Protein AF-0000000085094798 (afdb_homodimer)

Nearest PDB structures (foldseek):
  3nov-assembly1_A-2  TM=8.675E-01  e=5.379E-14  Pseudomonas fluorescens
  3noq-assembly1_A  TM=8.603E-01  e=1.379E-13  Pseudomonas fluorescens
  3ewn-assembly1_A  TM=8.691E-01  e=7.047E-13  Pseudomonas syringae pv. tomato
  3mgk-assembly1_A  TM=8.317E-01  e=1.164E-12  Clostridium acetobutylicum
  3cne-assembly2_C  TM=7.746E-01  e=7.462E-10  Bacteroides thetaiotaomicron VPI-5482

Solvent-accessible surface area (backbone atoms only — not comparable to full-atom values): 24337 Å² total; per-residue (Å²): 126,87,75,76,86,72,58,44,31,32,39,38,54,52,56,72,41,25,32,58,46,27,46,47,33,33,50,55,53,53,62,60,36,53,31,85,88,76,63,41,63,33,50,46,76,41,38,26,19,79,12,84,42,69,85,33,73,59,11,54,34,34,26,67,90,63,54,36,32,46,35,69,42,17,52,66,56,46,65,74,45,46,89,67,49,37,32,42,36,37,38,17,35,51,67,72,56,40,56,54,52,57,69,37,87,80,36,63,66,38,53,50,52,34,54,57,76,62,44,76,53,77,63,79,86,67,73,65,60,62,37,35,43,38,26,14,10,47,18,42,49,42,40,45,72,38,64,69,41,70,70,26,49,40,23,24,23,77,92,46,44,68,60,48,42,52,51,37,26,72,75,59,34,79,79,29,39,46,70,48,86,35,46,16,26,58,44,43,64,48,96,46,52,38,31,34,37,21,4,7,24,35,52,13,16,42,54,37,40,36,49,49,43,23,70,55,67,35,65,66,60,24,50,50,35,28,57,71,36,55,45,90,73,60,67,74,53,20,69,103,125,87,76,76,86,72,58,44,31,32,39,38,54,54,56,72,40,25,33,59,45,26,46,46,34,33,50,55,52,53,63,59,36,54,31,86,90,77,63,42,61,33,50,46,75,41,38,24,19,79,11,84,42,72,83,32,73,58,13,53,35,35,27,67,90,62,53,35,32,48,35,71,42,18,52,65,56,46,65,76,45,46,89,66,49,37,32,44,37,37,38,16,36,52,66,71,56,40,56,55,51,57,69,37,87,80,36,63,66,37,52,50,52,35,52,56,76,63,44,76,53,76,62,80,87,68,74,66,58,59,36,35,41,37,25,14,9,47,18,42,50,41,39,42,74,38,65,69,41,70,71,27,48,41,22,24,23,76,91,48,43,68,60,49,43,51,50,38,27,72,76,60,33,81,80,28,39,46,69,46,86,34,46,16,25,61,41,43,64,47,96,44,52,38,32,34,36,23,3,6,24,36,52,12,16,41,53,36,40,35,49,50,43,22,69,55,68,35,64,67,59,25,50,51,36,28,57,70,35,54,43,91,74,60,68,74,56,20,65,111

Foldseek 3Di:
DPPPDDAAEEEEEDEAQFADLQRVLLVLLLQLFADPVPRHRRYDYFYEFADQAQPGPRQWHAHNVGDIDGGDHYLVVCVVCVLRHQEYEYGHHDPVVLVVLLPVPVNSVLVSLLVSLVDAADDPVVVFFAREYEAAASSVSSCLSSPNFFQWEWEHAPVCQVVSQVSNCVRHNHPRYHYDDFQKAFRQADPRGYTYIYGYHRNSSNQRSLVVSCRRPRNVSSVVSCVVVVHDHDNVRHYD/DPPPDDAAEEEEEDEAQFADLQRVLLVLLLQLFADPVPRHRRYDYFYEFADQDQPDPRQWHAHNVGDIDGGDHYLVVCVVCVLRHQEYEYGHHDPVVLVVLLPDPVNSVLVSLLVSLVDAADDPVVVFFAREYEAAASSVSSCLSSPNFFQWEWEHAPVCQVVSQVSNCVRHNHPRYHYDDFQKAFRQADPRGYTYIYGYHRNSSNQRSLVVSCRRPRNVSSVVSCVVVVHDHDNVRHYD

Organism: Talaromyces marneffei (strain ATCC 18224 / CBS 334.59 / QM 7333) (NCBI:txid441960)

Radius of gyration: 22.33 Å; Cα contacts (8 Å, |Δi|>4): 1140; chains: 2; bounding box: 70×61×49 Å

Sequence (480 aa):
MSSTFTPLRAVILTFDQIDLIDFAGPYETIYQARDLATGNKLFRIEIAGPGLTAADNAATMSTYQGLTFKQHISYSQVLDELADIDLLVVSGANWATTEKLSQWEEFPVRRIIKEFAALPSRDAADGRPPRVLLSICSASFFLAVAGVLANRRVTTHHLIIKELEDLCAKLYGAGSTEVVRKKFVDVGALENGIRVVASGGLTSGFDASLYAIELITNVKEAERVSGILDYRWVRSEGLIMSSTFTPLRAVILTFDQIDLIDFAGPYETIYQARDLATGNKLFRIEIAGPGLTAADNAATMSTYQGLTFKQHISYSQVLDELADIDLLVVSGANWATTEKLSQWEEFPVRRIIKEFAALPSRDAADGRPPRVLLSICSASFFLAVAGVLANRRVTTHHLIIKELEDLCAKLYGAGSTEVVRKKFVDVGALENGIRVVASGGLTSGFDASLYAIELITNVKEAERVSGILDYRWVRSEGLI

InterPro domains:
  IPR002818 DJ-1/PfpI [PF01965] (9-180)
  IPR029062 Class I glutamine amidotransferase-like [G3DSA:3.40.50.880] (7-239)
  IPR029062 Class I glutamine amidotransferase-like [SSF52317] (7-238)
  IPR052158 Isonitrile Hydratase and Quaternary Amine Regulator [PTHR43130] (4-235)

Structure (mmCIF, N/CA/C/O backbone):
data_AF-0000000085094798-model_v1
#
loop_
_entity.id
_entity.type
_entity.pdbx_description
1 polymer 'ThiJ/PfpI family protein'
#
loop_
_atom_site.group_PDB
_atom_site.id
_atom_site.type_symbol
_atom_site.label_atom_id
_atom_site.label_alt_id
_atom_site.label_comp_id
_atom_site.label_asym_id
_atom_site.label_entity_id
_atom_site.label_seq_id
_atom_site.pdbx_PDB_ins_code
_atom_site.Cartn_x
_atom_site.Cartn_y
_atom_site.Cartn_z
_atom_site.occupancy
_atom_site.B_iso_or_equiv
_atom_site.auth_seq_id
_atom_site.auth_comp_id
_atom_site.auth_asym_id
_atom_site.auth_atom_id
_atom_site.pdbx_PDB_model_num
ATOM 1 N N . MET A 1 1 ? -35.656 16.172 10.18 1 34.28 1 MET A N 1
ATOM 2 C CA . MET A 1 1 ? -35.031 16.469 8.898 1 34.28 1 MET A CA 1
ATOM 3 C C . MET A 1 1 ? -33.938 15.445 8.594 1 34.28 1 MET A C 1
ATOM 5 O O . MET A 1 1 ? -33.031 15.25 9.398 1 34.28 1 MET A O 1
ATOM 9 N N . SER A 1 2 ? -34.062 14.344 8.008 1 44.31 2 SER A N 1
ATOM 10 C CA . SER A 1 2 ? -33.25 13.172 7.793 1 44.31 2 SER A CA 1
ATOM 11 C C . SER A 1 2 ? -31.844 13.57 7.34 1 44.31 2 SER A C 1
ATOM 13 O O . SER A 1 2 ? -31.656 14.062 6.223 1 44.31 2 SER A O 1
ATOM 15 N N . SER A 1 3 ? -30.984 14.273 8.117 1 55.03 3 SER A N 1
ATOM 16 C CA . SER A 1 3 ? -29.75 15 7.824 1 55.03 3 SER A CA 1
ATOM 17 C C . SER A 1 3 ? -28.844 14.195 6.898 1 55.03 3 SER A C 1
ATOM 19 O O . SER A 1 3 ? -28.516 13.047 7.188 1 55.03 3 SER A O 1
ATOM 21 N N . THR A 1 4 ? -28.953 14.516 5.574 1 74.19 4 THR A N 1
ATOM 22 C CA . THR A 1 4 ? -28.234 13.867 4.484 1 74.19 4 THR A CA 1
ATOM 23 C C . THR A 1 4 ? -26.75 13.781 4.797 1 74.19 4 THR A C 1
ATOM 25 O O . THR A 1 4 ? -26.141 14.758 5.238 1 74.19 4 THR A O 1
ATOM 28 N N . PHE A 1 5 ? -26.203 12.641 4.973 1 86.94 5 PHE A N 1
ATOM 29 C CA . PHE A 1 5 ? -24.797 12.375 5.246 1 86.94 5 PHE A CA 1
ATOM 30 C C . PHE A 1 5 ? -23.906 12.992 4.18 1 86.94 5 PHE A C 1
ATOM 32 O O . PHE A 1 5 ? -24.141 12.828 2.984 1 86.94 5 PHE A O 1
ATOM 39 N N . THR A 1 6 ? -23.016 13.922 4.543 1 91.44 6 THR A N 1
ATOM 40 C CA . THR A 1 6 ? -21.969 14.445 3.674 1 91.44 6 THR A CA 1
ATOM 41 C C . THR A 1 6 ? -20.609 13.891 4.078 1 91.44 6 THR A C 1
ATOM 43 O O . THR A 1 6 ? -20.172 14.078 5.215 1 91.44 6 THR A O 1
ATOM 46 N N . PRO A 1 7 ? -19.984 13.234 3.146 1 96.69 7 PRO A N 1
ATOM 47 C CA . PRO A 1 7 ? -18.672 12.664 3.498 1 96.69 7 PRO A CA 1
ATOM 48 C C . PRO A 1 7 ? -17.656 13.734 3.883 1 96.69 7 PRO A C 1
ATOM 50 O O . PRO A 1 7 ? -17.703 14.852 3.365 1 96.69 7 PRO A O 1
ATOM 53 N N . LEU A 1 8 ? -16.797 13.383 4.785 1 97.88 8 LEU A N 1
ATOM 54 C CA . LEU A 1 8 ? -15.617 14.219 5.051 1 97.88 8 LEU A CA 1
ATOM 55 C C . LEU A 1 8 ? -14.672 14.211 3.857 1 97.88 8 LEU A C 1
ATOM 57 O O . LEU A 1 8 ? -14.711 13.305 3.025 1 97.88 8 LEU A O 1
ATOM 61 N N . ARG A 1 9 ? -13.852 15.195 3.764 1 98.5 9 ARG A N 1
ATOM 62 C CA . ARG A 1 9 ? -12.945 15.312 2.627 1 98.5 9 ARG A CA 1
ATOM 63 C C . ARG A 1 9 ? -11.516 14.984 3.031 1 98.5 9 ARG A C 1
ATOM 65 O O . ARG A 1 9 ? -10.945 15.641 3.908 1 98.5 9 ARG A O 1
ATOM 72 N N . ALA A 1 10 ? -10.969 13.953 2.432 1 98.88 10 ALA A N 1
ATOM 73 C CA . ALA A 1 10 ? -9.562 13.602 2.594 1 98.88 10 ALA A CA 1
ATOM 74 C C . ALA A 1 10 ? -8.773 13.852 1.309 1 98.88 10 ALA A C 1
ATOM 76 O O . ALA A 1 10 ? -9.188 13.43 0.228 1 98.88 10 ALA A O 1
ATOM 77 N N . VAL A 1 11 ? -7.676 14.57 1.419 1 98.94 11 VAL A N 1
ATOM 78 C CA . VAL A 1 11 ? -6.805 14.828 0.277 1 98.94 11 VAL A CA 1
ATOM 79 C C . VAL A 1 11 ? -5.414 14.258 0.552 1 98.94 11 VAL A C 1
ATOM 81 O O . VAL A 1 11 ? -4.828 14.516 1.607 1 98.94 11 VAL A O 1
ATOM 84 N N . ILE A 1 12 ? -4.926 13.484 -0.36 1 98.94 12 ILE A N 1
ATOM 85 C CA . ILE A 1 12 ? -3.566 12.961 -0.334 1 98.94 12 ILE A CA 1
ATOM 86 C C . ILE A 1 12 ? -2.693 13.734 -1.315 1 98.94 12 ILE A C 1
ATOM 88 O O . ILE A 1 12 ? -2.934 13.711 -2.525 1 98.94 12 ILE A O 1
ATOM 92 N N . LEU A 1 13 ? -1.697 14.445 -0.763 1 98.88 13 LEU A N 1
ATOM 93 C CA . LEU A 1 13 ? -0.758 15.164 -1.617 1 98.88 13 LEU A CA 1
ATOM 94 C C . LEU A 1 13 ? 0.271 14.211 -2.217 1 98.88 13 LEU A C 1
ATOM 96 O O . LEU A 1 13 ? 0.913 13.445 -1.491 1 98.88 13 LEU A O 1
ATOM 100 N N . THR A 1 14 ? 0.385 14.258 -3.553 1 98.44 14 THR A N 1
ATOM 101 C CA . THR A 1 14 ? 1.381 13.43 -4.223 1 98.44 14 THR A CA 1
ATOM 102 C C . THR A 1 14 ? 2.316 14.289 -5.07 1 98.44 14 THR A C 1
ATOM 104 O O . THR A 1 14 ? 2.051 15.469 -5.297 1 98.44 14 THR A O 1
ATOM 107 N N . PHE A 1 15 ? 3.443 13.75 -5.41 1 98.44 15 PHE A N 1
ATOM 108 C CA . PHE A 1 15 ? 4.465 14.359 -6.254 1 98.44 15 PHE A CA 1
ATOM 109 C C . PHE A 1 15 ? 5.301 13.289 -6.949 1 98.44 15 PHE A C 1
ATOM 111 O O . PHE A 1 15 ? 5.238 12.109 -6.586 1 98.44 15 PHE A O 1
ATOM 118 N N . ASP A 1 16 ? 5.996 13.68 -7.977 1 97.5 16 ASP A N 1
ATOM 119 C CA . ASP A 1 16 ? 6.82 12.734 -8.719 1 97.5 16 ASP A CA 1
ATOM 120 C C . ASP A 1 16 ? 7.875 12.094 -7.809 1 97.5 16 ASP A C 1
ATOM 122 O O . ASP A 1 16 ? 8.484 12.781 -6.984 1 97.5 16 ASP A O 1
ATOM 126 N N . GLN A 1 17 ? 8.055 10.766 -7.91 1 98.19 17 GLN A N 1
ATOM 127 C CA . GLN A 1 17 ? 9.016 9.953 -7.176 1 98.19 17 GLN A CA 1
ATOM 128 C C . GLN A 1 17 ? 8.594 9.789 -5.719 1 98.19 17 GLN A C 1
ATOM 130 O O . GLN A 1 17 ? 9.43 9.516 -4.852 1 98.19 17 GLN A O 1
ATOM 135 N N . ILE A 1 18 ? 7.301 9.984 -5.457 1 98.62 18 ILE A N 1
ATOM 136 C CA . ILE A 1 18 ? 6.723 9.68 -4.152 1 98.62 18 ILE A CA 1
ATOM 137 C C . ILE A 1 18 ? 6.855 8.188 -3.863 1 98.62 18 ILE A C 1
ATOM 139 O O . ILE A 1 18 ? 6.988 7.379 -4.785 1 98.62 18 ILE A O 1
ATOM 143 N N . ASP A 1 19 ? 6.891 7.863 -2.611 1 98.69 19 ASP A N 1
ATOM 144 C CA . ASP A 1 19 ? 6.941 6.445 -2.26 1 98.69 19 ASP A CA 1
ATOM 145 C C . ASP A 1 19 ? 5.566 5.797 -2.396 1 98.69 19 ASP A C 1
ATOM 147 O O . ASP A 1 19 ? 4.562 6.363 -1.961 1 98.69 19 ASP A O 1
ATOM 151 N N . LEU A 1 20 ? 5.523 4.633 -2.877 1 98.56 20 LEU A N 1
ATOM 152 C CA . LEU A 1 20 ? 4.285 3.941 -3.221 1 98.56 20 LEU A CA 1
ATOM 153 C C . LEU A 1 20 ? 3.453 3.662 -1.975 1 98.56 20 LEU A C 1
ATOM 155 O O . LEU A 1 20 ? 2.316 4.129 -1.864 1 98.56 20 LEU A O 1
ATOM 159 N N . ILE A 1 21 ? 4.004 3.008 -1 1 98.69 21 ILE A N 1
ATOM 160 C CA . ILE A 1 21 ? 3.221 2.572 0.149 1 98.69 21 ILE A CA 1
ATOM 161 C C . ILE A 1 21 ? 2.926 3.764 1.056 1 98.69 21 ILE A C 1
ATOM 163 O O . ILE A 1 21 ? 1.916 3.781 1.763 1 98.69 21 ILE A O 1
ATOM 167 N N . ASP A 1 22 ? 3.76 4.82 0.969 1 98.69 22 ASP A N 1
ATOM 168 C CA . ASP A 1 22 ? 3.545 6.004 1.798 1 98.69 22 ASP A CA 1
ATOM 169 C C . ASP A 1 22 ? 2.221 6.684 1.455 1 98.69 22 ASP A C 1
ATOM 171 O O . ASP A 1 22 ? 1.642 7.383 2.287 1 98.69 22 ASP A O 1
ATOM 175 N N . PHE A 1 23 ? 1.759 6.504 0.202 1 97.88 23 PHE A N 1
ATOM 176 C CA . PHE A 1 23 ? 0.459 7.113 -0.052 1 97.88 23 PHE A CA 1
ATOM 177 C C . PHE A 1 23 ? -0.612 6.047 -0.242 1 97.88 23 PHE A C 1
ATOM 179 O O . PHE A 1 23 ? -1.783 6.273 0.068 1 97.88 23 PHE A O 1
ATOM 186 N N . ALA A 1 24 ? -0.257 4.84 -0.685 1 98.62 24 ALA A N 1
ATOM 187 C CA . ALA A 1 24 ? -1.245 3.781 -0.886 1 98.62 24 ALA A CA 1
ATOM 188 C C . ALA A 1 24 ? -1.771 3.262 0.448 1 98.62 24 ALA A C 1
ATOM 190 O O . ALA A 1 24 ? -2.943 2.891 0.559 1 98.62 24 ALA A O 1
ATOM 191 N N . GLY A 1 25 ? -0.881 3.127 1.444 1 98.56 25 GLY A N 1
ATOM 192 C CA . GLY A 1 25 ? -1.285 2.68 2.768 1 98.56 25 GLY A CA 1
ATOM 193 C C . GLY A 1 25 ? -2.393 3.521 3.369 1 98.56 25 GLY A C 1
ATOM 194 O O . GLY A 1 25 ? -3.49 3.023 3.627 1 98.56 25 GLY A O 1
ATOM 195 N N . PRO A 1 26 ? -2.084 4.828 3.52 1 98.75 26 PRO A N 1
ATOM 196 C CA . PRO A 1 26 ? -3.133 5.711 4.035 1 98.75 26 PRO A CA 1
ATOM 197 C C . PRO A 1 26 ? -4.371 5.738 3.143 1 98.75 26 PRO A C 1
ATOM 199 O O . PRO A 1 26 ? -5.496 5.789 3.646 1 98.75 26 PRO A O 1
ATOM 202 N N . TYR A 1 27 ? -4.203 5.707 1.815 1 98.88 27 TYR A N 1
ATOM 203 C CA . TYR A 1 27 ? -5.328 5.727 0.892 1 98.88 27 TYR A CA 1
ATOM 204 C C . TYR A 1 27 ? -6.273 4.559 1.155 1 98.88 27 TYR A C 1
ATOM 206 O O . TYR A 1 27 ? -7.473 4.754 1.353 1 98.88 27 TYR A O 1
ATOM 214 N N . GLU A 1 28 ? -5.738 3.361 1.219 1 98.69 28 GLU A N 1
ATOM 215 C CA . GLU A 1 28 ? -6.531 2.166 1.495 1 98.69 28 GLU A CA 1
ATOM 216 C C . GLU A 1 28 ? -7.191 2.248 2.867 1 98.69 28 GLU A C 1
ATOM 218 O O . GLU A 1 28 ? -8.375 1.933 3.012 1 98.69 28 GLU A O 1
ATOM 223 N N . THR A 1 29 ? -6.434 2.662 3.877 1 98.75 29 THR A N 1
ATOM 224 C CA . THR A 1 29 ? -6.918 2.686 5.25 1 98.75 29 THR A CA 1
ATOM 225 C C . THR A 1 29 ? -8.094 3.648 5.395 1 98.75 29 THR A C 1
ATOM 227 O O . THR A 1 29 ? -9.141 3.283 5.93 1 98.75 29 THR A O 1
ATOM 230 N N . ILE A 1 30 ? -7.941 4.828 4.836 1 98.81 30 ILE A N 1
ATOM 231 C CA . ILE A 1 30 ? -8.961 5.863 4.926 1 98.81 30 ILE A CA 1
ATOM 232 C C . ILE A 1 30 ? -10.195 5.445 4.129 1 98.81 30 ILE A C 1
ATOM 234 O O . ILE A 1 30 ? -11.328 5.723 4.535 1 98.81 30 ILE A O 1
ATOM 238 N N . TYR A 1 31 ? -9.969 4.773 3.049 1 98.75 31 TYR A N 1
ATOM 239 C CA . TYR A 1 31 ? -11.055 4.301 2.195 1 98.75 31 TYR A CA 1
ATOM 240 C C . TYR A 1 31 ? -11.984 3.359 2.957 1 98.75 31 TYR A C 1
ATOM 242 O O . TYR A 1 31 ? -13.188 3.33 2.707 1 98.75 31 TYR A O 1
ATOM 250 N N . GLN A 1 32 ? -11.453 2.617 3.889 1 98.44 32 GLN A N 1
ATOM 251 C CA . GLN A 1 32 ? -12.219 1.58 4.574 1 98.44 32 GLN A CA 1
ATOM 252 C C . GLN A 1 32 ? -13.078 2.174 5.688 1 98.44 32 GLN A C 1
ATOM 254 O O . GLN A 1 32 ? -13.977 1.51 6.207 1 98.44 32 GLN A O 1
ATOM 259 N N . ALA A 1 33 ? -12.867 3.426 6.062 1 98.69 33 ALA A N 1
ATOM 260 C CA . ALA A 1 33 ? -13.594 4.043 7.172 1 98.69 33 ALA A CA 1
ATOM 261 C C . ALA A 1 33 ? -15.047 4.297 6.805 1 98.69 33 ALA A C 1
ATOM 263 O O . ALA A 1 33 ? -15.352 4.699 5.676 1 98.69 33 ALA A O 1
ATOM 264 N N . ARG A 1 34 ? -15.945 4.07 7.727 1 98 34 ARG A N 1
ATOM 265 C CA . ARG A 1 34 ? -17.375 4.238 7.527 1 98 34 ARG A CA 1
ATOM 266 C C . ARG A 1 34 ? -17.969 5.176 8.57 1 98 34 ARG A C 1
ATOM 268 O O . ARG A 1 34 ? -17.5 5.234 9.703 1 98 34 ARG A O 1
ATOM 275 N N . ASP A 1 35 ? -19 5.805 8.086 1 94.56 35 ASP A N 1
ATOM 276 C CA . ASP A 1 35 ? -19.812 6.559 9.031 1 94.56 35 ASP A CA 1
ATOM 277 C C . ASP A 1 35 ? -20.609 5.621 9.938 1 94.56 35 ASP A C 1
ATOM 279 O O . ASP A 1 35 ? -21.328 4.742 9.461 1 94.56 35 ASP A O 1
ATOM 283 N N . LEU A 1 36 ? -20.531 5.875 11.141 1 88.19 36 LEU A N 1
ATOM 284 C CA . LEU A 1 36 ? -21.062 4.949 12.133 1 88.19 36 LEU A CA 1
ATOM 285 C C . LEU A 1 36 ? -22.594 4.898 12.07 1 88.19 36 LEU A C 1
ATOM 287 O O . LEU A 1 36 ? -23.203 3.855 12.32 1 88.19 36 LEU A O 1
ATOM 291 N N . ALA A 1 37 ? -23.125 6.031 11.75 1 90.12 37 ALA A N 1
ATOM 292 C CA . ALA A 1 37 ? -24.578 6.137 11.766 1 90.12 37 ALA A CA 1
ATOM 293 C C . ALA A 1 37 ? -25.188 5.547 10.492 1 90.12 37 ALA A C 1
ATOM 295 O O . ALA A 1 37 ? -26.219 4.867 10.547 1 90.12 37 ALA A O 1
ATOM 296 N N . THR A 1 38 ? -24.516 5.688 9.352 1 93.56 38 THR A N 1
ATOM 297 C CA . THR A 1 38 ? -25.141 5.367 8.078 1 93.56 38 THR A CA 1
ATOM 298 C C . THR A 1 38 ? -24.469 4.164 7.43 1 93.56 38 THR A C 1
ATOM 300 O O . THR A 1 38 ? -25.031 3.521 6.547 1 93.56 38 THR A O 1
ATOM 303 N N . GLY A 1 39 ? -23.234 3.92 7.836 1 94.5 39 GLY A N 1
ATOM 304 C CA . GLY A 1 39 ? -22.469 2.871 7.176 1 94.5 39 GLY A CA 1
ATOM 305 C C . GLY A 1 39 ? -21.859 3.314 5.863 1 94.5 39 GLY A C 1
ATOM 306 O O . GLY A 1 39 ? -21.125 2.551 5.219 1 94.5 39 GLY A O 1
ATOM 307 N N . ASN A 1 40 ? -22.109 4.582 5.465 1 96.31 40 ASN A N 1
ATOM 308 C CA . ASN A 1 40 ? -21.547 5.137 4.242 1 96.31 40 ASN A CA 1
ATOM 309 C C . ASN A 1 40 ? -20.031 5.332 4.367 1 96.31 40 ASN A C 1
ATOM 311 O O . ASN A 1 40 ? -19.5 5.398 5.477 1 96.31 40 ASN A O 1
ATOM 315 N N . LYS A 1 41 ? -19.453 5.355 3.213 1 97.44 41 LYS A N 1
ATOM 316 C CA . LYS A 1 41 ? -18.047 5.75 3.234 1 97.44 41 LYS A CA 1
ATOM 317 C C . LYS A 1 41 ? -17.859 7.074 3.963 1 97.44 41 LYS A C 1
ATOM 319 O O . LYS A 1 41 ? -18.516 8.062 3.646 1 97.44 41 LYS A O 1
ATOM 324 N N . LEU A 1 42 ? -16.938 7.105 4.867 1 98.12 42 LEU A N 1
ATOM 325 C CA . LEU A 1 42 ? -16.75 8.281 5.711 1 98.12 42 LEU A CA 1
ATOM 326 C C . LEU A 1 42 ? -16.125 9.422 4.922 1 98.12 42 LEU A C 1
ATOM 328 O O . LEU A 1 42 ? -16.438 10.594 5.156 1 98.12 42 LEU A O 1
ATOM 332 N N . PHE A 1 43 ? -15.242 9.023 3.918 1 98.5 43 PHE A N 1
ATOM 333 C CA . PHE A 1 43 ? -14.445 10.047 3.254 1 98.5 43 PHE A CA 1
ATOM 334 C C . PHE A 1 43 ? -14.672 10.023 1.748 1 98.5 43 PHE A C 1
ATOM 336 O O . PHE A 1 43 ? -14.797 8.953 1.151 1 98.5 43 PHE A O 1
ATOM 343 N N . ARG A 1 44 ? -14.742 11.156 1.183 1 98.31 44 ARG A N 1
ATOM 344 C CA . ARG A 1 44 ? -14.336 11.352 -0.206 1 98.31 44 ARG A CA 1
ATOM 345 C C . ARG A 1 44 ? -12.836 11.594 -0.308 1 98.31 44 ARG A C 1
ATOM 347 O O . ARG A 1 44 ? -12.305 12.531 0.297 1 98.31 44 ARG A O 1
ATOM 354 N N . ILE A 1 45 ? -12.18 10.742 -1.062 1 98.81 45 ILE A N 1
ATOM 355 C CA . ILE A 1 45 ? -10.719 10.797 -1.097 1 98.81 45 ILE A CA 1
ATOM 356 C C . ILE A 1 45 ? -10.25 11.273 -2.471 1 98.81 45 ILE A C 1
ATOM 358 O O . ILE A 1 45 ? -10.703 10.766 -3.498 1 98.81 45 ILE A O 1
ATOM 362 N N . GLU A 1 46 ? -9.352 12.227 -2.471 1 98.19 46 GLU A N 1
ATOM 363 C CA . GLU A 1 46 ? -8.781 12.719 -3.721 1 98.19 46 GLU A CA 1
ATOM 364 C C . GLU A 1 46 ? -7.258 12.773 -3.645 1 98.19 46 GLU A C 1
ATOM 366 O O . GLU A 1 46 ? -6.695 13.172 -2.623 1 98.19 46 GLU A O 1
ATOM 371 N N . ILE A 1 47 ? -6.66 12.391 -4.762 1 97.94 47 ILE A N 1
ATOM 372 C CA . ILE A 1 47 ? -5.219 12.539 -4.941 1 97.94 47 ILE A CA 1
ATOM 373 C C . ILE A 1 47 ? -4.922 13.867 -5.637 1 97.94 47 ILE A C 1
ATOM 375 O O . ILE A 1 47 ? -5.449 14.141 -6.719 1 97.94 47 ILE A O 1
ATOM 379 N N . ALA A 1 48 ? -4.059 14.617 -5.004 1 98.38 48 ALA A N 1
ATOM 380 C CA . ALA A 1 48 ? -3.688 15.906 -5.578 1 98.38 48 ALA A CA 1
ATOM 381 C C . ALA A 1 48 ? -2.273 15.867 -6.152 1 98.38 48 ALA A C 1
ATOM 383 O O . ALA A 1 48 ? -1.396 15.195 -5.609 1 98.38 48 ALA A O 1
ATOM 384 N N . GLY A 1 49 ? -2.08 16.547 -7.227 1 97.94 49 GLY A N 1
ATOM 385 C CA . GLY A 1 49 ? -0.775 16.578 -7.867 1 97.94 49 GLY A CA 1
ATOM 386 C C . GLY A 1 49 ? -0.514 17.859 -8.633 1 97.94 49 GLY A C 1
ATOM 387 O O . GLY A 1 49 ? -1.245 18.844 -8.477 1 97.94 49 GLY A O 1
ATOM 388 N N . PRO A 1 50 ? 0.551 17.859 -9.367 1 97.12 50 PRO A N 1
ATOM 389 C CA . PRO A 1 50 ? 1.075 19.109 -9.93 1 97.12 50 PRO A CA 1
ATOM 390 C C . PRO A 1 50 ? 0.355 19.531 -11.211 1 97.12 50 PRO A C 1
ATOM 392 O O . PRO A 1 50 ? 0.524 20.656 -11.68 1 97.12 50 PRO A O 1
ATOM 395 N N . GLY A 1 51 ? -0.412 18.641 -11.797 1 96 51 GLY A N 1
ATOM 396 C CA . GLY A 1 51 ? -1.093 18.984 -13.031 1 96 51 GLY A CA 1
ATOM 397 C C . GLY A 1 51 ? -2.258 19.938 -12.82 1 96 51 GLY A C 1
ATOM 398 O O . GLY A 1 51 ? -2.957 19.859 -11.812 1 96 51 GLY A O 1
ATOM 399 N N . LEU A 1 52 ? -2.461 20.781 -13.844 1 91.44 52 LEU A N 1
ATOM 400 C CA . LEU A 1 52 ? -3.576 21.719 -13.75 1 91.44 52 LEU A CA 1
ATOM 401 C C . LEU A 1 52 ? -4.902 21.016 -13.992 1 91.44 52 LEU A C 1
ATOM 403 O O . LEU A 1 52 ? -5.918 21.359 -13.383 1 91.44 52 LEU A O 1
ATOM 407 N N . THR A 1 53 ? -4.754 20.078 -14.945 1 83.94 53 THR A N 1
ATOM 408 C CA . THR A 1 53 ? -5.898 19.219 -15.227 1 83.94 53 THR A CA 1
ATOM 409 C C . THR A 1 53 ? -5.461 17.766 -15.312 1 83.94 53 THR A C 1
ATOM 411 O O . THR A 1 53 ? -4.266 17.469 -15.391 1 83.94 53 THR A O 1
ATOM 414 N N . ALA A 1 54 ? -6.434 16.906 -15.273 1 77.19 54 ALA A N 1
ATOM 415 C CA . ALA A 1 54 ? -6.141 15.477 -15.352 1 77.19 54 ALA A CA 1
ATOM 416 C C . ALA A 1 54 ? -5.48 15.117 -16.688 1 77.19 54 ALA A C 1
ATOM 418 O O . ALA A 1 54 ? -4.812 14.094 -16.797 1 77.19 54 ALA A O 1
ATOM 419 N N . ALA A 1 55 ? -5.676 15.977 -17.703 1 78.31 55 ALA A N 1
ATOM 420 C CA . ALA A 1 55 ? -5.152 15.695 -19.031 1 78.31 55 ALA A CA 1
ATOM 421 C C . ALA A 1 55 ? -3.732 16.234 -19.188 1 78.31 55 ALA A C 1
ATOM 423 O O . ALA A 1 55 ? -3.047 15.914 -20.156 1 78.31 55 ALA A O 1
ATOM 424 N N . ASP A 1 56 ? -3.322 16.953 -18.125 1 82.75 56 ASP A N 1
ATOM 425 C CA . ASP A 1 56 ? -1.98 17.531 -18.141 1 82.75 56 ASP A CA 1
ATOM 426 C C . ASP A 1 56 ? -0.917 16.438 -18 1 82.75 56 ASP A C 1
ATOM 428 O O . ASP A 1 56 ? -1.118 15.445 -17.297 1 82.75 56 ASP A O 1
ATOM 432 N N . ASN A 1 57 ? 0.105 16.562 -18.766 1 79.38 57 ASN A N 1
ATOM 433 C CA . ASN A 1 57 ? 1.214 15.625 -18.641 1 79.38 57 ASN A CA 1
ATOM 434 C C . ASN A 1 57 ? 1.721 15.547 -17.203 1 79.38 57 ASN A C 1
ATOM 436 O O . ASN A 1 57 ? 2.07 14.469 -16.719 1 79.38 57 ASN A O 1
ATOM 440 N N . ALA A 1 58 ? 1.647 16.672 -16.547 1 83.12 58 ALA A N 1
ATOM 441 C CA . ALA A 1 58 ? 2.152 16.734 -15.18 1 83.12 58 ALA A CA 1
ATOM 442 C C . ALA A 1 58 ? 1.216 16.016 -14.211 1 83.12 58 ALA A C 1
ATOM 444 O O . ALA A 1 58 ? 1.566 15.781 -13.055 1 83.12 58 ALA A O 1
ATOM 445 N N . ALA A 1 59 ? 0.123 15.633 -14.859 1 89.25 59 ALA A N 1
ATOM 446 C CA . ALA A 1 59 ? -0.856 14.945 -14.023 1 89.25 59 ALA A CA 1
ATOM 447 C C . ALA A 1 59 ? -0.511 13.461 -13.875 1 89.25 59 ALA A C 1
ATOM 449 O O . ALA A 1 59 ? -1.111 12.758 -13.062 1 89.25 59 ALA A O 1
ATOM 450 N N . THR A 1 60 ? 0.411 13.055 -14.68 1 92.38 60 THR A N 1
ATOM 451 C CA . THR A 1 60 ? 0.903 11.688 -14.602 1 92.38 60 THR A CA 1
ATOM 452 C C . THR A 1 60 ? 2.26 11.633 -13.906 1 92.38 60 THR A C 1
ATOM 454 O O . THR A 1 60 ? 3.223 12.25 -14.367 1 92.38 60 THR A O 1
ATOM 457 N N . MET A 1 61 ? 2.287 10.953 -12.781 1 96.75 61 MET A N 1
ATOM 458 C CA . MET A 1 61 ? 3.49 10.852 -11.961 1 96.75 61 MET A CA 1
ATOM 459 C C . MET A 1 61 ? 3.91 9.391 -11.797 1 96.75 61 MET A C 1
ATOM 461 O O . MET A 1 61 ? 3.148 8.484 -12.125 1 96.75 61 MET A O 1
ATOM 465 N N . SER A 1 62 ? 5.117 9.258 -11.336 1 97.25 62 SER A N 1
ATOM 466 C CA . SER A 1 62 ? 5.621 7.922 -11.039 1 97.25 62 SER A CA 1
ATOM 467 C C . SER A 1 62 ? 6.133 7.828 -9.609 1 97.25 62 SER A C 1
ATOM 469 O O . SER A 1 62 ? 6.742 8.766 -9.094 1 97.25 62 SER A O 1
ATOM 471 N N . THR A 1 63 ? 5.867 6.664 -9.031 1 98.25 63 THR A N 1
ATOM 472 C CA . THR A 1 63 ? 6.527 6.375 -7.766 1 98.25 63 THR A CA 1
ATOM 473 C C . THR A 1 63 ? 7.992 6.012 -7.988 1 98.25 63 THR A C 1
ATOM 475 O O . THR A 1 63 ? 8.406 5.73 -9.117 1 98.25 63 THR A O 1
ATOM 478 N N . TYR A 1 64 ? 8.711 6.008 -6.879 1 95.62 64 TYR A N 1
ATOM 479 C CA . TYR A 1 64 ? 10.117 5.613 -6.938 1 95.62 64 TYR A CA 1
ATOM 480 C C . TYR A 1 64 ? 10.258 4.164 -7.395 1 95.62 64 TYR A C 1
ATOM 482 O O . TYR A 1 64 ? 11.227 3.812 -8.07 1 95.62 64 TYR A O 1
ATOM 490 N N . GLN A 1 65 ? 9.289 3.316 -7.152 1 96.25 65 GLN A N 1
ATOM 491 C CA . GLN A 1 65 ? 9.281 1.906 -7.527 1 96.25 65 GLN A CA 1
ATOM 492 C C . GLN A 1 65 ? 8.953 1.731 -9.008 1 96.25 65 GLN A C 1
ATOM 494 O O . GLN A 1 65 ? 9.289 0.707 -9.602 1 96.25 65 GLN A O 1
ATOM 499 N N . GLY A 1 66 ? 8.219 2.715 -9.578 1 96.88 66 GLY A N 1
ATOM 500 C CA . GLY A 1 66 ? 8 2.652 -11.016 1 96.88 66 GLY A CA 1
ATOM 501 C C . GLY A 1 66 ? 6.531 2.627 -11.398 1 96.88 66 GLY A C 1
ATOM 502 O O . GLY A 1 66 ? 6.191 2.564 -12.578 1 96.88 66 GLY A O 1
ATOM 503 N N . LEU A 1 67 ? 5.617 2.748 -10.43 1 97.81 67 LEU A N 1
ATOM 504 C CA . LEU A 1 67 ? 4.199 2.791 -10.758 1 97.81 67 LEU A CA 1
ATOM 505 C C . LEU A 1 67 ? 3.814 4.152 -11.328 1 97.81 67 LEU A C 1
ATOM 507 O O . LEU A 1 67 ? 4.039 5.184 -10.688 1 97.81 67 LEU A O 1
ATOM 511 N N . THR A 1 68 ? 3.246 4.16 -12.461 1 96.19 68 THR A N 1
ATOM 512 C CA . THR A 1 68 ? 2.709 5.387 -13.039 1 96.19 68 THR A CA 1
ATOM 513 C C . THR A 1 68 ? 1.252 5.582 -12.641 1 96.19 68 THR A C 1
ATOM 515 O O . THR A 1 68 ? 0.435 4.672 -12.773 1 96.19 68 THR A O 1
ATOM 518 N N . PHE A 1 69 ? 0.936 6.793 -12.125 1 96.62 69 PHE A N 1
ATOM 519 C CA . PHE A 1 69 ? -0.412 7.055 -11.633 1 96.62 69 PHE A CA 1
ATOM 520 C C . PHE A 1 69 ? -0.831 8.484 -11.938 1 96.62 69 PHE A C 1
ATOM 522 O O . PHE A 1 69 ? -0.012 9.297 -12.375 1 96.62 69 PHE A O 1
ATOM 529 N N . LYS A 1 70 ? -2.121 8.75 -11.711 1 95.88 70 LYS A N 1
ATOM 530 C CA . LYS A 1 70 ? -2.645 10.07 -12.055 1 95.88 70 LYS A CA 1
ATOM 531 C C . LYS A 1 70 ? -3.293 10.734 -10.844 1 95.88 70 LYS A C 1
ATOM 533 O O . LYS A 1 70 ? -3.961 10.07 -10.047 1 95.88 70 LYS A O 1
ATOM 538 N N . GLN A 1 71 ? -3.178 12.062 -10.82 1 97.12 71 GLN A N 1
ATOM 539 C CA . GLN A 1 71 ? -3.871 12.852 -9.805 1 97.12 71 GLN A CA 1
ATOM 540 C C . GLN A 1 71 ? -5.359 12.969 -10.125 1 97.12 71 GLN A C 1
ATOM 542 O O . GLN A 1 71 ? -5.773 12.75 -11.266 1 97.12 71 GLN A O 1
ATOM 547 N N . HIS A 1 72 ? -6.148 13.32 -9.133 1 96.19 72 HIS A N 1
ATOM 548 C CA . HIS A 1 72 ? -7.555 13.656 -9.305 1 96.19 72 HIS A CA 1
ATOM 549 C C . HIS A 1 72 ? -7.754 15.164 -9.43 1 96.19 72 HIS A C 1
ATOM 551 O O . HIS A 1 72 ? -8.555 15.625 -10.25 1 96.19 72 HIS A O 1
ATOM 557 N N . ILE A 1 73 ? -7.008 15.875 -8.594 1 96.88 73 ILE A N 1
ATOM 558 C CA . ILE A 1 73 ? -7.172 17.328 -8.547 1 96.88 73 ILE A CA 1
ATOM 559 C C . ILE A 1 73 ? -5.805 18 -8.516 1 96.88 73 ILE A C 1
ATOM 561 O O . ILE A 1 73 ? -4.793 17.359 -8.219 1 96.88 73 ILE A O 1
ATOM 565 N N . SER A 1 74 ? -5.805 19.25 -8.805 1 97.81 74 SER A N 1
ATOM 566 C CA . SER A 1 74 ? -4.555 20 -8.844 1 97.81 74 SER A CA 1
ATOM 567 C C . SER A 1 74 ? -4.227 20.594 -7.477 1 97.81 74 SER A C 1
ATOM 569 O O . SER A 1 74 ? -5.113 20.75 -6.633 1 97.81 74 SER A O 1
ATOM 571 N N . TYR A 1 75 ? -2.932 20.938 -7.297 1 98.06 75 TYR A N 1
ATOM 572 C CA . TYR A 1 75 ? -2.531 21.656 -6.094 1 98.06 75 TYR A CA 1
ATOM 573 C C . TYR A 1 75 ? -3.297 22.969 -5.969 1 98.06 75 TYR A C 1
ATOM 575 O O . TYR A 1 75 ? -3.648 23.391 -4.863 1 98.06 75 TYR A O 1
ATOM 583 N N . SER A 1 76 ? -3.578 23.641 -7.117 1 97.19 76 SER A N 1
ATOM 584 C CA . SER A 1 76 ? -4.312 24.906 -7.098 1 97.19 76 SER A CA 1
ATOM 585 C C . SER A 1 76 ? -5.727 24.703 -6.562 1 97.19 76 SER A C 1
ATOM 587 O O . SER A 1 76 ? -6.215 25.516 -5.777 1 97.19 76 SER A O 1
ATOM 589 N N . GLN A 1 77 ? -6.348 23.656 -6.984 1 97.38 77 GLN A N 1
ATOM 590 C CA . GLN A 1 77 ? -7.684 23.359 -6.48 1 97.38 77 GLN A CA 1
ATOM 591 C C . GLN A 1 77 ? -7.66 23.094 -4.977 1 97.38 77 GLN A C 1
ATOM 593 O O . GLN A 1 77 ? -8.57 23.5 -4.254 1 97.38 77 GLN A O 1
ATOM 598 N N . VAL A 1 78 ? -6.629 22.375 -4.527 1 98.44 78 VAL A N 1
ATOM 599 C CA . VAL A 1 78 ? -6.473 22.125 -3.098 1 98.44 78 VAL A CA 1
ATOM 600 C C . VAL A 1 78 ? -6.379 23.438 -2.346 1 98.44 78 VAL A C 1
ATOM 602 O O . VAL A 1 78 ? -7.086 23.656 -1.358 1 98.44 78 VAL A O 1
ATOM 605 N N . LEU A 1 79 ? -5.551 24.359 -2.844 1 98.19 79 LEU A N 1
ATOM 606 C CA . LEU A 1 79 ? -5.336 25.641 -2.182 1 98.19 79 LEU A CA 1
ATOM 607 C C . LEU A 1 79 ? -6.625 26.453 -2.156 1 98.19 79 LEU A C 1
ATOM 609 O O . LEU A 1 79 ? -6.93 27.109 -1.154 1 98.19 79 LEU A O 1
ATOM 613 N N . ASP A 1 80 ? -7.414 26.328 -3.213 1 97.81 80 ASP A N 1
ATOM 614 C CA . ASP A 1 80 ? -8.656 27.078 -3.33 1 97.81 80 ASP A CA 1
ATOM 615 C C . ASP A 1 80 ? -9.703 26.578 -2.344 1 97.81 80 ASP A C 1
ATOM 617 O O . ASP A 1 80 ? -10.578 27.328 -1.917 1 97.81 80 ASP A O 1
ATOM 621 N N . GLU A 1 81 ? -9.586 25.312 -1.982 1 97.88 81 GLU A N 1
ATOM 622 C CA . GLU A 1 81 ? -10.617 24.703 -1.157 1 97.88 81 GLU A CA 1
ATOM 623 C C . GLU A 1 81 ? -10.039 24.156 0.14 1 97.88 81 GLU A C 1
ATOM 625 O O . GLU A 1 81 ? -10.523 23.156 0.668 1 97.88 81 GLU A O 1
ATOM 630 N N . LEU A 1 82 ? -9.062 24.719 0.612 1 98.31 82 LEU A N 1
ATOM 631 C CA . LEU A 1 82 ? -8.266 24.203 1.715 1 98.31 82 LEU A CA 1
ATOM 632 C C . LEU A 1 82 ? -9.102 24.047 2.977 1 98.31 82 LEU A C 1
ATOM 634 O O . LEU A 1 82 ? -8.961 23.062 3.715 1 98.31 82 LEU A O 1
ATOM 638 N N . ALA A 1 83 ? -10.023 24.953 3.254 1 96.69 83 ALA A N 1
ATOM 639 C CA . ALA A 1 83 ? -10.82 25 4.477 1 96.69 83 ALA A CA 1
ATOM 640 C C . ALA A 1 83 ? -11.805 23.844 4.523 1 96.69 83 ALA A C 1
ATOM 642 O O . ALA A 1 83 ? -12.328 23.5 5.59 1 96.69 83 ALA A O 1
ATOM 643 N N . ASP A 1 84 ? -12.062 23.203 3.33 1 96.88 84 ASP A N 1
ATOM 644 C CA . ASP A 1 84 ? -13.031 22.109 3.234 1 96.88 84 ASP A CA 1
ATOM 645 C C . ASP A 1 84 ? -12.367 20.766 3.537 1 96.88 84 ASP A C 1
ATOM 647 O O . ASP A 1 84 ? -13.055 19.75 3.656 1 96.88 84 ASP A O 1
ATOM 651 N N . ILE A 1 85 ? -11.094 20.781 3.676 1 98.5 85 ILE A N 1
ATOM 652 C CA . ILE A 1 85 ? -10.367 19.531 3.875 1 98.5 85 ILE A CA 1
ATOM 653 C C . ILE A 1 85 ? -10.375 19.172 5.359 1 98.5 85 ILE A C 1
ATOM 655 O O . ILE A 1 85 ? -10.016 19.984 6.207 1 98.5 85 ILE A O 1
ATOM 659 N N . ASP A 1 86 ? -10.805 17.922 5.629 1 98.38 86 ASP A N 1
ATOM 660 C CA . ASP A 1 86 ? -10.852 17.422 7 1 98.38 86 ASP A CA 1
ATOM 661 C C . ASP A 1 86 ? -9.586 16.625 7.34 1 98.38 86 ASP A C 1
ATOM 663 O O . ASP A 1 86 ? -9.148 16.625 8.492 1 98.38 86 ASP A O 1
ATOM 667 N N . LEU A 1 87 ? -9.031 15.922 6.414 1 98.88 87 LEU A N 1
ATOM 668 C CA . LEU A 1 87 ? -7.84 15.102 6.559 1 98.88 87 LEU A CA 1
ATOM 669 C C . LEU A 1 87 ? -6.867 15.344 5.41 1 98.88 87 LEU A C 1
ATOM 671 O O . LEU A 1 87 ? -7.172 15.031 4.254 1 98.88 87 LEU A O 1
ATOM 675 N N . LEU A 1 88 ? -5.734 15.984 5.707 1 98.94 88 LEU A N 1
ATOM 676 C CA . LEU A 1 88 ? -4.668 16.188 4.734 1 98.94 88 LEU A CA 1
ATOM 677 C C . LEU A 1 88 ? -3.525 15.203 4.961 1 98.94 88 LEU A C 1
ATOM 679 O O . LEU A 1 88 ? -2.904 15.203 6.027 1 98.94 88 LEU A O 1
ATOM 683 N N . VAL A 1 89 ? -3.275 14.398 3.996 1 98.94 89 VAL A N 1
ATOM 684 C CA . VAL A 1 89 ? -2.221 13.398 4.086 1 98.94 89 VAL A CA 1
ATOM 685 C C . VAL A 1 89 ? -1.008 13.844 3.271 1 98.94 89 VAL A C 1
ATOM 687 O O . VAL A 1 89 ? -1.135 14.188 2.094 1 98.94 89 VAL A O 1
ATOM 690 N N . VAL A 1 90 ? 0.107 13.891 3.922 1 98.94 90 VAL A N 1
ATOM 691 C CA . VAL A 1 90 ? 1.39 14.156 3.279 1 98.94 90 VAL A CA 1
ATOM 692 C C . VAL A 1 90 ? 2.268 12.914 3.342 1 98.94 90 VAL A C 1
ATOM 694 O O . VAL A 1 90 ? 2.441 12.32 4.41 1 98.94 90 VAL A O 1
ATOM 697 N N . SER A 1 91 ? 2.785 12.5 2.209 1 98.62 91 SER A N 1
ATOM 698 C CA . SER A 1 91 ? 3.549 11.266 2.109 1 98.62 91 SER A CA 1
ATOM 699 C C . SER A 1 91 ? 5.023 11.539 1.829 1 98.62 91 SER A C 1
ATOM 701 O O . SER A 1 91 ? 5.379 12.641 1.399 1 98.62 91 SER A O 1
ATOM 703 N N . GLY A 1 92 ? 5.836 10.57 2.111 1 98.75 92 GLY A N 1
ATOM 704 C CA . GLY A 1 92 ? 7.27 10.719 1.919 1 98.75 92 GLY A CA 1
ATOM 705 C C . GLY A 1 92 ? 7.77 10.07 0.642 1 98.75 92 GLY A C 1
ATOM 706 O O . GLY A 1 92 ? 6.977 9.703 -0.228 1 98.75 92 GLY A O 1
ATOM 707 N N . ALA A 1 93 ? 9.016 10.117 0.5 1 98.62 93 ALA A N 1
ATOM 708 C CA . ALA A 1 93 ? 9.781 9.562 -0.614 1 98.62 93 ALA A CA 1
ATOM 709 C C . ALA A 1 93 ? 11.133 9.039 -0.143 1 98.62 93 ALA A C 1
ATOM 711 O O . ALA A 1 93 ? 11.414 9.008 1.059 1 98.62 93 ALA A O 1
ATOM 712 N N . ASN A 1 94 ? 11.906 8.539 -1.089 1 97.5 94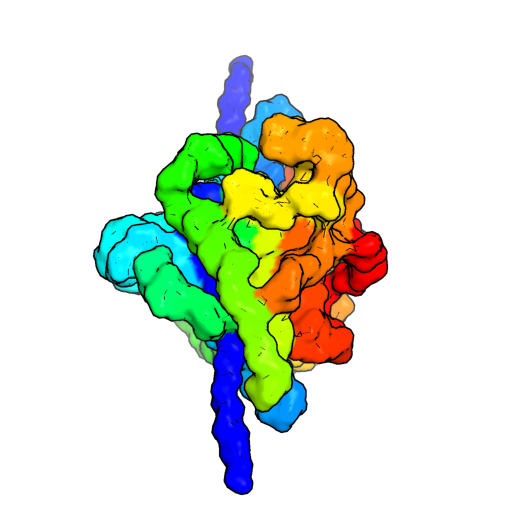 ASN A N 1
ATOM 713 C CA . ASN A 1 94 ? 13.266 8.18 -0.705 1 97.5 94 ASN A CA 1
ATOM 714 C C . ASN A 1 94 ? 14.07 9.398 -0.271 1 97.5 94 ASN A C 1
ATOM 716 O O . ASN A 1 94 ? 13.648 10.539 -0.492 1 97.5 94 ASN A O 1
ATOM 720 N N . TRP A 1 95 ? 15.172 9.133 0.34 1 97.31 95 TRP A N 1
ATOM 721 C CA . TRP A 1 95 ? 15.93 10.203 0.972 1 97.31 95 TRP A CA 1
ATOM 722 C C . TRP A 1 95 ? 16.359 11.242 -0.056 1 97.31 95 TRP A C 1
ATOM 724 O O . TRP A 1 95 ? 16.219 12.445 0.173 1 97.31 95 TRP A O 1
ATOM 734 N N . ALA A 1 96 ? 16.859 10.82 -1.217 1 97.69 96 ALA A N 1
ATOM 735 C CA . ALA A 1 96 ? 17.359 11.742 -2.236 1 97.69 96 ALA A CA 1
ATOM 736 C C . ALA A 1 96 ? 16.25 12.711 -2.672 1 97.69 96 ALA A C 1
ATOM 738 O O . ALA A 1 96 ? 16.484 13.922 -2.748 1 97.69 96 ALA A O 1
ATOM 739 N N . THR A 1 97 ? 15.094 12.188 -2.904 1 98.38 97 THR A N 1
ATOM 740 C CA . THR A 1 97 ? 13.953 13 -3.307 1 98.38 97 THR A CA 1
ATOM 741 C C . THR A 1 97 ? 13.523 13.922 -2.166 1 98.38 97 THR A C 1
ATOM 743 O O . THR A 1 97 ? 13.266 15.109 -2.381 1 98.38 97 THR A O 1
ATOM 746 N N . THR A 1 98 ? 13.477 13.406 -0.944 1 98.62 98 THR A N 1
ATOM 747 C CA . THR A 1 98 ? 13.062 14.172 0.228 1 98.62 98 THR A CA 1
ATOM 748 C C . THR A 1 98 ? 14 15.352 0.463 1 98.62 98 THR A C 1
ATOM 750 O O . THR A 1 98 ? 13.547 16.484 0.68 1 98.62 98 THR A O 1
ATOM 753 N N . GLU A 1 99 ? 15.258 15.039 0.419 1 98.5 99 GLU A N 1
ATOM 754 C CA . GLU A 1 99 ? 16.25 16.078 0.64 1 98.5 99 GLU A CA 1
ATOM 755 C C . GLU A 1 99 ? 16.125 17.203 -0.388 1 98.5 99 GLU A C 1
ATOM 757 O O . GLU A 1 99 ? 16.094 18.375 -0.03 1 98.5 99 GLU A O 1
ATOM 762 N N . LYS A 1 100 ? 16.016 16.797 -1.611 1 98.5 100 LYS A N 1
ATOM 763 C CA . LYS A 1 100 ? 15.875 17.75 -2.699 1 98.5 100 LYS A CA 1
ATOM 764 C C . LYS A 1 100 ? 14.633 18.609 -2.523 1 98.5 100 LYS A C 1
ATOM 766 O O . LYS A 1 100 ? 14.703 19.844 -2.592 1 98.5 100 LYS A O 1
ATOM 771 N N . LEU A 1 101 ? 13.516 18.016 -2.266 1 98.5 101 LEU A N 1
ATOM 772 C CA . LEU A 1 101 ? 12.242 18.719 -2.197 1 98.5 101 LEU A CA 1
ATOM 773 C C . LEU A 1 101 ? 12.164 19.578 -0.937 1 98.5 101 LEU A C 1
ATOM 775 O O . LEU A 1 101 ? 11.547 20.641 -0.944 1 98.5 101 LEU A O 1
ATOM 779 N N . SER A 1 102 ? 12.781 19.109 0.16 1 98.44 102 SER A N 1
ATOM 780 C CA . SER A 1 102 ? 12.766 19.891 1.397 1 98.44 102 SER A CA 1
ATOM 781 C C . SER A 1 102 ? 13.531 21.203 1.239 1 98.44 102 SER A C 1
ATOM 783 O O . SER A 1 102 ? 13.273 22.172 1.957 1 98.44 102 SER A O 1
ATOM 785 N N . GLN A 1 103 ? 14.422 21.25 0.286 1 98.12 103 GLN A N 1
ATOM 786 C CA . GLN A 1 103 ? 15.25 22.422 0.058 1 98.12 103 GLN A CA 1
ATOM 787 C C . GLN A 1 103 ? 14.617 23.344 -0.982 1 98.12 103 GLN A C 1
ATOM 789 O O . GLN A 1 103 ? 15.102 24.453 -1.213 1 98.12 103 GLN A O 1
ATOM 794 N N . TRP A 1 104 ? 13.594 22.906 -1.618 1 98.25 104 TRP A N 1
ATOM 795 C CA . TRP A 1 104 ? 12.914 23.688 -2.639 1 98.25 104 TRP A CA 1
ATOM 796 C C . TRP A 1 104 ? 11.852 24.578 -2.012 1 98.25 104 TRP A C 1
ATOM 798 O O . TRP A 1 104 ? 10.711 24.156 -1.794 1 98.25 104 TRP A O 1
ATOM 808 N N . GLU A 1 105 ? 12.117 25.797 -1.874 1 97 105 GLU A N 1
ATOM 809 C CA . GLU A 1 105 ? 11.258 26.734 -1.16 1 97 105 GLU A CA 1
ATOM 810 C C . GLU A 1 105 ? 9.891 26.844 -1.827 1 97 105 GLU A C 1
ATOM 812 O O . GLU A 1 105 ? 8.875 27.031 -1.149 1 97 105 GLU A O 1
ATOM 817 N N . GLU A 1 106 ? 9.875 26.641 -3.127 1 97.31 106 GLU A N 1
ATOM 818 C CA . GLU A 1 106 ? 8.641 26.844 -3.873 1 97.31 106 GLU A CA 1
ATOM 819 C C . GLU A 1 106 ? 7.887 25.531 -4.059 1 97.31 106 GLU A C 1
ATOM 821 O O . GLU A 1 106 ? 6.973 25.453 -4.887 1 97.31 106 GLU A O 1
ATOM 826 N N . PHE A 1 107 ? 8.328 24.5 -3.34 1 98.06 107 PHE A N 1
ATOM 827 C CA . PHE A 1 107 ? 7.629 23.219 -3.389 1 98.06 107 PHE A CA 1
ATOM 828 C C . PHE A 1 107 ? 6.168 23.391 -2.996 1 98.06 107 PHE A C 1
ATOM 830 O O . PHE A 1 107 ? 5.863 23.75 -1.857 1 98.06 107 PHE A O 1
ATOM 837 N N . PRO A 1 108 ? 5.215 23.109 -3.904 1 98.06 108 PRO A N 1
ATOM 838 C CA . PRO A 1 108 ? 3.805 23.406 -3.645 1 98.06 108 PRO A CA 1
ATOM 839 C C . PRO A 1 108 ? 3.258 22.656 -2.432 1 98.06 108 PRO A C 1
ATOM 841 O O . PRO A 1 108 ? 2.414 23.188 -1.702 1 98.06 108 PRO A O 1
ATOM 844 N N . VAL A 1 109 ? 3.744 21.5 -2.203 1 98.75 109 VAL A N 1
ATOM 845 C CA . VAL A 1 109 ? 3.293 20.719 -1.06 1 98.75 109 VAL A CA 1
ATOM 846 C C . VAL A 1 109 ? 3.635 21.453 0.238 1 98.75 109 VAL A C 1
ATOM 848 O O . VAL A 1 109 ? 2.83 21.484 1.172 1 98.75 109 VAL A O 1
ATOM 851 N N . ARG A 1 110 ? 4.812 22.062 0.294 1 98.69 110 ARG A N 1
ATOM 852 C CA . ARG A 1 110 ? 5.215 22.875 1.448 1 98.69 110 ARG A CA 1
ATOM 853 C C . ARG A 1 110 ? 4.215 23.984 1.718 1 98.69 110 ARG A C 1
ATOM 855 O O . ARG A 1 110 ? 3.799 24.188 2.859 1 98.69 110 ARG A O 1
ATOM 862 N N . ARG A 1 111 ? 3.832 24.688 0.679 1 98.75 111 ARG A N 1
ATOM 863 C CA . ARG A 1 111 ? 2.877 25.781 0.804 1 98.75 111 ARG A CA 1
ATOM 864 C C . ARG A 1 111 ? 1.527 25.281 1.305 1 98.75 111 ARG A C 1
ATOM 866 O O . ARG A 1 111 ? 0.915 25.891 2.18 1 98.75 111 ARG A O 1
ATOM 873 N N . ILE A 1 112 ? 1.061 24.188 0.753 1 98.94 112 ILE A N 1
ATOM 874 C CA . ILE A 1 112 ? -0.234 23.625 1.135 1 98.94 112 ILE A CA 1
ATOM 875 C C . ILE A 1 112 ? -0.225 23.266 2.619 1 98.94 112 ILE A C 1
ATOM 877 O O . ILE A 1 112 ? -1.176 23.578 3.344 1 98.94 112 ILE A O 1
ATOM 881 N N . ILE A 1 113 ? 0.885 22.609 3.076 1 98.94 113 ILE A N 1
ATOM 882 C CA . ILE A 1 113 ? 1.012 22.25 4.484 1 98.94 113 ILE A CA 1
ATOM 883 C C . ILE A 1 113 ? 0.939 23.5 5.348 1 98.94 113 ILE A C 1
ATOM 885 O O . ILE A 1 113 ? 0.191 23.547 6.324 1 98.94 113 ILE A O 1
ATOM 889 N N . LYS A 1 114 ? 1.702 24.5 4.977 1 98.69 114 LYS A N 1
ATOM 890 C CA . LYS A 1 114 ? 1.78 25.734 5.738 1 98.69 114 LYS A CA 1
ATOM 891 C C . LYS A 1 114 ? 0.415 26.422 5.832 1 98.69 114 LYS A C 1
ATOM 893 O O . LYS A 1 114 ? -0.01 26.828 6.914 1 98.69 114 LYS A O 1
ATOM 898 N N . GLU A 1 115 ? -0.257 26.531 4.734 1 98.81 115 GLU A N 1
ATOM 899 C CA . GLU A 1 115 ? -1.543 27.219 4.699 1 98.81 115 GLU A CA 1
ATOM 900 C C . GLU A 1 115 ? -2.625 26.406 5.406 1 98.81 115 GLU A C 1
ATOM 902 O O . GLU A 1 115 ? -3.518 26.969 6.043 1 98.81 115 GLU A O 1
ATOM 907 N N . PHE A 1 116 ? -2.605 25.078 5.254 1 98.88 116 PHE A N 1
ATOM 908 C CA . PHE A 1 116 ? -3.537 24.234 5.992 1 98.88 116 PHE A CA 1
ATOM 909 C C . PHE A 1 116 ? -3.359 24.422 7.496 1 98.88 116 PHE A C 1
ATOM 911 O O . PHE A 1 116 ? -4.336 24.594 8.227 1 98.88 116 PHE A O 1
ATOM 918 N N . ALA A 1 117 ? -2.061 24.391 7.938 1 98.62 117 ALA A N 1
ATOM 919 C CA . ALA A 1 117 ? -1.72 24.5 9.352 1 98.62 117 ALA A CA 1
ATOM 920 C C . ALA A 1 117 ? -2.117 25.859 9.906 1 98.62 117 ALA A C 1
ATOM 922 O O . ALA A 1 117 ? -2.205 26.047 11.125 1 98.62 117 ALA A O 1
ATOM 923 N N . ALA A 1 118 ? -2.418 26.828 9.031 1 98.38 118 ALA A N 1
ATOM 924 C CA . ALA A 1 118 ? -2.717 28.203 9.445 1 98.38 118 ALA A CA 1
ATOM 925 C C . ALA A 1 118 ? -4.211 28.484 9.344 1 98.38 118 ALA A C 1
ATOM 927 O O . ALA A 1 118 ? -4.648 29.609 9.594 1 98.38 118 ALA A O 1
ATOM 928 N N . LEU A 1 119 ? -4.98 27.516 8.945 1 98.19 119 LEU A N 1
ATOM 929 C CA . LEU A 1 119 ? -6.426 27.703 8.836 1 98.19 119 LEU A CA 1
ATOM 930 C C . LEU A 1 119 ? -7.012 28.141 10.18 1 98.19 119 LEU A C 1
ATOM 932 O O . LEU A 1 119 ? -6.527 27.719 11.2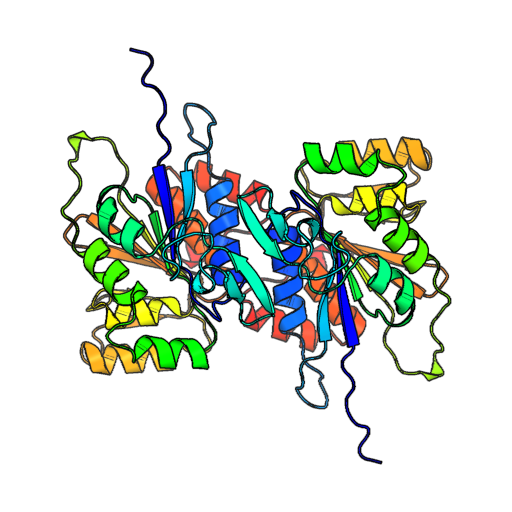34 1 98.19 119 LEU A O 1
ATOM 936 N N . PRO A 1 120 ? -8.117 28.875 10.148 1 96.06 120 PRO A N 1
ATOM 937 C CA . PRO A 1 120 ? -8.781 29.203 11.406 1 96.06 120 PRO A CA 1
ATOM 938 C C . PRO A 1 120 ? -9.422 27.969 12.07 1 96.06 120 PRO A C 1
ATOM 940 O O . PRO A 1 120 ? -9.727 27 11.391 1 96.06 120 PRO A O 1
ATOM 943 N N . SER A 1 121 ? -9.602 28.078 13.352 1 94.69 121 SER A N 1
ATOM 944 C CA . SER A 1 121 ? -10.281 27.016 14.078 1 94.69 121 SER A CA 1
ATOM 945 C C . SER A 1 121 ? -11.68 26.766 13.531 1 94.69 121 SER A C 1
ATOM 947 O O . SER A 1 121 ? -12.352 27.703 13.094 1 94.69 121 SER A O 1
ATOM 949 N N . ARG A 1 122 ? -12.031 25.5 13.516 1 91.88 122 ARG A N 1
ATOM 950 C CA . ARG A 1 122 ? -13.422 25.188 13.195 1 91.88 122 ARG A CA 1
ATOM 951 C C . ARG A 1 122 ? -14.352 25.672 14.297 1 91.88 122 ARG A C 1
ATOM 953 O O . ARG A 1 122 ? -13.984 25.672 15.477 1 91.88 122 ARG A O 1
ATOM 960 N N . ASP A 1 123 ? -15.562 26.031 13.812 1 85 123 ASP A N 1
ATOM 961 C CA . ASP A 1 123 ? -16.594 26.375 14.789 1 85 123 ASP A CA 1
ATOM 962 C C . ASP A 1 123 ? -17.109 25.125 15.508 1 85 123 ASP A C 1
ATOM 964 O O . ASP A 1 123 ? -17.516 24.156 14.867 1 85 123 ASP A O 1
ATOM 968 N N . ALA A 1 124 ? -17.047 25.125 16.781 1 79.56 124 ALA A N 1
ATOM 969 C CA . ALA A 1 124 ? -17.516 24 17.578 1 79.56 124 ALA A CA 1
ATOM 970 C C . ALA A 1 124 ? -18.953 23.641 17.219 1 79.56 124 ALA A C 1
ATOM 972 O O . ALA A 1 124 ? -19.359 22.484 17.344 1 79.56 124 ALA A O 1
ATOM 973 N N . ALA A 1 125 ? -19.672 24.609 16.781 1 81.38 125 ALA A N 1
ATOM 974 C CA . ALA A 1 125 ? -21.094 24.422 16.5 1 81.38 125 ALA A CA 1
ATOM 975 C C . ALA A 1 125 ? -21.297 23.625 15.219 1 81.38 125 ALA A C 1
ATOM 977 O O . ALA A 1 125 ? -22.391 23.109 14.977 1 81.38 125 ALA A O 1
ATOM 978 N N . ASP A 1 126 ? -20.234 23.391 14.484 1 81.44 126 ASP A N 1
ATOM 979 C CA . ASP A 1 126 ? -20.391 22.734 13.188 1 81.44 126 ASP A CA 1
ATOM 980 C C . ASP A 1 126 ? -20.438 21.219 13.336 1 81.44 126 ASP A C 1
ATOM 982 O O . ASP A 1 126 ? -20.828 20.516 12.398 1 81.44 126 ASP A O 1
ATOM 986 N N . GLY A 1 127 ? -20.125 20.75 14.508 1 83.81 127 GLY A N 1
ATOM 987 C CA . GLY A 1 127 ? -20.25 19.328 14.766 1 83.81 127 GLY A CA 1
ATOM 988 C C . GLY A 1 127 ? -19.25 18.484 13.992 1 83.81 127 GLY A C 1
ATOM 989 O O . GLY A 1 127 ? -19.359 17.266 13.961 1 83.81 127 GLY A O 1
ATOM 990 N N . ARG A 1 128 ? -18.328 19.219 13.336 1 88.69 128 ARG A N 1
ATOM 991 C CA . ARG A 1 128 ? -17.328 18.484 12.562 1 88.69 128 ARG A CA 1
ATOM 992 C C . ARG A 1 128 ? -16.156 18.047 13.438 1 88.69 128 ARG A C 1
ATOM 994 O O . ARG A 1 128 ? -15.828 18.719 14.414 1 88.69 128 ARG A O 1
ATOM 1001 N N . PRO A 1 129 ? -15.586 16.938 13.094 1 92.56 129 PRO A N 1
ATOM 1002 C CA . PRO A 1 129 ? -14.383 16.531 13.82 1 92.56 129 PRO A CA 1
ATOM 1003 C C . PRO A 1 129 ? -13.195 17.469 13.562 1 92.56 129 PRO A C 1
ATOM 1005 O O . PRO A 1 129 ? -13.25 18.297 12.656 1 92.56 129 PRO A O 1
ATOM 1008 N N . PRO A 1 130 ? -12.156 17.344 14.406 1 93.88 130 PRO A N 1
ATOM 1009 C CA . PRO A 1 130 ? -10.961 18.141 14.125 1 93.88 130 PRO A CA 1
ATOM 1010 C C . PRO A 1 130 ? -10.344 17.812 12.766 1 93.88 130 PRO A C 1
ATOM 1012 O O . PRO A 1 130 ? -10.445 16.672 12.297 1 93.88 130 PRO A O 1
ATOM 1015 N N . ARG A 1 131 ? -9.711 18.859 12.211 1 97.88 131 ARG A N 1
ATOM 1016 C CA . ARG A 1 131 ? -8.875 18.594 11.055 1 97.88 131 ARG A CA 1
ATOM 1017 C C . ARG A 1 131 ? -7.617 17.828 11.453 1 97.88 131 ARG A C 1
ATOM 1019 O O . ARG A 1 131 ? -7.078 18.031 12.547 1 97.88 131 ARG A O 1
ATOM 1026 N N . VAL A 1 132 ? -7.184 16.969 10.594 1 98.69 132 VAL A N 1
ATOM 1027 C CA . VAL A 1 132 ? -5.98 16.203 10.875 1 98.69 132 VAL A CA 1
ATOM 1028 C C . VAL A 1 132 ? -4.969 16.391 9.742 1 98.69 132 VAL A C 1
ATOM 1030 O O . VAL A 1 132 ? -5.324 16.312 8.57 1 98.69 132 VAL A O 1
ATOM 1033 N N . LEU A 1 133 ? -3.77 16.75 10.109 1 98.94 133 LEU A N 1
ATOM 1034 C CA . LEU A 1 133 ? -2.6 16.703 9.234 1 98.94 133 LEU A CA 1
ATOM 1035 C C . LEU A 1 133 ? -1.79 15.438 9.484 1 98.94 133 LEU A C 1
ATOM 1037 O O . LEU A 1 133 ? -1.173 15.281 10.539 1 98.94 133 LEU A O 1
ATOM 1041 N N . LEU A 1 134 ? -1.815 14.539 8.539 1 98.88 134 LEU A N 1
ATOM 1042 C CA . LEU A 1 134 ? -1.205 13.219 8.672 1 98.88 134 LEU A CA 1
ATOM 1043 C C . LEU A 1 134 ? 0.074 13.133 7.844 1 98.88 134 LEU A C 1
ATOM 1045 O O . LEU A 1 134 ? 0.035 13.234 6.617 1 98.88 134 LEU A O 1
ATOM 1049 N N . SER A 1 135 ? 1.192 12.938 8.508 1 98.81 135 SER A N 1
ATOM 1050 C CA . SER A 1 135 ? 2.516 12.875 7.895 1 98.81 135 SER A CA 1
ATOM 1051 C C . SER A 1 135 ? 3.059 11.453 7.902 1 98.81 135 SER A C 1
ATOM 1053 O O . SER A 1 135 ? 3.156 10.82 8.961 1 98.81 135 SER A O 1
ATOM 1055 N 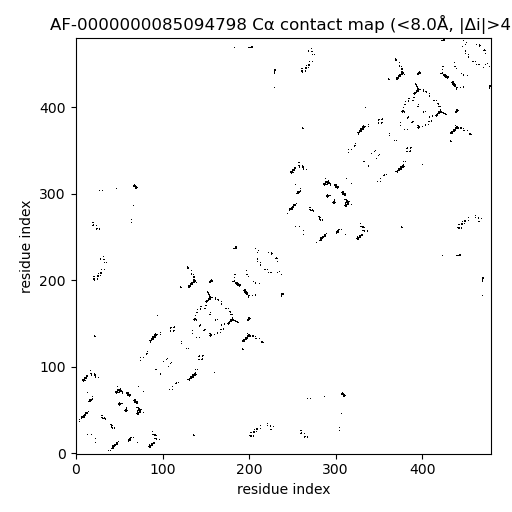N . ILE A 1 136 ? 3.453 10.969 6.691 1 98.75 136 ILE A N 1
ATOM 1056 C CA . ILE A 1 136 ? 3.926 9.594 6.562 1 98.75 136 ILE A CA 1
ATOM 1057 C C . ILE A 1 136 ? 5.398 9.586 6.156 1 98.75 136 ILE A C 1
ATOM 1059 O O . ILE A 1 136 ? 5.777 10.227 5.172 1 98.75 136 ILE A O 1
ATOM 1063 N N . CYS A 1 137 ? 6.238 8.82 6.918 1 98.69 137 CYS A N 1
ATOM 1064 C CA . CYS A 1 137 ? 7.633 8.617 6.535 1 98.69 137 CYS A CA 1
ATOM 1065 C C . CYS A 1 137 ? 8.375 9.945 6.477 1 98.69 137 CYS A C 1
ATOM 1067 O O . CYS A 1 137 ? 8.414 10.688 7.457 1 98.69 137 CYS A O 1
ATOM 1069 N N . SER A 1 138 ? 9.008 10.234 5.406 1 98.88 138 SER A N 1
ATOM 1070 C CA . SER A 1 138 ? 9.859 11.422 5.316 1 98.88 138 SER A CA 1
ATOM 1071 C C . SER A 1 138 ? 9.031 12.68 5.105 1 98.88 138 SER A C 1
ATOM 1073 O O . SER A 1 138 ? 9.578 13.781 5.008 1 98.88 138 SER A O 1
ATOM 1075 N N . ALA A 1 139 ? 7.742 12.578 5.109 1 98.88 139 ALA A N 1
ATOM 1076 C CA . ALA A 1 139 ? 6.898 13.766 5.004 1 98.88 139 ALA A CA 1
ATOM 1077 C C . ALA A 1 139 ? 7.137 14.711 6.176 1 98.88 139 ALA A C 1
ATOM 1079 O O . ALA A 1 139 ? 6.84 15.906 6.086 1 98.88 139 ALA A O 1
ATOM 1080 N N . SER A 1 140 ? 7.641 14.195 7.297 1 98.88 140 SER A N 1
ATOM 1081 C CA . SER A 1 140 ? 7.953 15.031 8.453 1 98.88 140 SER A CA 1
ATOM 1082 C C . SER A 1 140 ? 8.992 16.094 8.102 1 98.88 140 SER A C 1
ATOM 1084 O O . SER A 1 140 ? 9.023 17.172 8.719 1 98.88 140 SER A O 1
ATOM 1086 N N . PHE A 1 141 ? 9.828 15.859 7.105 1 98.94 141 PHE A N 1
ATOM 1087 C CA . PHE A 1 141 ? 10.75 16.891 6.633 1 98.94 141 PHE A CA 1
ATOM 1088 C C . PHE A 1 141 ? 9.992 18.062 6.035 1 98.94 141 PHE A C 1
ATOM 1090 O O . PHE A 1 141 ? 10.375 19.219 6.234 1 98.94 141 PHE A O 1
ATOM 1097 N N . PHE A 1 142 ? 8.922 17.75 5.285 1 98.94 142 PHE A N 1
ATOM 1098 C CA . PHE A 1 142 ? 8.109 18.797 4.68 1 98.94 142 PHE A CA 1
ATOM 1099 C C . PHE A 1 142 ? 7.352 19.578 5.75 1 98.94 142 PHE A C 1
ATOM 1101 O O . PHE A 1 142 ? 7.195 20.797 5.641 1 98.94 142 PHE A O 1
ATOM 1108 N N . LEU A 1 143 ? 6.891 18.891 6.812 1 98.88 143 LEU A N 1
ATOM 1109 C CA . LEU A 1 143 ? 6.27 19.594 7.934 1 98.88 143 LEU A CA 1
ATOM 1110 C C . LEU A 1 143 ? 7.273 20.516 8.625 1 98.88 143 LEU A C 1
ATOM 1112 O O . LEU A 1 143 ? 6.926 21.609 9.039 1 98.88 143 LEU A O 1
ATOM 1116 N N . ALA A 1 144 ? 8.516 20.016 8.758 1 98.88 144 ALA A N 1
ATOM 1117 C CA . ALA A 1 144 ? 9.555 20.812 9.406 1 98.88 144 ALA A CA 1
ATOM 1118 C C . ALA A 1 144 ? 9.781 22.125 8.672 1 98.88 144 ALA A C 1
ATOM 1120 O O . ALA A 1 144 ? 9.711 23.203 9.273 1 98.88 144 ALA A O 1
ATOM 1121 N N . VAL A 1 145 ? 9.961 22.078 7.371 1 98.81 145 VAL A N 1
ATOM 1122 C CA . VAL A 1 145 ? 10.297 23.281 6.617 1 98.81 145 VAL A CA 1
ATOM 1123 C C . VAL A 1 145 ? 9.055 24.156 6.465 1 98.81 145 VAL A C 1
ATOM 1125 O O . VAL A 1 145 ? 9.156 25.359 6.168 1 98.81 145 VAL A O 1
ATOM 1128 N N . ALA A 1 146 ? 7.879 23.547 6.637 1 98.69 146 ALA A N 1
ATOM 1129 C CA . ALA A 1 146 ? 6.637 24.328 6.625 1 98.69 146 ALA A CA 1
ATOM 1130 C C . ALA A 1 146 ? 6.41 25.016 7.961 1 98.69 146 ALA A C 1
ATOM 1132 O O . ALA A 1 146 ? 5.461 25.797 8.109 1 98.69 146 ALA A O 1
ATOM 1133 N N . GLY A 1 147 ? 7.18 24.688 9 1 98.12 147 GLY A N 1
ATOM 1134 C CA . GLY A 1 147 ? 7.145 25.406 10.266 1 98.12 147 GLY A CA 1
ATOM 1135 C C . GLY A 1 147 ? 6.207 24.781 11.281 1 98.12 147 GLY A C 1
ATOM 1136 O O . GLY A 1 147 ? 5.828 25.422 12.258 1 98.12 147 GLY A O 1
ATOM 1137 N N . VAL A 1 148 ? 5.922 23.5 11.141 1 98.31 148 VAL A N 1
ATOM 1138 C CA . VAL A 1 148 ? 4.852 22.891 11.914 1 98.31 148 VAL A CA 1
ATOM 1139 C C . VAL A 1 148 ? 5.445 22.156 13.117 1 98.31 148 VAL A C 1
ATOM 1141 O O . VAL A 1 148 ? 4.73 21.844 14.07 1 98.31 148 VAL A O 1
ATOM 1144 N N . LEU A 1 149 ? 6.793 21.953 13.219 1 98.31 149 LEU A N 1
ATOM 1145 C CA . LEU A 1 149 ? 7.32 20.953 14.148 1 98.31 149 LEU A CA 1
ATOM 1146 C C . LEU A 1 149 ? 8.086 21.625 15.281 1 98.31 149 LEU A C 1
ATOM 1148 O O . LEU A 1 149 ? 8.688 20.938 16.109 1 98.31 149 LEU A O 1
ATOM 1152 N N . ALA A 1 150 ? 8.031 22.984 15.367 1 97.5 150 ALA A N 1
ATOM 1153 C CA . ALA A 1 150 ? 8.727 23.672 16.438 1 97.5 150 ALA A CA 1
ATOM 1154 C C . ALA A 1 150 ? 8.164 23.266 17.812 1 97.5 150 ALA A C 1
ATOM 1156 O O . ALA A 1 150 ? 6.949 23.328 18.031 1 97.5 150 ALA A O 1
ATOM 1157 N N . ASN A 1 151 ? 9.047 22.828 18.719 1 97.44 151 ASN A N 1
ATOM 1158 C CA . ASN A 1 151 ? 8.727 22.469 20.094 1 97.44 151 ASN A CA 1
ATOM 1159 C C . ASN A 1 151 ? 7.742 21.297 20.141 1 97.44 151 ASN A C 1
ATOM 1161 O O . ASN A 1 151 ? 6.816 21.297 20.953 1 97.44 151 ASN A O 1
ATOM 1165 N N . ARG A 1 152 ? 7.949 20.375 19.266 1 97.5 152 ARG A N 1
ATOM 1166 C CA . ARG A 1 152 ? 7.055 19.219 19.203 1 97.5 152 ARG A CA 1
ATOM 1167 C C . ARG A 1 152 ? 7.848 17.922 19.156 1 97.5 152 ARG A C 1
ATOM 1169 O O . ARG A 1 152 ? 9.055 17.922 18.922 1 97.5 152 ARG A O 1
ATOM 1176 N N . ARG A 1 153 ? 7.156 16.859 19.484 1 97.62 153 ARG A N 1
ATOM 1177 C CA . ARG A 1 153 ? 7.676 15.508 19.266 1 97.62 153 ARG A CA 1
ATOM 1178 C C . ARG A 1 153 ? 7.164 14.93 17.953 1 97.62 153 ARG A C 1
ATOM 1180 O O . ARG A 1 153 ? 5.992 15.102 17.609 1 97.62 153 ARG A O 1
ATOM 1187 N N . VAL A 1 154 ? 8.07 14.273 17.219 1 97.94 154 VAL A N 1
ATOM 1188 C CA . VAL A 1 154 ? 7.703 13.758 15.898 1 97.94 154 VAL A CA 1
ATOM 1189 C C . VAL A 1 154 ? 8.492 12.492 15.594 1 97.94 154 VAL A C 1
ATOM 1191 O O . VAL A 1 154 ? 9.383 12.109 16.359 1 97.94 154 VAL A O 1
ATOM 1194 N N . THR A 1 155 ? 8.164 11.781 14.562 1 97.62 155 THR A N 1
ATOM 1195 C CA . THR A 1 155 ? 8.922 10.641 14.062 1 97.62 155 THR A CA 1
ATOM 1196 C C . THR A 1 155 ? 9.039 10.695 12.539 1 97.62 155 THR A C 1
ATOM 1198 O O . THR A 1 155 ? 8.508 11.609 11.906 1 97.62 155 THR A O 1
ATOM 1201 N N . THR A 1 156 ? 9.828 9.922 11.961 1 98.25 156 THR A N 1
ATOM 1202 C CA . THR A 1 156 ? 10.055 9.688 10.539 1 98.25 156 THR A CA 1
ATOM 1203 C C . THR A 1 156 ? 10.555 8.273 10.297 1 98.25 156 THR A C 1
ATOM 1205 O O . THR A 1 156 ? 10.57 7.445 11.211 1 98.25 156 THR A O 1
ATOM 1208 N N . HIS A 1 157 ? 10.844 7.945 9.078 1 98.19 157 HIS A N 1
ATOM 1209 C CA . HIS A 1 157 ? 11.469 6.645 8.844 1 98.19 157 HIS A CA 1
ATOM 1210 C C . HIS A 1 157 ? 12.711 6.469 9.703 1 98.19 157 HIS A C 1
ATOM 1212 O O . HIS A 1 157 ? 13.547 7.375 9.789 1 98.19 157 HIS A O 1
ATOM 1218 N N . HIS A 1 158 ? 12.914 5.273 10.18 1 97.19 158 HIS A N 1
ATOM 1219 C CA . HIS A 1 158 ? 13.93 5.051 11.203 1 97.19 158 HIS A CA 1
ATOM 1220 C C . HIS A 1 158 ? 15.328 5.258 10.648 1 97.19 158 HIS A C 1
ATOM 1222 O O . HIS A 1 158 ? 16.266 5.574 11.391 1 97.19 158 HIS A O 1
ATOM 1228 N N . LEU A 1 159 ? 15.492 5.199 9.367 1 97.75 159 LEU A N 1
ATOM 1229 C CA . LEU A 1 159 ? 16.812 5.297 8.766 1 97.75 159 LEU A CA 1
ATOM 1230 C C . LEU A 1 159 ? 17.219 6.754 8.57 1 97.75 159 LEU A C 1
ATOM 1232 O O . LEU A 1 159 ? 18.359 7.043 8.203 1 97.75 159 LEU A O 1
ATOM 1236 N N . ILE A 1 160 ? 16.297 7.715 8.797 1 98.44 160 ILE A N 1
ATOM 1237 C CA . ILE A 1 160 ? 16.641 9.109 8.547 1 98.44 160 ILE A CA 1
ATOM 1238 C C . ILE A 1 160 ? 16.25 9.969 9.75 1 98.44 160 ILE A C 1
ATOM 1240 O O . ILE A 1 160 ? 15.867 11.125 9.594 1 98.44 160 ILE A O 1
ATOM 1244 N N . ILE A 1 161 ? 16.25 9.383 10.891 1 98.31 161 ILE A N 1
ATOM 1245 C CA . ILE A 1 161 ? 15.93 10.078 12.133 1 98.31 161 ILE A CA 1
ATOM 1246 C C . ILE A 1 161 ? 16.953 11.18 12.391 1 98.31 161 ILE A C 1
ATOM 1248 O O . ILE A 1 161 ? 16.578 12.32 12.672 1 98.31 161 ILE A O 1
ATOM 1252 N N . LYS A 1 162 ? 18.219 10.875 12.281 1 98.06 162 LYS A N 1
ATOM 1253 C CA . LYS A 1 162 ? 19.281 11.844 12.547 1 98.06 162 LYS A CA 1
ATOM 1254 C C . LYS A 1 162 ? 19.188 13.031 11.586 1 98.06 162 LYS A C 1
ATOM 1256 O O . LYS A 1 162 ? 19.391 14.18 11.992 1 98.06 162 LYS A O 1
ATOM 1261 N N . GLU A 1 163 ? 18.891 12.734 10.336 1 98.62 163 GLU A N 1
ATOM 1262 C CA . GLU A 1 163 ? 18.75 13.797 9.344 1 98.62 163 GLU A CA 1
ATOM 1263 C C . GLU A 1 163 ? 17.609 14.75 9.711 1 98.62 163 GLU A C 1
ATOM 1265 O O . GLU A 1 163 ? 17.734 15.961 9.547 1 98.62 163 GLU A O 1
ATOM 1270 N N . LEU A 1 164 ? 16.516 14.203 10.203 1 98.69 164 LEU A N 1
ATOM 1271 C CA . LEU A 1 164 ? 15.406 15.062 10.609 1 98.69 164 LEU A CA 1
ATOM 1272 C C . LEU A 1 164 ? 15.773 15.875 11.852 1 98.69 164 LEU A C 1
ATOM 1274 O O . LEU A 1 164 ? 15.422 17.062 11.953 1 98.69 164 LEU A O 1
ATOM 1278 N N . GLU A 1 165 ? 16.453 15.242 12.797 1 98.44 165 GLU A N 1
ATOM 1279 C CA . GLU A 1 165 ? 16.938 15.961 13.977 1 98.44 165 GLU A CA 1
ATOM 1280 C C . GLU A 1 165 ? 17.797 17.156 13.586 1 98.44 165 GLU A C 1
ATOM 1282 O O . GLU A 1 165 ? 17.609 18.266 14.109 1 98.44 165 GLU A O 1
ATOM 1287 N N . ASP A 1 166 ? 18.672 16.922 12.703 1 98.5 166 ASP A N 1
ATOM 1288 C CA . ASP A 1 166 ? 19.578 17.969 12.242 1 98.5 166 ASP A CA 1
ATOM 1289 C C . ASP A 1 166 ? 18.812 19.094 11.562 1 98.5 166 ASP A C 1
ATOM 1291 O O . ASP A 1 166 ? 19.094 20.281 11.797 1 98.5 166 ASP A O 1
ATOM 1295 N N . LEU A 1 167 ? 17.859 18.734 10.734 1 98.62 167 LEU A N 1
ATOM 1296 C CA . LEU A 1 167 ? 17.062 19.75 10.047 1 98.62 167 LEU A CA 1
ATOM 1297 C C . LEU A 1 167 ? 16.297 20.594 11.047 1 98.62 167 LEU A C 1
ATOM 1299 O O . LEU A 1 167 ? 16.297 21.828 10.961 1 98.62 167 LEU A O 1
ATOM 1303 N N . CYS A 1 168 ? 15.695 19.969 11.984 1 98.69 168 CYS A N 1
ATOM 1304 C CA . CYS A 1 168 ? 14.898 20.672 12.977 1 98.69 168 CYS A CA 1
ATOM 1305 C C . CYS A 1 168 ? 15.781 21.562 13.844 1 98.69 168 CYS A C 1
ATOM 1307 O O . CYS A 1 168 ? 15.391 22.672 14.203 1 98.69 168 CYS A O 1
ATOM 1309 N N . ALA A 1 169 ? 16.938 21.047 14.203 1 98.56 169 ALA A N 1
ATOM 1310 C CA . ALA A 1 169 ? 17.875 21.844 14.977 1 98.56 169 ALA A CA 1
ATOM 1311 C C . ALA A 1 169 ? 18.266 23.109 14.211 1 98.56 169 ALA A C 1
ATOM 1313 O O . ALA A 1 169 ? 18.375 24.188 14.797 1 98.56 169 ALA A O 1
ATOM 1314 N N . LYS A 1 170 ? 18.5 22.953 12.977 1 98.44 170 LYS A N 1
ATOM 1315 C CA . LYS A 1 170 ? 18.859 24.094 12.125 1 98.44 170 LYS A CA 1
ATOM 1316 C C . LYS A 1 170 ? 17.719 25.094 12.031 1 98.44 170 LYS A C 1
ATOM 1318 O O . LYS A 1 170 ? 17.953 26.297 12.055 1 98.44 170 LYS A O 1
ATOM 1323 N N . LEU A 1 171 ? 16.484 24.609 11.953 1 98.38 171 LEU A N 1
ATOM 1324 C CA . LEU A 1 171 ? 15.328 25.453 11.703 1 98.38 171 LEU A CA 1
ATOM 1325 C C . LEU A 1 171 ? 14.844 26.109 12.992 1 98.38 171 LEU A C 1
ATOM 1327 O O . LEU A 1 171 ? 14.43 27.266 12.984 1 98.38 171 LEU A O 1
ATOM 1331 N N . TYR A 1 172 ? 14.867 25.297 14.109 1 98 172 TYR A N 1
ATOM 1332 C CA . TYR A 1 172 ? 14.141 25.734 15.297 1 98 172 TYR A CA 1
ATOM 1333 C C . TYR A 1 172 ? 15.078 25.859 16.484 1 98 172 TYR A C 1
ATOM 1335 O O . TYR A 1 172 ? 14.688 26.344 17.547 1 98 172 TYR A O 1
ATOM 1343 N N . GLY A 1 173 ? 16.297 25.438 16.391 1 97.81 173 GLY A N 1
ATOM 1344 C CA . GLY A 1 173 ? 17.234 25.375 17.5 1 97.81 173 GLY A CA 1
ATOM 1345 C C . GLY A 1 173 ? 17.375 23.984 18.094 1 97.81 173 GLY A C 1
ATOM 1346 O O . GLY A 1 173 ? 16.406 23.203 18.109 1 97.81 173 GLY A O 1
ATOM 1347 N N . ALA A 1 174 ? 18.531 23.719 18.625 1 94.94 174 ALA A N 1
ATOM 1348 C CA . ALA A 1 174 ? 18.797 22.406 19.219 1 94.94 174 ALA A CA 1
ATOM 1349 C C . ALA A 1 174 ? 17.812 22.094 20.328 1 94.94 174 ALA A C 1
ATOM 1351 O O . ALA A 1 174 ? 17.578 22.922 21.203 1 94.94 174 ALA A O 1
ATOM 1352 N N . GLY A 1 175 ? 17.203 20.922 20.219 1 92 175 GLY A N 1
ATOM 1353 C CA . GLY A 1 175 ? 16.312 20.453 21.281 1 92 175 GLY A CA 1
ATOM 1354 C C . GLY A 1 175 ? 14.891 20.938 21.109 1 92 175 GLY A C 1
ATOM 1355 O O . GLY A 1 175 ? 14 20.547 21.859 1 92 175 GLY A O 1
ATOM 1356 N N . SER A 1 176 ? 14.617 21.781 20.141 1 94.69 176 SER A N 1
ATOM 1357 C CA . SER A 1 176 ? 13.289 22.359 19.953 1 94.69 176 SER A CA 1
ATOM 1358 C C . SER A 1 176 ? 12.297 21.297 19.469 1 94.69 176 SER A C 1
ATOM 1360 O O . SER A 1 176 ? 11.109 21.359 19.797 1 94.69 176 SER A O 1
ATOM 1362 N N . THR A 1 177 ? 12.75 20.375 18.688 1 97.62 177 THR A N 1
ATOM 1363 C CA . THR A 1 177 ? 11.945 19.266 18.203 1 97.62 177 THR A CA 1
ATOM 1364 C C . THR A 1 177 ? 12.547 17.938 18.656 1 97.62 177 THR A C 1
ATOM 1366 O O . THR A 1 177 ? 13.75 17.719 18.531 1 97.62 177 THR A O 1
ATOM 1369 N N . GLU A 1 178 ? 11.727 17.109 19.281 1 97.94 178 GLU A N 1
ATOM 1370 C CA . GLU A 1 178 ? 12.164 15.773 19.672 1 97.94 178 GLU A CA 1
ATOM 1371 C C . GLU A 1 178 ? 11.789 14.742 18.609 1 97.94 178 GLU A C 1
ATOM 1373 O O . GLU A 1 178 ? 10.609 14.469 18.391 1 97.94 178 GLU A O 1
ATOM 1378 N N . VAL A 1 179 ? 12.766 14.188 17.969 1 98 179 VAL A N 1
ATOM 1379 C CA . VAL A 1 179 ? 12.531 13.148 16.969 1 98 179 VAL A CA 1
ATOM 1380 C C . VAL A 1 179 ? 12.75 11.773 17.594 1 98 179 VAL A C 1
ATOM 1382 O O . VAL A 1 179 ? 13.828 11.477 18.094 1 98 179 VAL A O 1
ATOM 1385 N N . VAL A 1 180 ? 11.727 10.938 17.578 1 96.5 180 VAL A N 1
ATOM 1386 C CA . VAL A 1 180 ? 11.805 9.648 18.25 1 96.5 180 VAL A CA 1
ATOM 1387 C C . VAL A 1 180 ? 11.5 8.523 17.266 1 96.5 180 VAL A C 1
ATOM 1389 O O . VAL A 1 180 ? 10.82 8.742 16.266 1 96.5 180 VAL A O 1
ATOM 1392 N N . ARG A 1 181 ? 12.062 7.363 17.438 1 94.12 181 ARG A N 1
ATOM 1393 C CA . ARG A 1 181 ? 11.75 6.191 16.625 1 94.12 181 ARG A CA 1
ATOM 1394 C C . ARG A 1 181 ? 10.477 5.508 17.125 1 94.12 181 ARG A C 1
ATOM 1396 O O . ARG A 1 181 ? 10.5 4.82 18.156 1 94.12 181 ARG A O 1
ATOM 1403 N N . LYS A 1 182 ? 9.43 5.707 16.5 1 94.5 182 LYS A N 1
ATOM 1404 C CA . LYS A 1 182 ? 8.117 5.129 16.781 1 94.5 182 LYS A CA 1
ATOM 1405 C C . LYS A 1 182 ? 7.355 4.836 15.492 1 94.5 182 LYS A C 1
ATOM 1407 O O . LYS A 1 182 ? 7.664 5.402 14.445 1 94.5 182 LYS A O 1
ATOM 1412 N N . LYS A 1 183 ? 6.449 3.902 15.594 1 94.31 183 LYS A N 1
ATOM 1413 C CA . LYS A 1 183 ? 5.578 3.664 14.453 1 94.31 183 LYS A CA 1
ATOM 1414 C C . LYS A 1 183 ? 4.805 4.926 14.078 1 94.31 183 LYS A C 1
ATOM 1416 O O . LYS A 1 183 ? 4.637 5.23 12.898 1 94.31 183 LYS A O 1
ATOM 1421 N N . PHE A 1 184 ? 4.289 5.535 15.047 1 96.75 184 PHE A N 1
ATOM 1422 C CA . PHE A 1 184 ? 3.656 6.828 14.82 1 96.75 184 PHE A CA 1
ATOM 1423 C C . PHE A 1 184 ? 3.676 7.664 16.094 1 96.75 184 PHE A C 1
ATOM 1425 O O . PHE A 1 184 ? 3.863 7.133 17.188 1 96.75 184 PHE A O 1
ATOM 1432 N N . VAL A 1 185 ? 3.539 8.961 15.977 1 97 185 VAL A N 1
ATOM 1433 C CA . VAL A 1 185 ? 3.521 9.938 17.062 1 97 185 VAL A CA 1
ATOM 1434 C C . VAL A 1 185 ? 2.311 10.852 16.922 1 97 185 VAL A C 1
ATOM 1436 O O . VAL A 1 185 ? 2.055 11.383 15.836 1 97 185 VAL A O 1
ATOM 1439 N N . ASP A 1 186 ? 1.482 10.914 17.984 1 96.81 186 ASP A N 1
ATOM 1440 C CA . ASP A 1 186 ? 0.573 12.055 18.109 1 96.81 186 ASP A CA 1
ATOM 1441 C C . ASP A 1 186 ? 1.34 13.344 18.375 1 96.81 186 ASP A C 1
ATOM 1443 O O . ASP A 1 186 ? 1.699 13.625 19.531 1 96.81 186 ASP A O 1
ATOM 1447 N N . VAL A 1 187 ? 1.568 14.133 17.328 1 97.38 187 VAL A N 1
ATOM 1448 C CA . VAL A 1 187 ? 2.396 15.328 17.422 1 97.38 187 VAL A CA 1
ATOM 1449 C C . VAL A 1 187 ? 1.666 16.391 18.234 1 97.38 187 VAL A C 1
ATOM 1451 O O . VAL A 1 187 ? 2.293 17.297 18.797 1 97.38 187 VAL A O 1
ATOM 1454 N N . GLY A 1 188 ? 0.342 16.281 18.359 1 96.38 188 GLY A N 1
ATOM 1455 C CA . GLY A 1 188 ? -0.46 17.188 19.156 1 96.38 188 GLY A CA 1
ATOM 1456 C C . GLY A 1 188 ? -1.336 18.109 18.328 1 96.38 188 GLY A C 1
ATOM 1457 O O . GLY A 1 188 ? -1.434 17.938 17.109 1 96.38 188 GLY A O 1
ATOM 1458 N N . ALA A 1 189 ? -2.01 19.047 19 1 96.81 189 ALA A N 1
ATOM 1459 C CA . ALA A 1 189 ? -2.875 20.031 18.344 1 96.81 189 ALA A CA 1
ATOM 1460 C C . ALA A 1 189 ? -2.148 21.344 18.141 1 96.81 189 ALA A C 1
ATOM 1462 O O . ALA A 1 189 ? -1.415 21.812 19.016 1 96.81 189 ALA A O 1
ATOM 1463 N N . LEU A 1 190 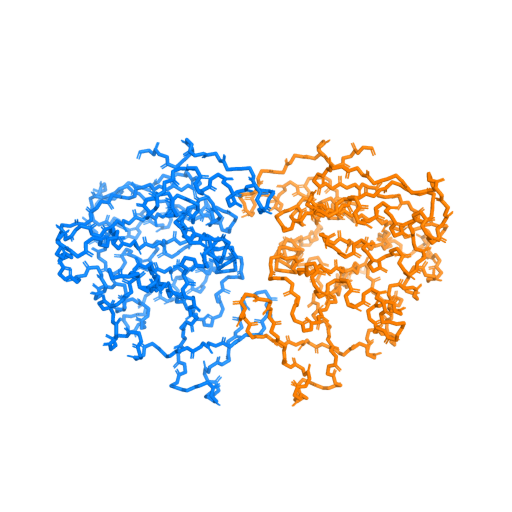? -2.301 21.859 16.922 1 97.69 190 LEU A N 1
ATOM 1464 C CA . LEU A 1 190 ? -1.885 23.25 16.719 1 97.69 190 LEU A CA 1
ATOM 1465 C C . LEU A 1 190 ? -2.793 24.203 17.484 1 97.69 190 LEU A C 1
ATOM 1467 O O . LEU A 1 190 ? -3.799 23.781 18.062 1 97.69 190 LEU A O 1
ATOM 1471 N N . GLU A 1 191 ? -2.469 25.469 17.531 1 96.12 191 GLU A N 1
ATOM 1472 C CA . GLU A 1 191 ? -3.227 26.469 18.281 1 96.12 191 GLU A CA 1
ATOM 1473 C C . GLU A 1 191 ? -4.668 26.562 17.797 1 96.12 191 GLU A C 1
ATOM 1475 O O . GLU A 1 191 ? -5.582 26.812 18.578 1 96.12 191 GLU A O 1
ATOM 1480 N N . ASN A 1 192 ? -4.852 26.281 16.594 1 97 192 ASN A N 1
ATOM 1481 C CA . ASN A 1 192 ? -6.164 26.406 15.969 1 97 192 ASN A CA 1
ATOM 1482 C C . ASN A 1 192 ? -6.941 25.094 16.031 1 97 192 ASN A C 1
ATOM 1484 O O . ASN A 1 192 ? -7.992 24.953 15.414 1 97 192 ASN A O 1
ATOM 1488 N N . GLY A 1 193 ? -6.398 24.094 16.656 1 96.25 193 GLY A N 1
ATOM 1489 C CA . GLY A 1 193 ? -7.133 22.875 16.922 1 96.25 193 GLY A CA 1
ATOM 1490 C C . GLY A 1 193 ? -6.832 21.766 15.93 1 96.25 193 GLY A C 1
ATOM 1491 O O . GLY A 1 193 ? -7.273 20.625 16.109 1 96.25 193 GLY A O 1
ATOM 1492 N N . ILE A 1 194 ? -6.035 22.047 14.93 1 98 194 ILE A N 1
ATOM 1493 C CA . ILE A 1 194 ? -5.664 21.031 13.953 1 98 194 ILE A CA 1
ATOM 1494 C C . ILE A 1 194 ? -4.746 20 14.609 1 98 194 ILE A C 1
ATOM 1496 O O . ILE A 1 194 ? -3.752 20.359 15.242 1 98 194 ILE A O 1
ATOM 1500 N N . ARG A 1 195 ? -5.137 18.734 14.5 1 97.81 195 ARG A N 1
ATOM 1501 C CA . ARG A 1 195 ? -4.309 17.656 15.023 1 97.81 195 ARG A CA 1
ATOM 1502 C C . ARG A 1 195 ? -3.236 17.25 14.016 1 97.81 195 ARG A C 1
ATOM 1504 O O . ARG A 1 195 ? -3.514 17.125 12.82 1 97.81 195 ARG A O 1
ATOM 1511 N N . VAL A 1 196 ? -2.023 17.078 14.531 1 98.62 196 VAL A N 1
ATOM 1512 C CA . VAL A 1 196 ? -0.917 16.609 13.695 1 98.62 196 VAL A CA 1
ATOM 1513 C C . VAL A 1 196 ? -0.476 15.219 14.141 1 98.62 196 VAL A C 1
ATOM 1515 O O . VAL A 1 196 ? -0.26 14.984 15.336 1 98.62 196 VAL A O 1
ATOM 1518 N N . VAL A 1 197 ? -0.432 14.312 13.195 1 98.06 197 VAL A N 1
ATOM 1519 C CA . VAL A 1 197 ? 0.036 12.945 13.414 1 98.06 197 VAL A CA 1
ATOM 1520 C C . VAL A 1 197 ? 1.165 12.625 12.438 1 98.06 197 VAL A C 1
ATOM 1522 O O . VAL A 1 197 ? 1.081 12.953 11.25 1 98.06 197 VAL A O 1
ATOM 1525 N N . ALA A 1 198 ? 2.232 12.031 12.93 1 98.25 198 ALA A N 1
ATOM 1526 C CA . ALA A 1 198 ? 3.355 11.641 12.086 1 98.25 198 ALA A CA 1
ATOM 1527 C C . ALA A 1 198 ? 3.711 10.172 12.289 1 98.25 198 ALA A C 1
ATOM 1529 O O . ALA A 1 198 ? 3.686 9.672 13.414 1 98.25 198 ALA A O 1
ATOM 1530 N N . SER A 1 199 ? 4.07 9.531 11.227 1 97.56 199 SER A N 1
ATOM 1531 C CA . SER A 1 199 ? 4.434 8.125 11.352 1 97.56 199 SER A CA 1
ATOM 1532 C C . SER A 1 199 ? 5.863 7.875 10.883 1 97.56 199 SER A C 1
ATOM 1534 O O . SER A 1 199 ? 6.469 8.734 10.234 1 97.56 199 SER A O 1
ATOM 1536 N N . GLY A 1 200 ? 6.348 6.691 11.266 1 96.12 200 GLY A N 1
ATOM 1537 C CA . GLY A 1 200 ? 7.531 6.141 10.625 1 96.12 200 GLY A CA 1
ATOM 1538 C C . GLY A 1 200 ? 7.316 5.809 9.164 1 96.12 200 GLY A C 1
ATOM 1539 O O . GLY A 1 200 ? 6.406 6.348 8.523 1 96.12 200 GLY A O 1
ATOM 1540 N N . GLY A 1 201 ? 8.156 4.996 8.664 1 94.44 201 GLY A N 1
ATOM 1541 C CA . GLY A 1 201 ? 8.18 4.773 7.23 1 94.44 201 GLY A CA 1
ATOM 1542 C C . GLY A 1 201 ? 7.219 3.689 6.777 1 94.44 201 GLY A C 1
ATOM 1543 O O . GLY A 1 201 ? 6.906 2.773 7.539 1 94.44 201 GLY A O 1
ATOM 1544 N N . LEU A 1 202 ? 6.781 3.838 5.582 1 97.12 202 LEU A N 1
ATOM 1545 C CA . LEU A 1 202 ? 6.129 2.811 4.777 1 97.12 202 LEU A CA 1
ATOM 1546 C C . LEU A 1 202 ? 4.914 2.24 5.5 1 97.12 202 LEU A C 1
ATOM 1548 O O . LEU A 1 202 ? 3.896 2.92 5.645 1 97.12 202 LEU A O 1
ATOM 1552 N N . THR A 1 203 ? 5.02 1.062 6.168 1 97.19 203 THR A N 1
ATOM 1553 C CA . THR A 1 203 ? 3.82 0.422 6.691 1 97.19 203 THR A CA 1
ATOM 1554 C C . THR A 1 203 ? 3.332 1.135 7.953 1 97.19 203 THR A C 1
ATOM 1556 O O . THR A 1 203 ? 2.186 0.956 8.367 1 97.19 203 THR A O 1
ATOM 1559 N N . SER A 1 204 ? 4.152 1.969 8.555 1 96.44 204 SER A N 1
ATOM 1560 C CA . SER A 1 204 ? 3.721 2.766 9.703 1 96.44 204 SER A CA 1
ATOM 1561 C C . SER A 1 204 ? 2.58 3.705 9.32 1 96.44 204 SER A C 1
ATOM 1563 O O . SER A 1 204 ? 1.859 4.195 10.188 1 96.44 204 SER A O 1
ATOM 1565 N N . GLY A 1 205 ? 2.461 3.945 8.031 1 97.5 205 GLY A N 1
ATOM 1566 C CA . GLY A 1 205 ? 1.353 4.758 7.555 1 97.5 205 GLY A CA 1
ATOM 1567 C C . GLY A 1 205 ? -0.005 4.16 7.871 1 97.5 205 GLY A C 1
ATOM 1568 O O . GLY A 1 205 ? -0.988 4.887 8.031 1 97.5 205 GLY A O 1
ATOM 1569 N N . PHE A 1 206 ? -0.079 2.82 7.93 1 97.88 206 PHE A N 1
ATOM 1570 C CA . PHE A 1 206 ? -1.322 2.189 8.352 1 97.88 206 PHE A CA 1
ATOM 1571 C C . PHE A 1 206 ? -1.651 2.561 9.797 1 97.88 206 PHE A C 1
ATOM 1573 O O . PHE A 1 206 ? -2.787 2.926 10.102 1 97.88 206 PHE A O 1
ATOM 1580 N N . ASP A 1 207 ? -0.64 2.518 10.656 1 96.75 207 ASP A N 1
ATOM 1581 C CA . ASP A 1 207 ? -0.823 2.814 12.078 1 96.75 207 ASP A CA 1
ATOM 1582 C C . ASP A 1 207 ? -1.302 4.25 12.281 1 96.75 207 ASP A C 1
ATOM 1584 O O . ASP A 1 207 ? -2.279 4.492 12.992 1 96.75 207 ASP A O 1
ATOM 1588 N N . ALA A 1 208 ? -0.635 5.117 11.641 1 97.19 208 ALA A N 1
ATOM 1589 C CA . ALA A 1 208 ? -0.976 6.527 11.797 1 97.19 208 ALA A CA 1
ATOM 1590 C C . ALA A 1 208 ? -2.352 6.832 11.211 1 97.19 208 ALA A C 1
ATOM 1592 O O . ALA A 1 208 ? -3.1 7.645 11.758 1 97.19 208 ALA A O 1
ATOM 1593 N N . SER A 1 209 ? -2.668 6.227 10.086 1 98.31 209 SER A N 1
ATOM 1594 C CA . SER A 1 209 ? -3.973 6.434 9.469 1 98.31 209 SER A CA 1
ATOM 1595 C C . SER A 1 209 ? -5.094 5.906 10.352 1 98.31 209 SER A C 1
ATOM 1597 O O . SER A 1 209 ? -6.156 6.52 10.453 1 98.31 209 SER A O 1
ATOM 1599 N N . LEU A 1 210 ? -4.863 4.754 10.953 1 98.12 210 LEU A N 1
ATOM 1600 C CA . LEU A 1 210 ? -5.844 4.211 11.883 1 98.12 210 LEU A CA 1
ATOM 1601 C C . LEU A 1 210 ? -6.039 5.145 13.07 1 98.12 210 LEU A C 1
ATOM 1603 O O . LEU A 1 210 ? -7.168 5.352 13.523 1 98.12 210 LEU A O 1
ATOM 1607 N N . TYR A 1 211 ? -4.984 5.719 13.531 1 97.5 211 TYR A N 1
ATOM 1608 C CA . TYR A 1 211 ? -5.094 6.68 14.625 1 97.5 211 TYR A CA 1
ATOM 1609 C C . TYR A 1 211 ? -5.848 7.926 14.18 1 97.5 211 TYR A C 1
ATOM 1611 O O . TYR A 1 211 ? -6.664 8.469 14.93 1 97.5 211 TYR A O 1
ATOM 1619 N N . ALA A 1 212 ? -5.598 8.375 12.969 1 97.56 212 ALA A N 1
ATOM 1620 C CA . ALA A 1 212 ? -6.359 9.508 12.43 1 97.56 212 ALA A CA 1
ATOM 1621 C C . ALA A 1 212 ? -7.852 9.195 12.406 1 97.56 212 ALA A C 1
ATOM 1623 O O . ALA A 1 212 ? -8.672 10.047 12.758 1 97.56 212 ALA A O 1
ATOM 1624 N N . ILE A 1 213 ? -8.219 7.992 11.953 1 98 213 ILE A N 1
ATOM 1625 C CA . ILE A 1 213 ? -9.617 7.566 11.953 1 98 213 ILE A CA 1
ATOM 1626 C C . ILE A 1 213 ? -10.172 7.609 13.375 1 98 213 ILE A C 1
ATOM 1628 O O . ILE A 1 213 ? -11.297 8.062 13.594 1 98 213 ILE A O 1
ATOM 1632 N N . GLU A 1 214 ? -9.367 7.152 14.328 1 96.81 214 GLU A N 1
ATOM 1633 C CA . GLU A 1 214 ? -9.789 7.203 15.719 1 96.81 214 GLU A CA 1
ATOM 1634 C C . GLU A 1 214 ? -10.078 8.641 16.156 1 96.81 214 GLU A C 1
ATOM 1636 O O . GLU A 1 214 ? -11.117 8.906 16.766 1 96.81 214 GLU A O 1
ATOM 1641 N N . LEU A 1 215 ? -9.195 9.555 15.844 1 95.31 215 LEU A N 1
ATOM 1642 C CA . LEU A 1 215 ? -9.344 10.953 16.219 1 95.31 215 LEU A CA 1
ATOM 1643 C C . LEU A 1 215 ? -10.617 11.555 15.625 1 95.31 215 LEU A C 1
ATOM 1645 O O . LEU A 1 215 ? -11.281 12.375 16.25 1 95.31 215 LEU A O 1
ATOM 1649 N N . ILE A 1 216 ? -10.953 11.133 14.445 1 96.31 216 ILE A N 1
ATOM 1650 C CA . ILE A 1 216 ? -12.047 11.719 13.672 1 96.31 216 ILE A CA 1
ATOM 1651 C C . ILE A 1 216 ? -13.359 11.047 14.055 1 96.31 216 ILE A C 1
ATOM 1653 O O . ILE A 1 216 ? -14.422 11.68 14.055 1 96.31 216 ILE A O 1
ATOM 1657 N N . THR A 1 217 ? -13.281 9.758 14.438 1 95.94 217 THR A N 1
ATOM 1658 C CA . THR A 1 217 ? -14.461 8.977 14.82 1 95.94 217 THR A CA 1
ATOM 1659 C C . THR A 1 217 ? -14.32 8.445 16.234 1 95.94 217 THR A C 1
ATOM 1661 O O . THR A 1 217 ? -14.438 9.203 17.203 1 95.94 217 THR A O 1
ATOM 1664 N N . ASN A 1 218 ? -13.898 7.168 16.344 1 96 218 ASN A N 1
ATOM 1665 C CA . ASN A 1 218 ? -13.633 6.508 17.625 1 96 218 ASN A CA 1
ATOM 1666 C C . ASN A 1 218 ? -12.75 5.277 17.438 1 96 218 ASN A C 1
ATOM 1668 O O . ASN A 1 218 ? -12.453 4.879 16.312 1 96 218 ASN A O 1
ATOM 1672 N N . VAL A 1 219 ? -12.352 4.738 18.562 1 95.62 219 VAL A N 1
ATOM 1673 C CA . VAL A 1 219 ? -11.391 3.643 18.547 1 95.62 219 VAL A CA 1
ATOM 1674 C C . VAL A 1 219 ? -12.039 2.393 17.953 1 95.62 219 VAL A C 1
ATOM 1676 O O . VAL A 1 219 ? -11.367 1.594 17.297 1 95.62 219 VAL A O 1
ATOM 1679 N N . LYS A 1 220 ? -13.289 2.176 18.078 1 96.62 220 LYS A N 1
ATOM 1680 C CA . LYS A 1 220 ? -13.977 0.995 17.562 1 96.62 220 LYS A CA 1
ATOM 1681 C C . LYS A 1 220 ? -13.945 0.954 16.047 1 96.62 220 LYS A C 1
ATOM 1683 O O . LYS A 1 220 ? -13.727 -0.104 15.445 1 96.62 220 LYS A O 1
ATOM 1688 N N . GLU A 1 221 ? -14.172 2.15 15.414 1 97.62 221 GLU A N 1
ATOM 1689 C CA . GLU A 1 221 ? -14.102 2.207 13.953 1 97.62 221 GLU A CA 1
ATOM 1690 C C . GLU A 1 221 ? -12.68 1.948 13.461 1 97.62 221 GLU A C 1
ATOM 1692 O O . GLU A 1 221 ? -12.484 1.245 12.469 1 97.62 221 GLU A O 1
ATOM 1697 N N . ALA A 1 222 ? -11.695 2.504 14.141 1 97.69 222 ALA A N 1
ATOM 1698 C CA . ALA A 1 222 ? -10.305 2.234 13.781 1 97.69 222 ALA A CA 1
ATOM 1699 C C . ALA A 1 222 ? -9.992 0.743 13.867 1 97.69 222 ALA A C 1
ATOM 1701 O O . ALA A 1 222 ? -9.328 0.191 12.984 1 97.69 222 ALA A O 1
ATOM 1702 N N . GLU A 1 223 ? -10.461 0.089 14.859 1 97 223 GLU A N 1
ATOM 1703 C CA . GLU A 1 223 ? -10.25 -1.344 15.047 1 97 223 GLU A CA 1
ATOM 1704 C C . GLU A 1 223 ? -10.961 -2.15 13.961 1 97 223 GLU A C 1
ATOM 1706 O O . GLU A 1 223 ? -10.422 -3.141 13.461 1 97 223 GLU A O 1
ATOM 1711 N N . ARG A 1 224 ? -12.141 -1.742 13.648 1 97.5 224 ARG A N 1
ATOM 1712 C CA . ARG A 1 224 ? -12.859 -2.41 12.562 1 97.5 224 ARG A CA 1
ATOM 1713 C C . ARG A 1 224 ? -12.078 -2.336 11.258 1 97.5 224 ARG A C 1
ATOM 1715 O O . ARG A 1 224 ? -11.93 -3.34 10.562 1 97.5 224 ARG A O 1
ATOM 1722 N N . VAL A 1 225 ? -11.602 -1.137 10.969 1 98.25 225 VAL A N 1
ATOM 1723 C CA . VAL A 1 225 ? -10.82 -0.941 9.75 1 98.25 225 VAL A CA 1
ATOM 1724 C C . VAL A 1 225 ? -9.562 -1.8 9.797 1 98.25 225 VAL A C 1
ATOM 1726 O O . VAL A 1 225 ? -9.195 -2.438 8.805 1 98.25 225 VAL A O 1
ATOM 1729 N N . SER A 1 226 ? -8.906 -1.794 10.945 1 97.5 226 SER A N 1
ATOM 1730 C CA . SER A 1 226 ? -7.73 -2.637 11.125 1 97.5 226 SER A CA 1
ATOM 1731 C C . SER A 1 226 ? -8.047 -4.098 10.82 1 97.5 226 SER A C 1
ATOM 1733 O O . SER A 1 226 ? -7.25 -4.793 10.188 1 97.5 226 SER A O 1
ATOM 1735 N N . GLY A 1 227 ? -9.156 -4.543 11.266 1 96.69 227 GLY A N 1
ATOM 1736 C CA . GLY A 1 227 ? -9.594 -5.902 10.992 1 96.69 227 GLY A CA 1
ATOM 1737 C C . GLY A 1 227 ? -9.797 -6.18 9.508 1 96.69 227 GLY A C 1
ATOM 1738 O O . GLY A 1 227 ? -9.367 -7.215 9 1 96.69 227 GLY A O 1
ATOM 1739 N N . ILE A 1 228 ? -10.406 -5.242 8.805 1 97.56 228 ILE A N 1
ATOM 1740 C CA . ILE A 1 228 ? -10.641 -5.379 7.371 1 97.56 228 ILE A CA 1
ATOM 1741 C C . ILE A 1 228 ? -9.305 -5.457 6.637 1 97.56 228 ILE A C 1
ATOM 1743 O O . ILE A 1 228 ? -9.141 -6.266 5.719 1 97.56 228 ILE A O 1
ATOM 1747 N N . LEU A 1 229 ? -8.344 -4.691 7.078 1 97.75 229 LEU A N 1
ATOM 1748 C CA . LEU A 1 229 ? -7.031 -4.602 6.449 1 97.75 229 LEU A CA 1
ATOM 1749 C C . LEU A 1 229 ? -6.195 -5.836 6.766 1 97.75 229 LEU A C 1
ATOM 1751 O O . LEU A 1 229 ? -5.141 -6.051 6.16 1 97.75 229 LEU A O 1
ATOM 1755 N N . ASP A 1 230 ? -6.664 -6.641 7.773 1 94.94 230 ASP A N 1
ATOM 1756 C CA . ASP A 1 230 ? -5.852 -7.715 8.344 1 94.94 230 ASP A CA 1
ATOM 1757 C C . ASP A 1 230 ? -4.512 -7.184 8.844 1 94.94 230 ASP A C 1
ATOM 1759 O O . ASP A 1 230 ? -3.461 -7.746 8.523 1 94.94 230 ASP A O 1
ATOM 1763 N N . TYR A 1 231 ? -4.547 -6.086 9.453 1 95.69 231 TYR A N 1
ATOM 1764 C CA . TYR A 1 231 ? -3.379 -5.379 9.969 1 95.69 231 TYR A CA 1
ATOM 1765 C C . TYR A 1 231 ? -3.361 -5.395 11.5 1 95.69 231 TYR A C 1
ATOM 1767 O O . TYR A 1 231 ? -4.363 -5.074 12.141 1 95.69 231 TYR A O 1
ATOM 1775 N N . ARG A 1 232 ? -2.189 -5.742 12.062 1 89.81 232 ARG A N 1
ATOM 1776 C CA . ARG A 1 232 ? -2.033 -5.707 13.516 1 89.81 232 ARG A CA 1
ATOM 1777 C C . ARG A 1 232 ? -1.697 -4.301 14 1 89.81 232 ARG A C 1
ATOM 1779 O O . ARG A 1 232 ? -0.53 -3.904 14.008 1 89.81 232 ARG A O 1
ATOM 1786 N N . TRP A 1 233 ? -2.77 -3.68 14.375 1 90.5 233 TRP A N 1
ATOM 1787 C CA . TRP A 1 233 ? -2.59 -2.316 14.867 1 90.5 233 TRP A CA 1
ATOM 1788 C C . TRP A 1 233 ? -2.217 -2.316 16.344 1 90.5 233 TRP A C 1
ATOM 1790 O O . TRP A 1 233 ? -2.914 -2.912 17.172 1 90.5 233 TRP A O 1
ATOM 1800 N N . VAL A 1 234 ? -1.021 -1.699 16.625 1 79.62 234 VAL A N 1
ATOM 1801 C CA . VAL A 1 234 ? -0.638 -1.54 18.031 1 79.62 234 VAL A CA 1
ATOM 1802 C C . VAL A 1 234 ? -0.754 -0.072 18.438 1 79.62 234 VAL A C 1
ATOM 1804 O O . VAL A 1 234 ? 0.203 0.693 18.297 1 79.62 234 VAL A O 1
ATOM 1807 N N . ARG A 1 235 ? -1.805 0.21 18.891 1 77.56 235 ARG A N 1
ATOM 1808 C CA . ARG A 1 235 ? -2.166 1.584 19.219 1 77.56 235 ARG A CA 1
ATOM 1809 C C . ARG A 1 235 ? -1.149 2.199 20.188 1 77.56 235 ARG A C 1
ATOM 1811 O O . ARG A 1 235 ? -0.784 3.367 20.047 1 77.56 235 ARG A O 1
ATOM 1818 N N . SER A 1 236 ? -0.72 1.421 21.078 1 71.44 236 SER A N 1
ATOM 1819 C CA . SER A 1 236 ? 0.156 1.91 22.141 1 71.44 236 SER A CA 1
ATOM 1820 C C . SER A 1 236 ? 1.521 2.309 21.578 1 71.44 236 SER A C 1
ATOM 1822 O O . SER A 1 236 ? 2.295 2.988 22.266 1 71.44 236 SER A O 1
ATOM 1824 N N . GLU A 1 237 ? 1.765 1.911 20.453 1 63.88 237 GLU A N 1
ATOM 1825 C CA . GLU A 1 237 ? 3.053 2.256 19.859 1 63.88 237 GLU A CA 1
ATOM 1826 C C . GLU A 1 237 ? 3.072 3.707 19.391 1 63.88 237 GLU A C 1
ATOM 1828 O O . GLU A 1 237 ? 4.137 4.262 19.109 1 63.88 237 GLU A O 1
ATOM 1833 N N . GLY A 1 238 ? 2.014 4.414 19.156 1 62.44 238 GLY A N 1
ATOM 1834 C CA . GLY A 1 238 ? 1.954 5.801 18.719 1 62.44 238 GLY A CA 1
ATOM 1835 C C . GLY A 1 238 ? 1.738 6.777 19.859 1 62.44 238 GLY A C 1
ATOM 1836 O O . GLY A 1 238 ? 2.002 7.973 19.719 1 62.44 238 GLY A O 1
ATOM 1837 N N . LEU A 1 239 ? 1.176 6.266 20.938 1 64.31 239 LEU A N 1
ATOM 1838 C CA . LEU A 1 239 ? 0.693 7.223 21.922 1 64.31 239 LEU A CA 1
ATOM 1839 C C . LEU A 1 239 ? 1.795 7.582 22.906 1 64.31 239 LEU A C 1
ATOM 1841 O O . LEU A 1 239 ? 2.203 6.742 23.719 1 64.31 239 LEU A O 1
ATOM 1845 N N . ILE A 1 240 ? 2.795 8.305 22.234 1 52.34 240 ILE A N 1
ATOM 1846 C CA . ILE A 1 240 ? 3.697 8.875 23.219 1 52.34 240 ILE A CA 1
ATOM 1847 C C . ILE A 1 240 ? 3.211 10.266 23.625 1 52.34 240 ILE A C 1
ATOM 1849 O O . ILE A 1 240 ? 2.658 11 22.797 1 52.34 240 ILE A O 1
ATOM 1853 N N . MET B 1 1 ? 35.625 -14.844 -14.57 1 34.47 1 MET B N 1
ATOM 1854 C CA . MET B 1 1 ? 34.656 -14.141 -15.398 1 34.47 1 MET B CA 1
ATOM 1855 C C . MET B 1 1 ? 33.656 -13.383 -14.531 1 34.47 1 MET B C 1
ATOM 1857 O O . MET B 1 1 ? 32.969 -13.969 -13.68 1 34.47 1 MET B O 1
ATOM 1861 N N . SER B 1 2 ? 33.781 -12.227 -14.078 1 44.66 2 SER B N 1
ATOM 1862 C CA . SER B 1 2 ? 33.062 -11.406 -13.117 1 44.66 2 SER B CA 1
ATOM 1863 C C . SER B 1 2 ? 31.562 -11.469 -13.383 1 44.66 2 SER B C 1
ATOM 1865 O O . SER B 1 2 ? 31.078 -10.977 -14.406 1 44.66 2 SER B O 1
ATOM 1867 N N . SER B 1 3 ? 30.828 -12.578 -13.25 1 55.25 3 SER B N 1
ATOM 1868 C CA . SER B 1 3 ? 29.484 -12.961 -13.688 1 55.25 3 SER B CA 1
ATOM 1869 C C . SER B 1 3 ? 28.484 -11.844 -13.438 1 55.25 3 SER B C 1
ATOM 1871 O O . SER B 1 3 ? 28.359 -11.344 -12.312 1 55.25 3 SER B O 1
ATOM 1873 N N . THR B 1 4 ? 28.25 -11.023 -14.508 1 74.19 4 THR B N 1
ATOM 1874 C CA . THR B 1 4 ? 27.375 -9.852 -14.523 1 74.19 4 THR B CA 1
ATOM 1875 C C . THR B 1 4 ? 26.016 -10.188 -13.914 1 74.19 4 THR B C 1
ATOM 1877 O O . THR B 1 4 ? 25.422 -11.227 -14.234 1 74.19 4 THR B O 1
ATOM 1880 N N . PHE B 1 5 ? 25.656 -9.641 -12.828 1 86.75 5 PHE B N 1
ATOM 1881 C CA . PHE B 1 5 ? 24.391 -9.82 -12.125 1 86.75 5 PHE B CA 1
ATOM 1882 C C . PHE B 1 5 ? 23.219 -9.508 -13.047 1 86.75 5 PHE B C 1
ATOM 1884 O O . PHE B 1 5 ? 23.188 -8.477 -13.711 1 86.75 5 PHE B O 1
ATOM 1891 N N . THR B 1 6 ? 22.328 -10.477 -13.312 1 91.44 6 THR B N 1
ATOM 1892 C CA . THR B 1 6 ? 21.062 -10.266 -14 1 91.44 6 THR B CA 1
ATOM 1893 C C . THR B 1 6 ? 19.891 -10.359 -13.016 1 91.44 6 THR B C 1
ATOM 1895 O O . THR B 1 6 ? 19.703 -11.391 -12.359 1 91.44 6 THR B O 1
ATOM 1898 N N . PRO B 1 7 ? 19.156 -9.305 -12.938 1 96.69 7 PRO B N 1
ATOM 1899 C CA . PRO B 1 7 ? 18.031 -9.344 -11.992 1 96.69 7 PRO B CA 1
ATOM 1900 C C . PRO B 1 7 ? 17.016 -10.43 -12.328 1 96.69 7 PRO B C 1
ATOM 1902 O O . PRO B 1 7 ? 16.828 -10.758 -13.5 1 96.69 7 PRO B O 1
ATOM 1905 N N . LEU B 1 8 ? 16.422 -10.984 -11.312 1 97.88 8 LEU B N 1
ATOM 1906 C CA . LEU B 1 8 ? 15.258 -11.844 -11.508 1 97.88 8 LEU B CA 1
ATOM 1907 C C . LEU B 1 8 ? 14.062 -11.047 -12.016 1 97.88 8 LEU B C 1
ATOM 1909 O O . LEU B 1 8 ? 14.016 -9.82 -11.852 1 97.88 8 LEU B O 1
ATOM 1913 N N . ARG B 1 9 ? 13.156 -11.703 -12.633 1 98.5 9 ARG B N 1
ATOM 1914 C CA . ARG B 1 9 ? 12 -11.016 -13.211 1 98.5 9 ARG B CA 1
ATOM 1915 C C . ARG B 1 9 ? 10.742 -11.266 -12.383 1 98.5 9 ARG B C 1
ATOM 1917 O O . ARG B 1 9 ? 10.328 -12.414 -12.211 1 98.5 9 ARG B O 1
ATOM 1924 N N . ALA B 1 10 ? 10.188 -10.211 -11.852 1 98.88 10 ALA B N 1
ATOM 1925 C CA . ALA B 1 10 ? 8.898 -10.25 -11.156 1 98.88 10 ALA B CA 1
ATOM 1926 C C . ALA B 1 10 ? 7.816 -9.531 -11.961 1 98.88 10 ALA B C 1
ATOM 1928 O O . ALA B 1 10 ? 8.016 -8.398 -12.406 1 98.88 10 ALA B O 1
ATOM 1929 N N . VAL B 1 11 ? 6.707 -10.195 -12.172 1 98.94 11 VAL B N 1
ATOM 1930 C CA . VAL B 1 11 ? 5.57 -9.594 -12.867 1 98.94 11 VAL B CA 1
ATOM 1931 C C . VAL B 1 11 ? 4.352 -9.586 -11.945 1 98.94 11 VAL B C 1
ATOM 1933 O O . VAL B 1 11 ? 4 -10.609 -11.352 1 98.94 11 VAL B O 1
ATOM 1936 N N . ILE B 1 12 ? 3.756 -8.453 -11.812 1 98.94 12 ILE B N 1
ATOM 1937 C CA . ILE B 1 12 ? 2.502 -8.273 -11.086 1 98.94 12 ILE B CA 1
ATOM 1938 C C . ILE B 1 12 ? 1.348 -8.133 -12.078 1 98.94 12 ILE B C 1
ATOM 1940 O O . ILE B 1 12 ? 1.302 -7.18 -12.859 1 98.94 12 ILE B O 1
ATOM 1944 N N . LEU B 1 13 ? 0.44 -9.109 -12.039 1 98.88 13 LEU B N 1
ATOM 1945 C CA . LEU B 1 13 ? -0.743 -9.031 -12.891 1 98.88 13 LEU B CA 1
ATOM 1946 C C . LEU B 1 13 ? -1.774 -8.078 -12.305 1 98.88 13 LEU B C 1
ATOM 1948 O O . LEU B 1 13 ? -2.15 -8.203 -11.133 1 98.88 13 LEU B O 1
ATOM 1952 N N . THR B 1 14 ? -2.201 -7.117 -13.141 1 98.44 14 THR B N 1
ATOM 1953 C CA . THR B 1 14 ? -3.227 -6.18 -12.703 1 98.44 14 THR B CA 1
ATOM 1954 C C . THR B 1 14 ? -4.422 -6.199 -13.648 1 98.44 14 THR B C 1
ATOM 1956 O O . THR B 1 14 ? -4.344 -6.77 -14.742 1 98.44 14 THR B O 1
ATOM 1959 N N . PHE B 1 15 ? -5.531 -5.707 -13.188 1 98.5 15 PHE B N 1
ATOM 1960 C CA . PHE B 1 15 ? -6.781 -5.582 -13.93 1 98.5 15 PHE B CA 1
ATOM 1961 C C . PHE B 1 15 ? -7.633 -4.453 -13.367 1 98.5 15 PHE B C 1
ATOM 1963 O O . PHE B 1 15 ? -7.367 -3.955 -12.266 1 98.5 15 PHE B O 1
ATOM 1970 N N . ASP B 1 16 ? -8.578 -4.008 -14.141 1 97.5 16 ASP B N 1
ATOM 1971 C CA . ASP B 1 16 ? -9.445 -2.922 -13.695 1 97.5 16 ASP B CA 1
ATOM 1972 C C . ASP B 1 16 ? -10.188 -3.303 -12.414 1 97.5 16 ASP B C 1
ATOM 1974 O O . ASP B 1 16 ? -10.664 -4.434 -12.281 1 97.5 16 ASP B O 1
ATOM 1978 N N . GLN B 1 17 ? -10.242 -2.377 -11.438 1 98.25 17 GLN B N 1
ATOM 1979 C CA . GLN B 1 17 ? -10.914 -2.506 -10.148 1 98.25 17 GLN B CA 1
ATOM 1980 C C . GLN B 1 17 ? -10.148 -3.449 -9.227 1 98.25 17 GLN B C 1
ATOM 1982 O O . GLN B 1 17 ? -10.727 -4.023 -8.297 1 98.25 17 GLN B O 1
ATOM 1987 N N . ILE B 1 18 ? -8.859 -3.639 -9.5 1 98.69 18 ILE B N 1
ATOM 1988 C CA . ILE B 1 18 ? -7.965 -4.363 -8.602 1 98.69 18 ILE B CA 1
ATOM 1989 C C . ILE B 1 18 ? -7.871 -3.625 -7.27 1 98.69 18 ILE B C 1
ATOM 1991 O O . ILE B 1 18 ? -8.125 -2.42 -7.199 1 98.69 18 ILE B O 1
ATOM 1995 N N . ASP B 1 19 ? -7.59 -4.363 -6.25 1 98.75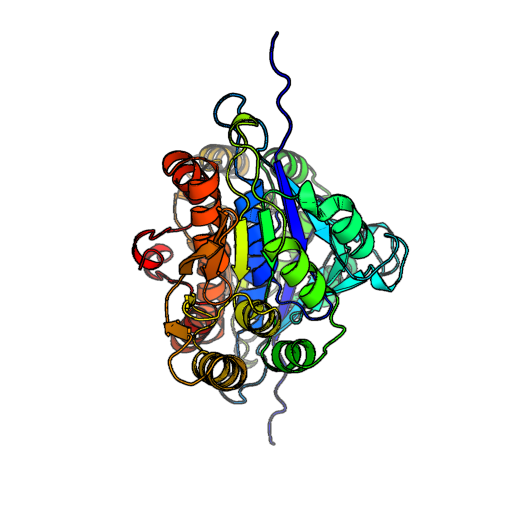 19 ASP B N 1
ATOM 1996 C CA . ASP B 1 19 ? -7.402 -3.715 -4.953 1 98.75 19 ASP B CA 1
ATOM 1997 C C . ASP B 1 19 ? -6.035 -3.041 -4.871 1 98.75 19 ASP B C 1
ATOM 1999 O O . ASP B 1 19 ? -5.023 -3.625 -5.266 1 98.75 19 ASP B O 1
ATOM 2003 N N . LEU B 1 20 ? -5.977 -1.923 -4.293 1 98.62 20 LEU B N 1
ATOM 2004 C CA . LEU B 1 20 ? -4.785 -1.08 -4.27 1 98.62 20 LEU B CA 1
ATOM 2005 C C . LEU B 1 20 ? -3.662 -1.748 -3.486 1 98.62 20 LEU B C 1
ATOM 2007 O O . LEU B 1 20 ? -2.584 -2.002 -4.031 1 98.62 20 LEU B O 1
ATOM 2011 N N . ILE B 1 21 ? -3.902 -2.117 -2.27 1 98.69 21 ILE B N 1
ATOM 2012 C CA . ILE B 1 21 ? -2.83 -2.617 -1.413 1 98.69 21 ILE B CA 1
ATOM 2013 C C . ILE B 1 21 ? -2.463 -4.039 -1.825 1 98.69 21 ILE B C 1
ATOM 2015 O O . ILE B 1 21 ? -1.319 -4.469 -1.647 1 98.69 21 ILE B O 1
ATOM 2019 N N . ASP B 1 22 ? -3.4 -4.75 -2.473 1 98.69 22 ASP B N 1
ATOM 2020 C CA . ASP B 1 22 ? -3.127 -6.117 -2.904 1 98.69 22 ASP B CA 1
ATOM 2021 C C . ASP B 1 22 ? -1.998 -6.152 -3.932 1 98.69 22 ASP B C 1
ATOM 2023 O O . ASP B 1 22 ? -1.317 -7.172 -4.078 1 98.69 22 ASP B O 1
ATOM 2027 N N . PHE B 1 23 ? -1.824 -5.039 -4.676 1 97.88 23 PHE B N 1
ATOM 2028 C CA . PHE B 1 23 ? -0.693 -5.105 -5.594 1 97.88 23 PHE B CA 1
ATOM 2029 C C . PHE B 1 23 ? 0.416 -4.156 -5.152 1 97.88 23 PHE B C 1
ATOM 2031 O O . PHE B 1 23 ? 1.596 -4.414 -5.402 1 97.88 23 PHE B O 1
ATOM 2038 N N . ALA B 1 24 ? 0.1 -3.084 -4.426 1 98.62 24 ALA B N 1
ATOM 2039 C CA . ALA B 1 24 ? 1.122 -2.141 -3.979 1 98.62 24 ALA B CA 1
ATOM 2040 C C . ALA B 1 24 ? 1.992 -2.752 -2.885 1 98.62 24 ALA B C 1
ATOM 2042 O O . ALA B 1 24 ? 3.189 -2.469 -2.803 1 98.62 24 ALA B O 1
ATOM 2043 N N . GLY B 1 25 ? 1.373 -3.508 -1.974 1 98.5 25 GLY B N 1
ATOM 2044 C CA . GLY B 1 25 ? 2.115 -4.172 -0.913 1 98.5 25 GLY B CA 1
ATOM 2045 C C . GLY B 1 25 ? 3.234 -5.055 -1.429 1 98.5 25 GLY B C 1
ATOM 2046 O O . GLY B 1 25 ? 4.41 -4.805 -1.148 1 98.5 25 GLY B O 1
ATOM 2047 N N . PRO B 1 26 ? 2.836 -6.043 -2.25 1 98.75 26 PRO B N 1
ATOM 2048 C CA . PRO B 1 26 ? 3.875 -6.891 -2.84 1 98.75 26 PRO B CA 1
ATOM 2049 C C . PRO B 1 26 ? 4.867 -6.102 -3.691 1 98.75 26 PRO B C 1
ATOM 2051 O O . PRO B 1 26 ? 6.062 -6.395 -3.68 1 98.75 26 PRO B O 1
ATOM 2054 N N . TYR B 1 27 ? 4.391 -5.105 -4.445 1 98.88 27 TYR B N 1
ATOM 2055 C CA . TYR B 1 27 ? 5.27 -4.305 -5.289 1 98.88 27 TYR B CA 1
ATOM 2056 C C . TYR B 1 27 ? 6.367 -3.643 -4.465 1 98.88 27 TYR B C 1
ATOM 2058 O O . TYR B 1 27 ? 7.555 -3.789 -4.77 1 98.88 27 TYR B O 1
ATOM 2066 N N . GLU B 1 28 ? 6 -2.969 -3.393 1 98.69 28 GLU B N 1
ATOM 2067 C CA . GLU B 1 28 ? 6.957 -2.318 -2.504 1 98.69 28 GLU B CA 1
ATOM 2068 C C . GLU B 1 28 ? 7.906 -3.336 -1.874 1 98.69 28 GLU B C 1
ATOM 2070 O O . GLU B 1 28 ? 9.117 -3.113 -1.819 1 98.69 28 GLU B O 1
ATOM 2075 N N . THR B 1 29 ? 7.359 -4.449 -1.399 1 98.75 29 THR B N 1
ATOM 2076 C CA . THR B 1 29 ? 8.141 -5.449 -0.684 1 98.75 29 THR B CA 1
ATOM 2077 C C . THR B 1 29 ? 9.203 -6.055 -1.593 1 98.75 29 THR B C 1
ATOM 2079 O O . THR B 1 29 ? 10.383 -6.109 -1.229 1 98.75 29 THR B O 1
ATOM 2082 N N . ILE B 1 30 ? 8.805 -6.414 -2.787 1 98.81 30 ILE B N 1
ATOM 2083 C CA . ILE B 1 30 ? 9.703 -7.047 -3.748 1 98.81 30 ILE B CA 1
ATOM 2084 C C . ILE B 1 30 ? 10.758 -6.043 -4.207 1 98.81 30 ILE B C 1
ATOM 2086 O O . ILE B 1 30 ? 11.914 -6.406 -4.422 1 98.81 30 ILE B O 1
ATOM 2090 N N . TYR B 1 31 ? 10.359 -4.812 -4.316 1 98.69 31 TYR B N 1
ATOM 2091 C CA . TYR B 1 31 ? 11.258 -3.748 -4.734 1 98.69 31 TYR B CA 1
ATOM 2092 C C . TYR B 1 31 ? 12.43 -3.611 -3.77 1 98.69 31 TYR B C 1
ATOM 2094 O O . TYR B 1 31 ? 13.547 -3.27 -4.18 1 98.69 31 TYR B O 1
ATOM 2102 N N . GLN B 1 32 ? 12.227 -3.891 -2.512 1 98.44 32 GLN B N 1
ATOM 2103 C CA . GLN B 1 32 ? 13.234 -3.652 -1.485 1 98.44 32 GLN B CA 1
ATOM 2104 C C . GLN B 1 32 ? 14.258 -4.781 -1.445 1 98.44 32 GLN B C 1
ATOM 2106 O O . GLN B 1 32 ? 15.312 -4.648 -0.831 1 98.44 32 GLN B O 1
ATOM 2111 N N . ALA B 1 33 ? 14 -5.898 -2.111 1 98.69 33 ALA B N 1
ATOM 2112 C CA . ALA B 1 33 ? 14.891 -7.059 -2.059 1 98.69 33 ALA B CA 1
ATOM 2113 C C . ALA B 1 33 ? 16.188 -6.793 -2.812 1 98.69 33 ALA B C 1
ATOM 2115 O O . ALA B 1 33 ? 16.172 -6.176 -3.881 1 98.69 33 ALA B O 1
ATOM 2116 N N . ARG B 1 34 ? 17.297 -7.246 -2.273 1 98.06 34 ARG B N 1
ATOM 2117 C CA . ARG B 1 34 ? 18.609 -7.047 -2.854 1 98.06 34 ARG B CA 1
ATOM 2118 C C . ARG B 1 34 ? 19.328 -8.383 -3.055 1 98.06 34 ARG B C 1
ATOM 2120 O O . ARG B 1 34 ? 19.125 -9.32 -2.287 1 98.06 34 ARG B O 1
ATOM 2127 N N . ASP B 1 35 ? 20.141 -8.32 -4.07 1 94.69 35 ASP B N 1
ATOM 2128 C CA . ASP B 1 35 ? 21.062 -9.43 -4.246 1 94.69 35 ASP B CA 1
ATOM 2129 C C . ASP B 1 35 ? 22.141 -9.43 -3.166 1 94.69 35 ASP B C 1
ATOM 2131 O O . ASP B 1 35 ? 22.828 -8.422 -2.965 1 94.69 35 ASP B O 1
ATOM 2135 N N . LEU B 1 36 ? 22.328 -10.5 -2.605 1 88.31 36 LEU B N 1
ATOM 2136 C CA . LEU B 1 36 ? 23.172 -10.594 -1.422 1 88.31 36 LEU B CA 1
ATOM 2137 C C . LEU B 1 36 ? 24.641 -10.352 -1.779 1 88.31 36 LEU B C 1
ATOM 2139 O O . LEU B 1 36 ? 25.391 -9.805 -0.977 1 88.31 36 LEU B O 1
ATOM 2143 N N . ALA B 1 37 ? 24.953 -10.781 -2.947 1 90.19 37 ALA B N 1
ATOM 2144 C CA . ALA B 1 37 ? 26.344 -10.711 -3.354 1 90.19 37 ALA B CA 1
ATOM 2145 C C . ALA B 1 37 ? 26.703 -9.305 -3.836 1 90.19 37 ALA B C 1
ATOM 2147 O O . ALA B 1 37 ? 27.797 -8.797 -3.535 1 90.19 37 ALA B O 1
ATOM 2148 N N . THR B 1 38 ? 25.766 -8.609 -4.496 1 93.56 38 THR B N 1
ATOM 2149 C CA . THR B 1 38 ? 26.125 -7.371 -5.184 1 93.56 38 THR B CA 1
ATOM 2150 C C . THR B 1 38 ? 25.453 -6.176 -4.52 1 93.56 38 THR B C 1
ATOM 2152 O O . THR B 1 38 ? 25.875 -5.031 -4.715 1 93.56 38 THR B O 1
ATOM 2155 N N . GLY B 1 39 ? 24.375 -6.453 -3.803 1 94.56 39 GLY B N 1
ATOM 2156 C CA . GLY B 1 39 ? 23.609 -5.359 -3.24 1 94.56 39 GLY B CA 1
ATOM 2157 C C . GLY B 1 39 ? 22.656 -4.723 -4.242 1 94.56 39 GLY B C 1
ATOM 2158 O O . GLY B 1 39 ? 21.906 -3.814 -3.895 1 94.56 39 GLY B O 1
ATOM 2159 N N . ASN B 1 40 ? 22.688 -5.219 -5.492 1 96.38 40 ASN B N 1
ATOM 2160 C CA . ASN B 1 40 ? 21.781 -4.719 -6.527 1 96.38 40 ASN B CA 1
ATOM 2161 C C . ASN B 1 40 ? 20.328 -5.102 -6.25 1 96.38 40 ASN B C 1
ATOM 2163 O O . ASN B 1 40 ? 20.062 -6.035 -5.488 1 96.38 40 ASN B O 1
ATOM 2167 N N . LYS B 1 41 ? 19.5 -4.312 -6.844 1 97.44 41 LYS B N 1
ATOM 2168 C CA . LYS B 1 41 ? 18.109 -4.734 -6.797 1 97.44 41 LYS B CA 1
ATOM 2169 C C . LYS B 1 41 ? 17.953 -6.164 -7.305 1 97.44 41 LYS B C 1
ATOM 2171 O O . LYS B 1 41 ? 18.406 -6.492 -8.398 1 97.44 41 LYS B O 1
ATOM 2176 N N . LEU B 1 42 ? 17.266 -6.965 -6.562 1 98.12 42 LEU B N 1
ATOM 2177 C CA . LEU B 1 42 ? 17.156 -8.383 -6.883 1 98.12 42 LEU B CA 1
ATOM 2178 C C . LEU B 1 42 ? 16.234 -8.594 -8.086 1 98.12 42 LEU B C 1
ATOM 2180 O O . LEU B 1 42 ? 16.453 -9.5 -8.891 1 98.12 42 LEU B O 1
ATOM 2184 N N . PHE B 1 43 ? 15.203 -7.664 -8.195 1 98.5 43 PHE B N 1
ATOM 2185 C CA . PHE B 1 43 ? 14.164 -7.914 -9.195 1 98.5 43 PHE B CA 1
ATOM 2186 C C . PHE B 1 43 ? 14.047 -6.738 -10.156 1 98.5 43 PHE B C 1
ATOM 2188 O O . PHE B 1 43 ? 14.148 -5.578 -9.742 1 98.5 43 PHE B O 1
ATOM 2195 N N . ARG B 1 44 ? 13.859 -7.043 -11.375 1 98.31 44 ARG B N 1
ATOM 2196 C CA . ARG B 1 44 ? 13.117 -6.164 -12.281 1 98.31 44 ARG B CA 1
ATOM 2197 C C . ARG B 1 44 ? 11.617 -6.406 -12.172 1 98.31 44 ARG B C 1
ATOM 2199 O O . ARG B 1 44 ? 11.148 -7.527 -12.383 1 98.31 44 ARG B O 1
ATOM 2206 N N . ILE B 1 45 ? 10.906 -5.359 -11.859 1 98.81 45 ILE B N 1
ATOM 2207 C CA . ILE B 1 45 ? 9.477 -5.527 -11.578 1 98.81 45 ILE B CA 1
ATOM 2208 C C . ILE B 1 45 ? 8.656 -4.852 -12.68 1 98.81 45 ILE B C 1
ATOM 2210 O O . ILE B 1 45 ? 8.914 -3.695 -13.031 1 98.81 45 ILE B O 1
ATOM 2214 N N . GLU B 1 46 ? 7.688 -5.566 -13.18 1 98.12 46 GLU B N 1
ATOM 2215 C CA . GLU B 1 46 ? 6.789 -5.004 -14.188 1 98.12 46 GLU B CA 1
ATOM 2216 C C . GLU B 1 46 ? 5.328 -5.262 -13.836 1 98.12 46 GLU B C 1
ATOM 2218 O O . GLU B 1 46 ? 4.98 -6.348 -13.367 1 98.12 46 GLU B O 1
ATOM 2223 N N . ILE B 1 47 ? 4.535 -4.238 -14.102 1 97.94 47 ILE B N 1
ATOM 2224 C CA . ILE B 1 47 ? 3.086 -4.352 -13.992 1 97.94 47 ILE B CA 1
ATOM 2225 C C . ILE B 1 47 ? 2.496 -4.723 -15.352 1 97.94 47 ILE B C 1
ATOM 2227 O O . ILE B 1 47 ? 2.732 -4.035 -16.344 1 97.94 47 ILE B O 1
ATOM 2231 N N . ALA B 1 48 ? 1.721 -5.781 -15.32 1 98.31 48 ALA B N 1
ATOM 2232 C CA . ALA B 1 48 ? 1.089 -6.223 -16.562 1 98.31 48 ALA B CA 1
ATOM 2233 C C . ALA B 1 48 ? -0.406 -5.914 -16.562 1 98.31 48 ALA B C 1
ATOM 2235 O O . ALA B 1 48 ? -1.058 -5.98 -15.516 1 98.31 48 ALA B O 1
ATOM 2236 N N . GLY B 1 49 ? -0.906 -5.57 -17.703 1 97.88 49 GLY B N 1
ATOM 2237 C CA . GLY B 1 49 ? -2.316 -5.238 -17.812 1 97.88 49 GLY B CA 1
ATOM 2238 C C . GLY B 1 49 ? -2.885 -5.527 -19.188 1 97.88 49 GLY B C 1
ATOM 2239 O O . GLY B 1 49 ? -2.252 -6.207 -20 1 97.88 49 GLY B O 1
ATOM 2240 N N . PRO B 1 50 ? -4.082 -5.074 -19.406 1 97.12 50 PRO B N 1
ATOM 2241 C CA . PRO B 1 50 ? -4.855 -5.512 -20.562 1 97.12 50 PRO B CA 1
ATOM 2242 C C . PRO B 1 50 ? -4.504 -4.738 -21.828 1 97.12 50 PRO B C 1
ATOM 2244 O O . PRO B 1 50 ? -4.898 -5.137 -22.938 1 97.12 50 PRO B O 1
ATOM 2247 N N . GLY B 1 51 ? -3.805 -3.637 -21.703 1 96 51 GLY B N 1
ATOM 2248 C CA . GLY B 1 51 ? -3.465 -2.861 -22.875 1 96 51 GLY B CA 1
ATOM 2249 C C . GLY B 1 51 ? -2.387 -3.508 -23.734 1 96 51 GLY B C 1
ATOM 2250 O O . GLY B 1 51 ? -1.468 -4.137 -23.203 1 96 51 GLY B O 1
ATOM 2251 N N . LEU B 1 52 ? -2.506 -3.279 -25.047 1 91.31 52 LEU B N 1
ATOM 2252 C CA . LEU B 1 52 ? -1.498 -3.834 -25.938 1 91.31 52 LEU B CA 1
ATOM 2253 C C . LEU B 1 52 ? -0.212 -3.016 -25.891 1 91.31 52 LEU B C 1
ATOM 2255 O O . LEU B 1 52 ? 0.885 -3.568 -26 1 91.31 52 LEU B O 1
ATOM 2259 N N . THR B 1 53 ? -0.511 -1.715 -25.75 1 83.75 53 THR B N 1
ATOM 2260 C CA . THR B 1 53 ? 0.604 -0.793 -25.562 1 83.75 53 THR B CA 1
ATOM 2261 C C . THR B 1 53 ? 0.314 0.181 -24.438 1 83.75 53 THR B C 1
ATOM 2263 O O . THR B 1 53 ? -0.824 0.279 -23.969 1 83.75 53 THR B O 1
ATOM 2266 N N . ALA B 1 54 ? 1.358 0.832 -24 1 76.56 54 ALA B N 1
ATOM 2267 C CA . ALA B 1 54 ? 1.206 1.793 -22.922 1 76.56 54 ALA B CA 1
ATOM 2268 C C . ALA B 1 54 ? 0.274 2.934 -23.312 1 76.56 54 ALA B C 1
ATOM 2270 O O . ALA B 1 54 ? -0.28 3.621 -22.453 1 76.56 54 ALA B O 1
ATOM 2271 N N . ALA B 1 55 ? 0.122 3.135 -24.625 1 78 55 ALA B N 1
ATOM 2272 C CA . ALA B 1 55 ? -0.682 4.25 -25.125 1 78 55 ALA B CA 1
ATOM 2273 C C . ALA B 1 55 ? -2.15 3.854 -25.25 1 78 55 ALA B C 1
ATOM 2275 O O . ALA B 1 55 ? -3.016 4.711 -25.453 1 78 55 ALA B O 1
ATOM 2276 N N . ASP B 1 56 ? -2.377 2.531 -25.016 1 82.88 56 ASP B N 1
ATOM 2277 C CA . ASP B 1 56 ? -3.742 2.023 -25.109 1 82.88 56 ASP B CA 1
ATOM 2278 C C . ASP B 1 56 ? -4.598 2.525 -23.953 1 82.88 56 ASP B C 1
ATOM 2280 O O . ASP B 1 56 ? -4.105 2.666 -22.828 1 82.88 56 ASP B O 1
ATOM 2284 N N . ASN B 1 57 ? -5.789 2.908 -24.281 1 79.5 57 ASN B N 1
ATOM 2285 C CA . ASN B 1 57 ? -6.711 3.293 -23.219 1 79.5 57 ASN B CA 1
ATOM 2286 C C . ASN B 1 57 ? -6.824 2.205 -22.156 1 79.5 57 ASN B C 1
ATOM 2288 O O . ASN B 1 57 ? -6.91 2.502 -20.953 1 79.5 57 ASN B O 1
ATOM 2292 N N . ALA B 1 58 ? -6.723 0.984 -22.609 1 82.5 58 ALA B N 1
ATOM 2293 C CA . ALA B 1 58 ? -6.871 -0.148 -21.703 1 82.5 58 ALA B CA 1
ATOM 2294 C C . ALA B 1 58 ? -5.648 -0.293 -20.797 1 82.5 58 ALA B C 1
ATOM 2296 O O . ALA B 1 58 ? -5.672 -1.049 -19.828 1 82.5 58 ALA B O 1
ATOM 2297 N N . ALA B 1 59 ? -4.715 0.553 -21.188 1 88.81 59 ALA B N 1
ATOM 2298 C CA . ALA B 1 59 ? -3.488 0.495 -20.391 1 88.81 59 ALA B CA 1
ATOM 2299 C C . ALA B 1 59 ? -3.625 1.311 -19.109 1 88.81 59 ALA B C 1
ATOM 2301 O O . ALA B 1 59 ? -2.773 1.23 -18.219 1 88.81 59 ALA B O 1
ATOM 2302 N N . THR B 1 60 ? -4.664 2.084 -19.078 1 92.25 60 THR B N 1
ATOM 2303 C CA . THR B 1 60 ? -4.973 2.861 -17.891 1 92.25 60 THR B CA 1
ATOM 2304 C C . THR B 1 60 ? -6.121 2.223 -17.109 1 92.25 60 THR B C 1
ATOM 2306 O O . THR B 1 60 ? -7.23 2.084 -17.641 1 92.25 60 THR B O 1
ATOM 2309 N N . MET B 1 61 ? -5.801 1.793 -15.906 1 96.75 61 MET B N 1
ATOM 2310 C CA . MET B 1 61 ? -6.77 1.111 -15.055 1 96.75 61 MET B CA 1
ATOM 2311 C C . MET B 1 61 ? -6.98 1.881 -13.75 1 96.75 61 MET B C 1
ATOM 2313 O O . MET B 1 61 ? -6.227 2.805 -13.445 1 96.75 61 MET B O 1
ATOM 2317 N N . SER B 1 62 ? -8.031 1.485 -13.086 1 97.31 62 SER B N 1
ATOM 2318 C CA . SER B 1 62 ? -8.312 2.078 -11.781 1 97.31 62 SER B CA 1
ATOM 2319 C C . SER B 1 62 ? -8.469 1.006 -10.711 1 97.31 62 SER B C 1
ATOM 2321 O O . SER B 1 62 ? -9.039 -0.055 -10.969 1 97.31 62 SER B O 1
ATOM 2323 N N . THR B 1 63 ? -7.957 1.362 -9.539 1 98.31 63 THR B N 1
ATOM 2324 C CA . THR B 1 63 ? -8.273 0.521 -8.391 1 98.31 63 THR B CA 1
ATOM 2325 C C . THR B 1 63 ? -9.695 0.765 -7.914 1 98.31 63 THR B C 1
ATOM 2327 O O . THR B 1 63 ? -10.328 1.752 -8.305 1 98.31 63 THR B O 1
ATOM 2330 N N . TYR B 1 64 ? -10.141 -0.132 -7.066 1 95.75 64 TYR B N 1
ATOM 2331 C CA . TYR B 1 64 ? -11.469 0.013 -6.477 1 95.75 64 TYR B CA 1
ATOM 2332 C C . TYR B 1 64 ? -11.555 1.276 -5.629 1 95.75 64 TYR B C 1
ATOM 2334 O O . TYR B 1 64 ? -12.609 1.909 -5.555 1 95.75 64 TYR B O 1
ATOM 2342 N N . GLN B 1 65 ? -10.477 1.74 -5.062 1 96.38 65 GLN B N 1
ATOM 2343 C CA . GLN B 1 65 ? -10.398 2.936 -4.23 1 96.38 65 GLN B CA 1
ATOM 2344 C C . GLN B 1 65 ? -10.406 4.203 -5.082 1 96.38 65 GLN B C 1
ATOM 2346 O O . GLN B 1 65 ? -10.758 5.281 -4.602 1 96.38 65 GLN B O 1
ATOM 2351 N N . GLY B 1 66 ? -9.93 4.078 -6.355 1 96.94 66 GLY B N 1
ATOM 2352 C CA . GLY B 1 66 ? -10.039 5.23 -7.238 1 96.94 66 GLY B CA 1
ATOM 2353 C C . GLY B 1 66 ? -8.711 5.691 -7.793 1 96.94 66 GLY B C 1
ATOM 2354 O O . GLY B 1 66 ? -8.648 6.66 -8.547 1 96.94 66 GLY B O 1
ATOM 2355 N N . LEU B 1 67 ? -7.609 4.98 -7.496 1 97.81 67 LEU B N 1
ATOM 2356 C CA . LEU B 1 67 ? -6.32 5.355 -8.062 1 97.81 67 LEU B CA 1
ATOM 2357 C C . LEU B 1 67 ? -6.223 4.941 -9.523 1 97.81 67 LEU B C 1
ATOM 2359 O O . LEU B 1 67 ? -6.402 3.764 -9.852 1 97.81 67 LEU B O 1
ATOM 2363 N N . THR B 1 68 ? -5.938 5.852 -10.367 1 96.25 68 THR B N 1
ATOM 2364 C CA . THR B 1 68 ? -5.688 5.551 -11.773 1 96.25 68 THR B CA 1
ATOM 2365 C C . THR B 1 68 ? -4.203 5.273 -12.008 1 96.25 68 THR B C 1
ATOM 2367 O O . THR B 1 68 ? -3.348 6.059 -11.594 1 96.25 68 THR B O 1
ATOM 2370 N N . PHE B 1 69 ? -3.898 4.129 -12.664 1 96.56 69 PHE B N 1
ATOM 2371 C CA . PHE B 1 69 ? -2.51 3.734 -12.875 1 96.56 69 PHE B CA 1
ATOM 2372 C C . PHE B 1 69 ? -2.334 3.08 -14.242 1 96.56 69 PHE B C 1
ATOM 2374 O O . PHE B 1 69 ? -3.314 2.795 -14.93 1 96.56 69 PHE B O 1
ATOM 2381 N N . LYS B 1 70 ? -1.062 2.875 -14.586 1 95.81 70 LYS B N 1
ATOM 2382 C CA . LYS B 1 70 ? -0.777 2.334 -15.914 1 95.81 70 LYS B CA 1
ATOM 2383 C C . LYS B 1 70 ? 0.057 1.061 -15.82 1 95.81 70 LYS B C 1
ATOM 2385 O O . LYS B 1 70 ? 0.959 0.962 -14.984 1 95.81 70 LYS B O 1
ATOM 2390 N N . GLN B 1 71 ? -0.19 0.168 -16.781 1 97.06 71 GLN B N 1
ATOM 2391 C CA . GLN B 1 71 ? 0.626 -1.034 -16.906 1 97.06 71 GLN B CA 1
ATOM 2392 C C . GLN B 1 71 ? 1.982 -0.711 -17.531 1 97.06 71 GLN B C 1
ATOM 2394 O O . GLN B 1 71 ? 2.15 0.336 -18.156 1 97.06 71 GLN B O 1
ATOM 2399 N N . HIS B 1 72 ? 2.936 -1.595 -17.359 1 96.06 72 HIS B N 1
ATOM 2400 C CA . HIS B 1 72 ? 4.223 -1.53 -18.047 1 96.06 72 HIS B CA 1
ATOM 2401 C C . HIS B 1 72 ? 4.227 -2.393 -19.297 1 96.06 72 HIS B C 1
ATOM 2403 O O . HIS B 1 72 ? 4.762 -1.987 -20.344 1 96.06 72 HIS B O 1
ATOM 2409 N N . ILE B 1 73 ? 3.619 -3.561 -19.156 1 96.75 73 ILE B N 1
ATOM 2410 C CA . ILE B 1 73 ? 3.633 -4.52 -20.266 1 96.75 73 ILE B CA 1
ATOM 2411 C C . ILE B 1 73 ? 2.242 -5.129 -20.422 1 96.75 73 ILE B C 1
ATOM 2413 O O . ILE B 1 73 ? 1.403 -5.039 -19.531 1 96.75 73 ILE B O 1
ATOM 2417 N N . SER B 1 74 ? 2.033 -5.73 -21.562 1 97.75 74 SER B N 1
ATOM 2418 C CA . SER B 1 74 ? 0.734 -6.32 -21.859 1 97.75 74 SER B CA 1
ATOM 2419 C C . SER B 1 74 ? 0.668 -7.773 -21.391 1 97.75 74 SER B C 1
ATOM 2421 O O . SER B 1 74 ? 1.701 -8.414 -21.203 1 97.75 74 SER B O 1
ATOM 2423 N N . TYR B 1 75 ? -0.577 -8.25 -21.234 1 98.06 75 TYR B N 1
ATOM 2424 C CA . TYR B 1 75 ? -0.769 -9.672 -20.938 1 98.06 75 TYR B CA 1
ATOM 2425 C C . TYR B 1 75 ? -0.143 -10.539 -22.031 1 98.06 75 TYR B C 1
ATOM 2427 O O . TYR B 1 75 ? 0.407 -11.602 -21.75 1 98.06 75 TYR B O 1
ATOM 2435 N N . SER B 1 76 ? -0.206 -10.078 -23.312 1 97.19 76 SER B N 1
ATOM 2436 C CA . SER B 1 76 ? 0.371 -10.828 -24.406 1 97.19 76 SER B CA 1
ATOM 2437 C C . SER B 1 76 ? 1.883 -10.961 -24.266 1 97.19 76 SER B C 1
ATOM 2439 O O . SER B 1 76 ? 2.445 -12.031 -24.5 1 97.19 76 SER B O 1
ATOM 2441 N N . GLN B 1 77 ? 2.506 -9.891 -23.875 1 97.38 77 GLN B N 1
ATOM 2442 C CA . GLN B 1 77 ? 3.947 -9.938 -23.641 1 97.38 77 GLN B CA 1
ATOM 2443 C C . GLN B 1 77 ? 4.293 -10.898 -22.516 1 97.38 77 GLN B C 1
ATOM 2445 O O . GLN B 1 77 ? 5.293 -11.617 -22.594 1 97.38 77 GLN B O 1
ATOM 2450 N N . VAL B 1 78 ? 3.482 -10.883 -21.469 1 98.44 78 VAL B N 1
ATOM 2451 C CA . VAL B 1 78 ? 3.688 -11.812 -20.359 1 98.44 78 VAL B CA 1
ATOM 2452 C C . VAL B 1 78 ? 3.627 -13.25 -20.875 1 98.44 78 VAL B C 1
ATOM 2454 O O . VAL B 1 78 ? 4.512 -14.062 -20.578 1 98.44 78 VAL B O 1
ATOM 2457 N N . LEU B 1 79 ? 2.611 -13.555 -21.672 1 98.25 79 LEU B N 1
ATOM 2458 C CA . LEU B 1 79 ? 2.418 -14.906 -22.188 1 98.25 79 LEU B CA 1
ATOM 2459 C C . LEU B 1 79 ? 3.58 -15.32 -23.078 1 98.25 79 LEU B C 1
ATOM 2461 O O . LEU B 1 79 ? 4.035 -16.469 -23.031 1 98.25 79 LEU B O 1
ATOM 2465 N N . ASP B 1 80 ? 4.117 -14.352 -23.812 1 97.88 80 ASP B N 1
ATOM 2466 C CA . ASP B 1 80 ? 5.207 -14.625 -24.75 1 97.88 80 ASP B CA 1
ATOM 2467 C C . ASP B 1 80 ? 6.504 -14.93 -24 1 97.88 80 ASP B C 1
ATOM 2469 O O . ASP B 1 80 ? 7.367 -15.641 -24.516 1 97.88 80 ASP B O 1
ATOM 2473 N N . GLU B 1 81 ? 6.602 -14.398 -22.797 1 97.88 81 GLU B N 1
ATOM 2474 C CA . GLU B 1 81 ? 7.863 -14.508 -22.062 1 97.88 81 GLU B CA 1
ATOM 2475 C C . GLU B 1 81 ? 7.66 -15.188 -20.719 1 97.88 81 GLU B C 1
ATOM 2477 O O . GLU B 1 81 ? 8.359 -14.883 -19.75 1 97.88 81 GLU B O 1
ATOM 2482 N N . LEU B 1 82 ? 6.77 -16.016 -20.641 1 98.31 82 LEU B N 1
ATOM 2483 C CA . LEU B 1 82 ? 6.305 -16.594 -19.375 1 98.31 82 LEU B CA 1
ATOM 2484 C C . LEU B 1 82 ? 7.426 -17.359 -18.688 1 98.31 82 LEU B C 1
ATOM 2486 O O . LEU B 1 82 ? 7.562 -17.297 -17.453 1 98.31 82 LEU B O 1
ATOM 2490 N N . ALA B 1 83 ? 8.273 -18.062 -19.406 1 96.62 83 ALA B N 1
ATOM 2491 C CA . ALA B 1 83 ? 9.32 -18.922 -18.859 1 96.62 83 ALA B CA 1
ATOM 2492 C C . ALA B 1 83 ? 10.414 -18.094 -18.188 1 96.62 83 ALA B C 1
ATOM 2494 O O . ALA B 1 83 ? 11.203 -18.625 -17.391 1 96.62 83 ALA B O 1
ATOM 2495 N N . ASP B 1 84 ? 10.461 -16.766 -18.516 1 96.88 84 ASP B N 1
ATOM 2496 C CA . ASP B 1 84 ? 11.492 -15.875 -17.969 1 96.88 84 ASP B CA 1
ATOM 2497 C C . ASP B 1 84 ? 11.07 -15.305 -16.625 1 96.88 84 ASP B C 1
ATOM 2499 O O . ASP B 1 84 ? 11.867 -14.656 -15.938 1 96.88 84 ASP B O 1
ATOM 2503 N N . ILE B 1 85 ? 9.859 -15.562 -16.25 1 98.5 85 ILE B N 1
ATOM 2504 C CA . ILE B 1 85 ? 9.344 -14.977 -15.023 1 98.5 85 ILE B CA 1
ATOM 2505 C C . ILE B 1 85 ? 9.734 -15.852 -13.836 1 98.5 85 ILE B C 1
ATOM 2507 O O . ILE B 1 85 ? 9.492 -17.062 -13.844 1 98.5 85 ILE B O 1
ATOM 2511 N N . ASP B 1 86 ? 10.344 -15.203 -12.82 1 98.44 86 ASP B N 1
ATOM 2512 C CA . ASP B 1 86 ? 10.758 -15.906 -11.609 1 98.44 86 ASP B CA 1
ATOM 2513 C C . ASP B 1 86 ? 9.703 -15.789 -10.516 1 98.44 86 ASP B C 1
ATOM 2515 O O . ASP B 1 86 ? 9.555 -16.688 -9.695 1 98.44 86 ASP B O 1
ATOM 2519 N N . LEU B 1 87 ? 9.031 -14.688 -10.438 1 98.88 87 LEU B N 1
ATOM 2520 C CA . LEU B 1 87 ? 8 -14.391 -9.445 1 98.88 87 LEU B CA 1
ATOM 2521 C C . LEU B 1 87 ? 6.77 -13.789 -10.109 1 98.88 87 LEU B C 1
ATOM 2523 O O . LEU B 1 87 ? 6.832 -12.68 -10.656 1 98.88 87 LEU B O 1
ATOM 2527 N N . LEU B 1 88 ? 5.664 -14.547 -10.148 1 98.94 88 LEU B N 1
ATOM 2528 C CA . LEU B 1 88 ? 4.387 -14.062 -10.656 1 98.94 88 LEU B CA 1
ATOM 2529 C C . LEU B 1 88 ? 3.439 -13.719 -9.508 1 98.94 88 LEU B C 1
ATOM 2531 O O . LEU B 1 88 ? 3.084 -14.586 -8.711 1 98.94 88 LEU B O 1
ATOM 2535 N N . VAL B 1 89 ? 3.061 -12.508 -9.438 1 98.94 89 VAL B N 1
ATOM 2536 C CA . VAL B 1 89 ? 2.172 -12.031 -8.383 1 98.94 89 VAL B CA 1
ATOM 2537 C C . VAL B 1 89 ? 0.763 -11.844 -8.945 1 98.94 89 VAL B C 1
ATOM 2539 O O . VAL B 1 89 ? 0.577 -11.164 -9.953 1 98.94 89 VAL B O 1
ATOM 2542 N N . VAL B 1 90 ? -0.172 -12.469 -8.32 1 98.94 90 VAL B N 1
ATOM 2543 C CA . VAL B 1 90 ? -1.589 -12.297 -8.625 1 98.94 90 VAL B CA 1
ATOM 2544 C C . VAL B 1 90 ? -2.289 -11.625 -7.441 1 98.94 90 VAL B C 1
ATOM 2546 O O . VAL B 1 90 ? -2.15 -12.062 -6.297 1 98.94 90 VAL B O 1
ATOM 2549 N N . SER B 1 91 ? -2.998 -10.562 -7.711 1 98.62 91 SER B N 1
ATOM 2550 C CA . SER B 1 91 ? -3.627 -9.766 -6.66 1 98.62 91 SER B CA 1
ATOM 2551 C C . SER B 1 91 ? -5.145 -9.898 -6.703 1 98.62 91 SER B C 1
ATOM 2553 O O . SER B 1 91 ? -5.711 -10.328 -7.711 1 98.62 91 SER B O 1
ATOM 2555 N N . GLY B 1 92 ? -5.758 -9.555 -5.613 1 98.75 92 GLY B N 1
ATOM 2556 C CA . GLY B 1 92 ? -7.207 -9.656 -5.512 1 98.75 92 GLY B CA 1
ATOM 2557 C C . GLY B 1 92 ? -7.914 -8.328 -5.695 1 98.75 92 GLY B C 1
ATOM 2558 O O . GLY B 1 92 ? -7.309 -7.352 -6.137 1 98.75 92 GLY B O 1
ATOM 2559 N N . ALA B 1 93 ? -9.164 -8.398 -5.527 1 98.62 93 ALA B N 1
ATOM 2560 C CA . ALA B 1 93 ? -10.102 -7.281 -5.621 1 98.62 93 ALA B CA 1
ATOM 2561 C C . ALA B 1 93 ? -11.242 -7.438 -4.621 1 98.62 93 ALA B C 1
ATOM 2563 O O . ALA B 1 93 ? -11.219 -8.336 -3.783 1 98.62 93 ALA B O 1
ATOM 2564 N N . ASN B 1 94 ? -12.148 -6.484 -4.656 1 97.5 94 ASN B N 1
ATOM 2565 C CA . ASN B 1 94 ? -13.336 -6.68 -3.832 1 97.5 94 ASN B CA 1
ATOM 2566 C C . ASN B 1 94 ? -14.148 -7.887 -4.297 1 97.5 94 ASN B C 1
ATOM 2568 O O . ASN B 1 94 ? -13.914 -8.414 -5.387 1 97.5 94 ASN B O 1
ATOM 2572 N N . TRP B 1 95 ? -15.047 -8.289 -3.469 1 97.38 95 TRP B N 1
ATOM 2573 C CA . TRP B 1 95 ? -15.75 -9.539 -3.709 1 97.38 95 TRP B CA 1
ATOM 2574 C C . TRP B 1 95 ? -16.516 -9.492 -5.027 1 97.38 95 TRP B C 1
ATOM 2576 O O . TRP B 1 95 ? -16.469 -10.43 -5.824 1 97.38 95 TRP B O 1
ATOM 2586 N N . ALA B 1 96 ? -17.219 -8.391 -5.305 1 97.69 96 ALA B N 1
ATOM 2587 C CA . ALA B 1 96 ? -18.016 -8.273 -6.52 1 97.69 96 ALA B CA 1
ATOM 2588 C C . ALA B 1 96 ? -17.156 -8.461 -7.766 1 97.69 96 ALA B C 1
ATOM 2590 O O . ALA B 1 96 ? -17.531 -9.211 -8.672 1 97.69 96 ALA B O 1
ATOM 2591 N N . THR B 1 97 ? -16.031 -7.82 -7.781 1 98.38 97 THR B N 1
ATOM 2592 C CA . THR B 1 97 ? -15.117 -7.93 -8.906 1 98.38 97 THR B CA 1
ATOM 2593 C C . THR B 1 97 ? -14.531 -9.336 -9 1 98.38 97 THR B C 1
ATOM 2595 O O . THR B 1 97 ? -14.469 -9.914 -10.078 1 98.38 97 THR B O 1
ATOM 2598 N N . THR B 1 98 ? -14.156 -9.914 -7.871 1 98.62 98 THR B N 1
ATOM 2599 C CA . THR B 1 98 ? -13.57 -11.25 -7.82 1 98.62 98 THR B CA 1
ATOM 2600 C C . THR B 1 98 ? -14.555 -12.297 -8.352 1 98.62 98 THR B C 1
ATOM 2602 O O . THR B 1 98 ? -14.188 -13.141 -9.172 1 98.62 98 THR B O 1
ATOM 2605 N N . GLU B 1 99 ? -15.742 -12.188 -7.848 1 98.44 99 GLU B N 1
ATOM 2606 C CA . GLU B 1 99 ? -16.766 -13.133 -8.266 1 98.44 99 GLU B CA 1
ATOM 2607 C C . GLU B 1 99 ? -17 -13.07 -9.773 1 98.44 99 GLU B C 1
ATOM 2609 O O . GLU B 1 99 ? -17.016 -14.102 -10.453 1 98.44 99 GLU B O 1
ATOM 2614 N N . LYS B 1 100 ? -17.125 -11.875 -10.242 1 98.5 100 LYS B N 1
ATOM 2615 C CA . LYS B 1 100 ? -17.344 -11.672 -11.672 1 98.5 100 LYS B CA 1
ATOM 2616 C C . LYS B 1 100 ? -16.188 -12.227 -12.5 1 98.5 100 LYS B C 1
ATOM 2618 O O . LYS B 1 100 ? -16.406 -12.977 -13.453 1 98.5 100 LYS B O 1
ATOM 2623 N N . LEU B 1 101 ? -14.992 -11.906 -12.148 1 98.5 101 LEU B N 1
ATOM 2624 C CA . LEU B 1 101 ? -13.82 -12.281 -12.93 1 98.5 101 LEU B CA 1
ATOM 2625 C C . LEU B 1 101 ? -13.547 -13.781 -12.812 1 98.5 101 LEU B C 1
ATOM 2627 O O . LEU B 1 101 ? -13.07 -14.406 -13.766 1 98.5 101 LEU B O 1
ATOM 2631 N N . SER B 1 102 ? -13.844 -14.375 -11.656 1 98.38 102 SER B N 1
ATOM 2632 C CA . SER B 1 102 ? -13.633 -15.812 -11.477 1 98.38 102 SER B CA 1
ATOM 2633 C C . SER B 1 102 ? -14.555 -16.625 -12.383 1 98.38 102 SER B C 1
ATOM 2635 O O . SER B 1 102 ? -14.242 -17.766 -12.727 1 98.38 102 SER B O 1
ATOM 2637 N N . GLN B 1 103 ? -15.633 -16.016 -12.789 1 98.12 103 GLN B N 1
ATOM 2638 C CA . GLN B 1 103 ? -16.609 -16.703 -13.633 1 98.12 103 GLN B CA 1
ATOM 2639 C C . GLN B 1 103 ? -16.344 -16.453 -15.109 1 98.12 103 GLN B C 1
ATOM 2641 O O . GLN B 1 103 ? -16.984 -17.047 -15.977 1 98.12 103 GLN B O 1
ATOM 2646 N N . TRP B 1 104 ? -15.461 -15.57 -15.406 1 98.25 104 TRP B N 1
ATOM 2647 C CA . TRP B 1 104 ? -15.117 -15.242 -16.781 1 98.25 104 TRP B CA 1
ATOM 2648 C C . TRP B 1 104 ? -14.047 -16.188 -17.312 1 98.25 104 TRP B C 1
ATOM 2650 O O . TRP B 1 104 ? -12.852 -15.945 -17.125 1 98.25 104 TRP B O 1
ATOM 2660 N N . GLU B 1 105 ? -14.406 -17.109 -18.078 1 96.94 105 GLU B N 1
ATOM 2661 C CA . GLU B 1 105 ? -13.508 -18.156 -18.547 1 96.94 105 GLU B CA 1
ATOM 2662 C C . GLU B 1 105 ? -12.352 -17.578 -19.359 1 96.94 105 GLU B C 1
ATOM 2664 O O . GLU B 1 105 ? -11.242 -18.109 -19.312 1 96.94 105 GLU B O 1
ATOM 2669 N N . GLU B 1 106 ? -12.609 -16.469 -20.016 1 97.25 106 GLU B N 1
ATOM 2670 C CA . GLU B 1 106 ? -11.602 -15.906 -20.906 1 97.25 106 GLU B CA 1
ATOM 2671 C C . GLU B 1 106 ? -10.773 -14.836 -20.219 1 97.25 106 GLU B C 1
ATOM 2673 O O . GLU B 1 106 ? -10.07 -14.062 -20.859 1 97.25 106 GLU B O 1
ATOM 2678 N N . PHE B 1 107 ? -10.922 -14.758 -18.891 1 98.06 107 PHE B N 1
ATOM 2679 C CA . PHE B 1 107 ? -10.125 -13.82 -18.109 1 98.06 107 PHE B CA 1
ATOM 2680 C C . PHE B 1 107 ? -8.633 -14.062 -18.328 1 98.06 107 PHE B C 1
ATOM 2682 O O . PHE B 1 107 ? -8.117 -15.125 -17.969 1 98.06 107 PHE B O 1
ATOM 2689 N N . PRO B 1 108 ? -7.895 -13.102 -18.906 1 98.06 108 PRO B N 1
ATOM 2690 C CA . PRO B 1 108 ? -6.504 -13.336 -19.297 1 98.06 108 PRO B CA 1
ATOM 2691 C C . PRO B 1 108 ? -5.613 -13.703 -18.109 1 98.06 108 PRO B C 1
ATOM 2693 O O . PRO B 1 108 ? -4.691 -14.508 -18.25 1 98.06 108 PRO B O 1
ATOM 2696 N N . VAL B 1 109 ? -5.906 -13.18 -16.984 1 98.75 109 VAL B N 1
ATOM 2697 C CA . VAL B 1 109 ? -5.125 -13.477 -15.797 1 98.75 109 VAL B CA 1
ATOM 2698 C C . VAL B 1 109 ? -5.234 -14.969 -15.469 1 98.75 109 VAL B C 1
ATOM 2700 O O . VAL B 1 109 ? -4.242 -15.602 -15.102 1 98.75 109 VAL B O 1
ATOM 2703 N N . ARG B 1 110 ? -6.434 -15.539 -15.625 1 98.69 110 ARG B N 1
ATOM 2704 C CA . ARG B 1 110 ? -6.641 -16.969 -15.422 1 98.69 110 ARG B CA 1
ATOM 2705 C C . ARG B 1 110 ? -5.734 -17.781 -16.328 1 98.69 110 ARG B C 1
ATOM 2707 O O . ARG B 1 110 ? -5.09 -18.734 -15.875 1 98.69 110 ARG B O 1
ATOM 2714 N N . ARG B 1 111 ? -5.684 -17.422 -17.578 1 98.75 111 ARG B N 1
ATOM 2715 C CA . ARG B 1 111 ? -4.852 -18.125 -18.547 1 98.75 111 ARG B CA 1
ATOM 2716 C C . ARG B 1 111 ? -3.377 -18.031 -18.172 1 98.75 111 ARG B C 1
ATOM 2718 O O . ARG B 1 111 ? -2.65 -19.031 -18.25 1 98.75 111 ARG B O 1
ATOM 2725 N N . ILE B 1 112 ? -2.941 -16.859 -17.797 1 98.94 112 ILE B N 1
ATOM 2726 C CA . ILE B 1 112 ? -1.54 -16.641 -17.453 1 98.94 112 ILE B CA 1
ATOM 2727 C C . ILE B 1 112 ? -1.167 -17.531 -16.266 1 98.94 112 ILE B C 1
ATOM 2729 O O . ILE B 1 112 ? -0.114 -18.172 -16.266 1 98.94 112 ILE B O 1
ATOM 2733 N N . ILE B 1 113 ? -2.055 -17.562 -15.234 1 98.94 113 ILE B N 1
ATOM 2734 C CA . ILE B 1 113 ? -1.814 -18.406 -14.07 1 98.94 113 ILE B CA 1
ATOM 2735 C C . ILE B 1 113 ? -1.683 -19.859 -14.5 1 98.94 113 ILE B C 1
ATOM 2737 O O . ILE B 1 113 ? -0.738 -20.547 -14.102 1 98.94 113 ILE B O 1
ATOM 2741 N N . LYS B 1 114 ? -2.609 -20.297 -15.297 1 98.69 114 LYS B N 1
ATOM 2742 C CA . LYS B 1 114 ? -2.645 -21.688 -15.75 1 98.69 114 LYS B CA 1
ATOM 2743 C C . LYS B 1 114 ? -1.375 -22.047 -16.516 1 98.69 114 LYS B C 1
ATOM 2745 O O . LYS B 1 114 ? -0.758 -23.094 -16.25 1 98.69 114 LYS B O 1
ATOM 2750 N N . GLU B 1 115 ? -0.993 -21.234 -17.422 1 98.81 115 GLU B N 1
ATOM 2751 C CA . GLU B 1 115 ? 0.168 -21.516 -18.266 1 98.81 115 GLU B CA 1
ATOM 2752 C C . GLU B 1 115 ? 1.465 -21.406 -17.469 1 98.81 115 GLU B C 1
ATOM 2754 O O . GLU B 1 115 ? 2.412 -22.156 -17.703 1 98.81 115 GLU B O 1
ATOM 2759 N N . PHE B 1 116 ? 1.557 -20.438 -16.562 1 98.88 116 PHE B N 1
ATOM 2760 C CA . PHE B 1 116 ? 2.719 -20.344 -15.688 1 98.88 116 PHE B CA 1
ATOM 2761 C C . PHE B 1 116 ? 2.873 -21.609 -14.859 1 98.88 116 PHE B C 1
ATOM 2763 O O . PHE B 1 116 ? 3.967 -22.172 -14.766 1 98.88 116 PHE B O 1
ATOM 2770 N N . ALA B 1 117 ? 1.718 -22.062 -14.25 1 98.62 117 ALA B N 1
ATOM 2771 C CA . ALA B 1 117 ? 1.701 -23.234 -13.391 1 98.62 117 ALA B CA 1
ATOM 2772 C C . ALA B 1 117 ? 2.066 -24.5 -14.164 1 98.62 117 ALA B C 1
ATOM 2774 O O . ALA B 1 117 ? 2.412 -25.516 -13.578 1 98.62 117 ALA B O 1
ATOM 2775 N N . ALA B 1 118 ? 2.051 -24.438 -15.508 1 98.38 118 ALA B N 1
ATOM 2776 C CA . ALA B 1 118 ? 2.287 -25.609 -16.344 1 98.38 118 ALA B CA 1
ATOM 2777 C C . ALA B 1 118 ? 3.678 -25.547 -16.984 1 98.38 118 ALA B C 1
ATOM 2779 O O . ALA B 1 118 ? 4.039 -26.422 -17.766 1 98.38 118 ALA B O 1
ATOM 2780 N N . LEU B 1 119 ? 4.434 -24.531 -16.672 1 98.25 119 LEU B N 1
ATOM 2781 C CA . LEU B 1 119 ? 5.785 -24.422 -17.219 1 98.25 119 LEU B CA 1
ATOM 2782 C C . LEU B 1 119 ? 6.617 -25.641 -16.844 1 98.25 119 LEU B C 1
ATOM 2784 O O . LEU B 1 119 ? 6.438 -26.219 -15.773 1 98.25 119 LEU B O 1
ATOM 2788 N N . PRO B 1 120 ? 7.59 -25.984 -17.672 1 96.06 120 PRO B N 1
ATOM 2789 C CA . PRO B 1 120 ? 8.492 -27.078 -17.281 1 96.06 120 PRO B CA 1
ATOM 2790 C C . PRO B 1 120 ? 9.391 -26.703 -16.109 1 96.06 120 PRO B C 1
ATOM 2792 O O . PRO B 1 120 ? 9.641 -25.516 -15.859 1 96.06 120 PRO B O 1
ATOM 2795 N N . SER B 1 121 ? 9.852 -27.719 -15.445 1 94.75 121 SER B N 1
ATOM 2796 C CA . SER B 1 121 ? 10.805 -27.5 -14.352 1 94.75 121 SER B CA 1
ATOM 2797 C C . SER B 1 121 ? 12.047 -26.781 -14.844 1 94.75 121 SER B C 1
ATOM 2799 O O . SER B 1 121 ? 12.5 -26.984 -15.969 1 94.75 121 SER B O 1
ATOM 2801 N N . ARG B 1 122 ? 12.516 -25.906 -13.984 1 91.88 122 ARG B N 1
ATOM 2802 C CA . ARG B 1 122 ? 13.82 -25.312 -14.273 1 91.88 122 ARG B CA 1
ATOM 2803 C C . ARG B 1 122 ? 14.93 -26.344 -14.18 1 91.88 122 ARG B C 1
ATOM 2805 O O . ARG B 1 122 ? 14.844 -27.281 -13.383 1 91.88 122 ARG B O 1
ATOM 2812 N N . ASP B 1 123 ? 15.945 -26.078 -15.031 1 85.38 123 ASP B N 1
ATOM 2813 C CA . ASP B 1 123 ? 17.125 -26.922 -14.93 1 85.38 123 ASP B CA 1
ATOM 2814 C C . ASP B 1 123 ? 17.922 -26.609 -13.664 1 85.38 123 ASP B C 1
ATOM 2816 O O . ASP B 1 123 ? 18.281 -25.469 -13.422 1 85.38 123 ASP B O 1
ATOM 2820 N N . ALA B 1 124 ? 18.156 -27.578 -12.883 1 79.25 124 ALA B N 1
ATOM 2821 C CA . ALA B 1 124 ? 18.922 -27.422 -11.648 1 79.25 124 ALA B CA 1
ATOM 2822 C C . ALA B 1 124 ? 20.266 -26.75 -11.922 1 79.25 124 ALA B C 1
ATOM 2824 O O . ALA B 1 124 ? 20.812 -26.062 -11.062 1 79.25 124 ALA B O 1
ATOM 2825 N N . ALA B 1 125 ? 20.75 -26.969 -13.094 1 80.88 125 ALA B N 1
ATOM 2826 C CA . ALA B 1 125 ? 22.078 -26.484 -13.445 1 80.88 125 ALA B CA 1
ATOM 2827 C C . ALA B 1 125 ? 22.078 -24.969 -13.68 1 80.88 125 ALA B C 1
ATOM 2829 O O . ALA B 1 125 ? 23.141 -24.344 -13.688 1 80.88 125 ALA B O 1
ATOM 2830 N N . ASP B 1 126 ? 20.906 -24.375 -13.703 1 81.44 126 ASP B N 1
ATOM 2831 C CA . ASP B 1 126 ? 20.828 -22.953 -14.047 1 81.44 126 ASP B CA 1
ATOM 2832 C C . ASP B 1 126 ? 21.094 -22.078 -12.82 1 81.44 126 ASP B C 1
ATOM 2834 O O . ASP B 1 126 ? 21.328 -20.875 -12.945 1 81.44 126 ASP B O 1
ATOM 2838 N N . GLY B 1 127 ? 21.109 -22.688 -11.672 1 83.75 127 GLY B N 1
ATOM 2839 C CA . GLY B 1 127 ? 21.438 -21.953 -10.469 1 83.75 127 GLY B CA 1
ATOM 2840 C C . GLY B 1 127 ? 20.375 -20.938 -10.078 1 83.75 127 GLY B C 1
ATOM 2841 O O . GLY B 1 127 ? 20.594 -20.125 -9.172 1 83.75 127 GLY B O 1
ATOM 2842 N N . ARG B 1 128 ? 19.25 -21.016 -10.82 1 88.69 128 ARG B N 1
ATOM 2843 C CA . ARG B 1 128 ? 18.188 -20.078 -10.516 1 88.69 128 ARG B CA 1
ATOM 2844 C C . ARG B 1 128 ? 17.312 -20.578 -9.375 1 88.69 128 ARG B C 1
ATOM 2846 O O . ARG B 1 128 ? 17.141 -21.797 -9.211 1 88.69 128 ARG B O 1
ATOM 2853 N N . PRO B 1 129 ? 16.781 -19.656 -8.594 1 92.56 129 PRO B N 1
ATOM 2854 C CA . PRO B 1 129 ? 15.828 -20.078 -7.566 1 92.56 129 PRO B CA 1
ATOM 2855 C C . PRO B 1 129 ? 14.523 -20.625 -8.156 1 92.56 129 PRO B C 1
ATOM 2857 O O . PRO B 1 129 ? 14.273 -20.469 -9.359 1 92.56 129 PRO B O 1
ATOM 2860 N N . PRO B 1 130 ? 13.734 -21.297 -7.312 1 93.94 130 PRO B N 1
ATOM 2861 C CA . PRO B 1 130 ? 12.422 -21.719 -7.812 1 93.94 130 PRO B CA 1
ATOM 2862 C C . PRO B 1 130 ? 11.555 -20.547 -8.258 1 93.94 130 PRO B C 1
ATOM 2864 O O . PRO B 1 130 ? 11.664 -19.453 -7.711 1 93.94 130 PRO B O 1
ATOM 2867 N N . ARG B 1 131 ? 10.695 -20.891 -9.234 1 97.88 131 ARG B N 1
ATOM 2868 C CA . ARG B 1 131 ? 9.648 -19.922 -9.547 1 97.88 131 ARG B CA 1
ATOM 2869 C C . ARG B 1 131 ? 8.609 -19.859 -8.438 1 97.88 131 ARG B C 1
ATOM 2871 O O . ARG B 1 131 ? 8.32 -20.875 -7.797 1 97.88 131 ARG B O 1
ATOM 2878 N N . VAL B 1 132 ? 8.094 -18.703 -8.219 1 98.62 132 VAL B N 1
ATOM 2879 C CA . VAL B 1 132 ? 7.078 -18.547 -7.184 1 98.62 132 VAL B CA 1
ATOM 2880 C C . VAL B 1 132 ? 5.816 -17.938 -7.789 1 98.62 132 VAL B C 1
ATOM 2882 O O . VAL B 1 132 ? 5.895 -16.953 -8.539 1 98.62 132 VAL B O 1
ATOM 2885 N N . LEU B 1 133 ? 4.695 -18.578 -7.562 1 98.94 133 LEU B N 1
ATOM 2886 C CA . LEU B 1 133 ? 3.369 -18.016 -7.789 1 98.94 133 LEU B CA 1
ATOM 2887 C C . LEU B 1 133 ? 2.781 -17.469 -6.496 1 98.94 133 LEU B C 1
ATOM 2889 O O . LEU B 1 133 ? 2.447 -18.219 -5.586 1 98.94 133 LEU B O 1
ATOM 2893 N N . LEU B 1 134 ? 2.688 -16.156 -6.402 1 98.88 134 LEU B N 1
ATOM 2894 C CA . LEU B 1 134 ? 2.268 -15.477 -5.188 1 98.88 134 LEU B CA 1
ATOM 2895 C C . LEU B 1 134 ? 0.852 -14.93 -5.332 1 98.88 134 LEU B C 1
ATOM 2897 O O . LEU B 1 134 ? 0.598 -14.062 -6.176 1 98.88 134 LEU B O 1
ATOM 2901 N N . SER B 1 135 ? -0.052 -15.414 -4.535 1 98.81 135 SER B N 1
ATOM 2902 C CA . SER B 1 135 ? -1.467 -15.062 -4.559 1 98.81 135 SER B CA 1
ATOM 2903 C C . SER B 1 135 ? -1.839 -14.195 -3.354 1 98.81 135 SER B C 1
ATOM 2905 O O . SER B 1 135 ? -1.622 -14.602 -2.207 1 98.81 135 SER B O 1
ATOM 2907 N N . ILE B 1 136 ? -2.447 -13.023 -3.637 1 98.75 136 ILE B N 1
ATOM 2908 C CA . ILE B 1 136 ? -2.785 -12.086 -2.57 1 98.75 136 ILE B CA 1
ATOM 2909 C C . ILE B 1 136 ? -4.301 -11.938 -2.477 1 98.75 136 ILE B C 1
ATOM 2911 O O . ILE B 1 136 ? -4.965 -11.648 -3.475 1 98.75 136 ILE B O 1
ATOM 2915 N N . CYS B 1 137 ? -4.852 -12.094 -1.241 1 98.69 137 CYS B N 1
ATOM 2916 C CA . CYS B 1 137 ? -6.266 -11.828 -1.003 1 98.69 137 CYS B CA 1
ATOM 2917 C C . CYS B 1 137 ? -7.145 -12.727 -1.866 1 98.69 137 CYS B C 1
ATOM 2919 O O . CYS B 1 137 ? -7.035 -13.953 -1.808 1 98.69 137 CYS B O 1
ATOM 2921 N N . SER B 1 138 ? -8.031 -12.172 -2.605 1 98.88 138 SER B N 1
ATOM 2922 C CA . SER B 1 138 ? -9.008 -12.969 -3.354 1 98.88 138 SER B CA 1
ATOM 2923 C C . SER B 1 138 ? -8.391 -13.539 -4.625 1 98.88 138 SER B C 1
ATOM 2925 O O . SER B 1 138 ? -9.062 -14.234 -5.387 1 98.88 138 SER B O 1
ATOM 2927 N N . ALA B 1 139 ? -7.133 -13.328 -4.844 1 98.88 139 ALA B N 1
ATOM 2928 C CA . ALA B 1 139 ? -6.469 -13.93 -5.996 1 98.88 139 ALA B CA 1
ATOM 2929 C C . ALA B 1 139 ? -6.531 -15.453 -5.934 1 98.88 139 ALA B C 1
ATOM 2931 O O . ALA B 1 139 ? -6.395 -16.125 -6.957 1 98.88 139 ALA B O 1
ATOM 2932 N N . SER B 1 140 ? -6.711 -16.016 -4.742 1 98.88 140 SER B N 1
ATOM 2933 C CA . SER B 1 140 ? -6.836 -17.469 -4.582 1 98.88 140 SER B CA 1
ATOM 2934 C C . SER B 1 140 ? -8.031 -18 -5.359 1 98.88 140 SER B C 1
ATOM 2936 O O . SER B 1 140 ? -8.039 -19.172 -5.777 1 98.88 140 SER B O 1
ATOM 2938 N N . PHE B 1 141 ? -9.047 -17.188 -5.609 1 98.94 141 PHE B N 1
ATOM 2939 C CA . PHE B 1 141 ? -10.156 -17.594 -6.457 1 98.94 141 PHE B CA 1
ATOM 2940 C C . PHE B 1 141 ? -9.688 -17.828 -7.891 1 98.94 141 PHE B C 1
ATOM 2942 O O . PHE B 1 141 ? -10.133 -18.781 -8.547 1 98.94 141 PHE B O 1
ATOM 2949 N N . PHE B 1 142 ? -8.789 -16.953 -8.359 1 98.94 142 PHE B N 1
ATOM 2950 C CA . PHE B 1 142 ? -8.258 -17.094 -9.711 1 98.94 142 PHE B CA 1
ATOM 2951 C C . PHE B 1 142 ? -7.367 -18.312 -9.812 1 98.94 142 PHE B C 1
ATOM 2953 O O . PHE B 1 142 ? -7.371 -19.016 -10.828 1 98.94 142 PHE B O 1
ATOM 2960 N N . LEU B 1 143 ? -6.594 -18.625 -8.75 1 98.88 143 LEU B N 1
ATOM 2961 C CA . LEU B 1 143 ? -5.812 -19.859 -8.727 1 98.88 143 LEU B CA 1
ATOM 2962 C C . LEU B 1 143 ? -6.727 -21.078 -8.766 1 98.88 143 LEU B C 1
ATOM 2964 O O . LEU B 1 143 ? -6.41 -22.062 -9.422 1 98.88 143 LEU B O 1
ATOM 2968 N N . ALA B 1 144 ? -7.84 -21 -8.016 1 98.88 144 ALA B N 1
ATOM 2969 C CA . ALA B 1 144 ? -8.781 -22.109 -7.977 1 98.88 144 ALA B CA 1
ATOM 2970 C C . ALA B 1 144 ? -9.32 -22.422 -9.367 1 98.88 144 ALA B C 1
ATOM 2972 O O . ALA B 1 144 ? -9.234 -23.578 -9.828 1 98.88 144 ALA B O 1
ATOM 2973 N N . VAL B 1 145 ? -9.797 -21.438 -10.094 1 98.81 145 VAL B N 1
ATOM 2974 C CA . VAL B 1 145 ? -10.422 -21.688 -11.391 1 98.81 145 VAL B CA 1
ATOM 2975 C C . VAL B 1 145 ? -9.352 -22 -12.43 1 98.81 145 VAL B C 1
ATOM 2977 O O . VAL B 1 145 ? -9.648 -22.562 -13.484 1 98.81 145 VAL B O 1
ATOM 2980 N N . ALA B 1 146 ? -8.102 -21.625 -12.141 1 98.69 146 ALA B N 1
ATOM 2981 C CA . ALA B 1 146 ? -6.992 -21.984 -13.016 1 98.69 146 ALA B CA 1
ATOM 2982 C C . ALA B 1 146 ? -6.539 -23.422 -12.766 1 98.69 146 ALA B C 1
ATOM 2984 O O . ALA B 1 146 ? -5.668 -23.922 -13.477 1 98.69 146 ALA B O 1
ATOM 2985 N N . GLY B 1 147 ? -7.008 -24.062 -11.688 1 98.12 147 GLY B N 1
ATOM 2986 C CA . GLY B 1 147 ? -6.762 -25.469 -11.453 1 98.12 147 GLY B CA 1
ATOM 2987 C C . GLY B 1 147 ? -5.555 -25.734 -10.578 1 98.12 147 GLY B C 1
ATOM 2988 O O . GLY B 1 147 ? -5.035 -26.859 -10.539 1 98.12 147 GLY B O 1
ATOM 2989 N N . VAL B 1 148 ? -5.168 -24.766 -9.781 1 98.31 148 VAL B N 1
ATOM 2990 C CA . VAL B 1 148 ? -3.891 -24.844 -9.086 1 98.31 148 VAL B CA 1
ATOM 2991 C C . VAL B 1 148 ? -4.105 -25.328 -7.66 1 98.31 148 VAL B C 1
ATOM 2993 O O . VAL B 1 148 ? -3.16 -25.766 -6.996 1 98.31 148 VAL B O 1
ATOM 2996 N N . LEU B 1 149 ? -5.367 -25.422 -7.125 1 98.31 149 LEU B N 1
ATOM 2997 C CA . LEU B 1 149 ? -5.555 -25.531 -5.684 1 98.31 149 LEU B CA 1
ATOM 2998 C C . LEU B 1 149 ? -6.105 -26.891 -5.309 1 98.31 149 LEU B C 1
ATOM 3000 O O . LEU B 1 149 ? -6.418 -27.156 -4.145 1 98.31 149 LEU B O 1
ATOM 3004 N N . ALA B 1 150 ? -6.176 -27.828 -6.289 1 97.56 150 ALA B N 1
ATOM 3005 C CA . ALA B 1 150 ? -6.672 -29.172 -5.984 1 97.56 150 ALA B CA 1
ATOM 3006 C C . ALA B 1 150 ? -5.773 -29.875 -4.973 1 97.56 150 ALA B C 1
ATOM 3008 O O . ALA B 1 150 ? -4.559 -29.953 -5.164 1 97.56 150 ALA B O 1
ATOM 3009 N N . ASN B 1 151 ? -6.375 -30.375 -3.877 1 97.44 151 ASN B N 1
ATOM 3010 C CA . ASN B 1 151 ? -5.707 -31.141 -2.83 1 97.44 151 ASN B CA 1
ATOM 3011 C C . ASN B 1 151 ? -4.617 -30.312 -2.143 1 97.44 151 ASN B C 1
ATOM 3013 O O . ASN B 1 151 ? -3.537 -30.828 -1.856 1 97.44 151 ASN B O 1
ATOM 3017 N N . ARG B 1 152 ? -4.918 -29.062 -1.946 1 97.5 152 ARG B N 1
ATOM 3018 C CA . ARG B 1 152 ? -3.941 -28.188 -1.313 1 97.5 152 ARG B CA 1
ATOM 3019 C C . ARG B 1 152 ? -4.578 -27.391 -0.186 1 97.5 152 ARG B C 1
ATOM 3021 O O . ARG B 1 152 ? -5.805 -27.359 -0.054 1 97.5 152 ARG B O 1
ATOM 3028 N N . ARG B 1 153 ? -3.711 -26.875 0.656 1 97.5 153 ARG B N 1
ATOM 3029 C CA . ARG B 1 153 ? -4.117 -25.891 1.652 1 97.5 153 ARG B CA 1
ATOM 3030 C C . ARG B 1 153 ? -3.869 -24.469 1.154 1 97.5 153 ARG B C 1
ATOM 3032 O O . ARG B 1 153 ? -2.834 -24.188 0.543 1 97.5 153 ARG B O 1
ATOM 3039 N N . VAL B 1 154 ? -4.848 -23.594 1.41 1 97.81 154 VAL B N 1
ATOM 3040 C CA . VAL B 1 154 ? -4.742 -22.219 0.897 1 97.81 154 VAL B CA 1
ATOM 3041 C C . VAL B 1 154 ? -5.441 -21.25 1.849 1 97.81 154 VAL B C 1
ATOM 3043 O O . VAL B 1 154 ? -6.09 -21.688 2.809 1 97.81 154 VAL B O 1
ATOM 3046 N N . THR B 1 155 ? -5.266 -19.984 1.683 1 97.5 155 THR B N 1
ATOM 3047 C CA . THR B 1 155 ? -5.988 -18.953 2.408 1 97.5 155 THR B CA 1
ATOM 3048 C C . THR B 1 155 ? -6.465 -17.859 1.458 1 97.5 155 THR B C 1
ATOM 3050 O O . THR B 1 155 ? -6.191 -17.906 0.257 1 97.5 155 THR B O 1
ATOM 3053 N N . THR B 1 156 ? -7.293 -17 1.866 1 98.19 156 THR B N 1
ATOM 3054 C CA . THR B 1 156 ? -7.812 -15.797 1.217 1 98.19 156 THR B CA 1
ATOM 3055 C C . THR B 1 156 ? -8.203 -14.75 2.252 1 98.19 156 THR B C 1
ATOM 3057 O O . THR B 1 156 ? -7.918 -14.898 3.441 1 98.19 156 THR B O 1
ATOM 3060 N N . HIS B 1 157 ? -8.727 -13.641 1.808 1 98.06 157 HIS B N 1
ATOM 3061 C CA . HIS B 1 157 ? -9.234 -12.688 2.783 1 98.06 157 HIS B CA 1
ATOM 3062 C C . HIS B 1 157 ? -10.227 -13.352 3.738 1 98.06 157 HIS B C 1
ATOM 3064 O O . HIS B 1 157 ? -11.102 -14.102 3.305 1 98.06 157 HIS B O 1
ATOM 3070 N N . HIS B 1 158 ? -10.172 -12.961 4.977 1 97.12 158 HIS B N 1
ATOM 3071 C CA . HIS B 1 158 ? -10.898 -13.688 6.016 1 97.12 158 HIS B CA 1
ATOM 3072 C C . HIS B 1 158 ? -12.406 -13.555 5.836 1 97.12 158 HIS B C 1
ATOM 3074 O O . HIS B 1 158 ? -13.164 -14.422 6.273 1 97.12 158 HIS B O 1
ATOM 3080 N N . LEU B 1 159 ? -12.844 -12.578 5.125 1 97.69 159 LEU B N 1
ATOM 3081 C CA . LEU B 1 159 ? -14.281 -12.328 4.992 1 97.69 159 LEU B CA 1
ATOM 3082 C C . LEU B 1 159 ? -14.867 -13.164 3.863 1 97.69 159 LEU B C 1
ATOM 3084 O O . LEU B 1 159 ? -16.094 -13.203 3.686 1 97.69 159 LEU B O 1
ATOM 3088 N N . ILE B 1 160 ? -14.031 -13.867 3.066 1 98.44 160 ILE B N 1
ATOM 3089 C CA . ILE B 1 160 ? -14.562 -14.625 1.938 1 98.44 160 ILE B CA 1
ATOM 3090 C C . ILE B 1 160 ? -13.992 -16.047 1.944 1 98.44 160 ILE B C 1
ATOM 3092 O O . ILE B 1 160 ? -13.781 -16.641 0.885 1 98.44 160 ILE B O 1
ATOM 3096 N N . ILE B 1 161 ? -13.672 -16.516 3.08 1 98.25 161 ILE B N 1
ATOM 3097 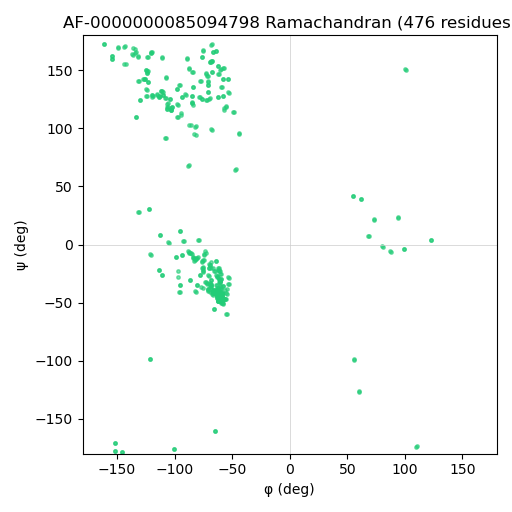C CA . ILE B 1 161 ? -13.148 -17.875 3.256 1 98.25 161 ILE B CA 1
ATOM 3098 C C . ILE B 1 161 ? -14.195 -18.891 2.816 1 98.25 161 ILE B C 1
ATOM 3100 O O . ILE B 1 161 ? -13.898 -19.797 2.045 1 98.25 161 ILE B O 1
ATOM 3104 N N . LYS B 1 162 ? -15.414 -18.734 3.275 1 98.06 162 LYS B N 1
ATOM 3105 C CA . LYS B 1 162 ? -16.484 -19.672 2.951 1 98.06 162 LYS B CA 1
ATOM 3106 C C . LYS B 1 162 ? -16.734 -19.719 1.448 1 98.06 162 LYS B C 1
ATOM 3108 O O . LYS B 1 162 ? -16.969 -20.797 0.883 1 98.06 162 LYS B O 1
ATOM 3113 N N . GLU B 1 163 ? -16.719 -18.562 0.836 1 98.62 163 GLU B N 1
ATOM 3114 C CA . GLU B 1 163 ? -16.922 -18.5 -0.607 1 98.62 163 GLU B CA 1
ATOM 3115 C C . GLU B 1 163 ? -15.844 -19.281 -1.36 1 98.62 163 GLU B C 1
ATOM 3117 O O . GLU B 1 163 ? -16.141 -19.953 -2.35 1 98.62 163 GLU B O 1
ATOM 3122 N N . LEU B 1 164 ? -14.609 -19.156 -0.908 1 98.69 164 LEU B N 1
ATOM 3123 C CA . LEU B 1 164 ? -13.531 -19.906 -1.561 1 98.69 164 LEU B CA 1
ATOM 3124 C C . LEU B 1 164 ? -13.695 -21.406 -1.323 1 98.69 164 LEU B C 1
ATOM 3126 O O . LEU B 1 164 ? -13.461 -22.203 -2.23 1 98.69 164 LEU B O 1
ATOM 3130 N N . GLU B 1 165 ? -14.078 -21.781 -0.101 1 98.44 165 GLU B N 1
ATOM 3131 C CA . GLU B 1 165 ? -14.344 -23.172 0.2 1 98.44 165 GLU B CA 1
ATOM 3132 C C . GLU B 1 165 ? -15.391 -23.75 -0.744 1 98.44 165 GLU B C 1
ATOM 3134 O O . GLU B 1 165 ? -15.211 -24.844 -1.297 1 98.44 165 GLU B O 1
ATOM 3139 N N . ASP B 1 166 ? -16.422 -23.031 -0.907 1 98.5 166 ASP B N 1
ATOM 3140 C CA . ASP B 1 166 ? -17.516 -23.469 -1.771 1 98.5 166 ASP B CA 1
ATOM 3141 C C . ASP B 1 166 ? -17.047 -23.609 -3.217 1 98.5 166 ASP B C 1
ATOM 3143 O O . ASP B 1 166 ? -17.391 -24.578 -3.893 1 98.5 166 ASP B O 1
ATOM 3147 N N . LEU B 1 167 ? -16.297 -22.641 -3.674 1 98.62 167 LEU B N 1
ATOM 3148 C CA . LEU B 1 167 ? -15.789 -22.688 -5.043 1 98.62 167 LEU B CA 1
ATOM 3149 C C . LEU B 1 167 ? -14.898 -23.922 -5.246 1 98.62 167 LEU B C 1
ATOM 3151 O O . LEU B 1 167 ? -15.055 -24.641 -6.227 1 98.62 167 LEU B O 1
ATOM 3155 N N . CYS B 1 168 ? -14.031 -24.141 -4.324 1 98.69 168 CYS B N 1
ATOM 3156 C CA . CYS B 1 168 ? -13.109 -25.266 -4.438 1 98.69 168 CYS B CA 1
ATOM 3157 C C . CYS B 1 168 ? -13.859 -26.594 -4.363 1 98.69 168 CYS B C 1
ATOM 3159 O O . CYS B 1 168 ? -13.523 -27.547 -5.074 1 98.69 168 CYS B O 1
ATOM 3161 N N . ALA B 1 169 ? -14.836 -26.656 -3.484 1 98.56 169 ALA B N 1
ATOM 3162 C CA . ALA B 1 169 ? -15.664 -27.859 -3.398 1 98.56 169 ALA B CA 1
ATOM 3163 C C . ALA B 1 169 ? -16.359 -28.141 -4.727 1 98.56 169 ALA B C 1
ATOM 3165 O O . ALA B 1 169 ? -16.438 -29.297 -5.156 1 98.56 169 ALA B O 1
ATOM 3166 N N . LYS B 1 170 ? -16.844 -27.141 -5.312 1 98.44 170 LYS B N 1
ATOM 3167 C CA . LYS B 1 170 ? -17.516 -27.266 -6.602 1 98.44 170 LYS B CA 1
ATOM 3168 C C . LYS B 1 170 ? -16.547 -27.734 -7.688 1 98.44 170 LYS B C 1
ATOM 3170 O O . LYS B 1 170 ? -16.891 -28.562 -8.531 1 98.44 170 LYS B O 1
ATOM 3175 N N . LEU B 1 171 ? -15.32 -27.219 -7.664 1 98.38 171 LEU B N 1
ATOM 3176 C CA . LEU B 1 171 ? -14.344 -27.469 -8.719 1 98.38 171 LEU B CA 1
ATOM 3177 C C . LEU B 1 171 ? -13.656 -28.812 -8.531 1 98.38 171 LEU B C 1
ATOM 3179 O O . LEU B 1 171 ? -13.383 -29.516 -9.508 1 98.38 171 LEU B O 1
ATOM 3183 N N . TYR B 1 172 ? -13.32 -29.125 -7.23 1 98 172 TYR B N 1
ATOM 3184 C CA . TYR B 1 172 ? -12.398 -30.219 -6.988 1 98 172 TYR B CA 1
ATOM 3185 C C . TYR B 1 172 ? -13.047 -31.297 -6.137 1 98 172 TYR B C 1
ATOM 3187 O O . TYR B 1 172 ? -12.469 -32.375 -5.938 1 98 172 TYR B O 1
ATOM 3195 N N . GLY B 1 173 ? -14.203 -31.078 -5.586 1 97.81 173 GLY B N 1
ATOM 3196 C CA . GLY B 1 173 ? -14.844 -31.984 -4.641 1 97.81 173 GLY B CA 1
ATOM 3197 C C . GLY B 1 173 ? -14.688 -31.531 -3.197 1 97.81 173 GLY B C 1
ATOM 3198 O O . GLY B 1 173 ? -13.664 -30.953 -2.83 1 97.81 173 GLY B O 1
ATOM 3199 N N . ALA B 1 174 ? -15.672 -31.875 -2.402 1 94.94 174 ALA B N 1
ATOM 3200 C CA . ALA B 1 174 ? -15.648 -31.5 -0.992 1 94.94 174 ALA B CA 1
ATOM 3201 C C . ALA B 1 174 ? -14.406 -32.031 -0.294 1 94.94 174 ALA B C 1
ATOM 3203 O O . ALA B 1 174 ? -14.062 -33.219 -0.439 1 94.94 174 ALA B O 1
ATOM 3204 N N . GLY B 1 175 ? -13.711 -31.125 0.377 1 91.94 175 GLY B N 1
ATOM 3205 C CA . GLY B 1 175 ? -12.562 -31.531 1.169 1 91.94 175 GLY B CA 1
ATOM 3206 C C . GLY B 1 175 ? -11.266 -31.562 0.373 1 91.94 175 GLY B C 1
ATOM 3207 O O . GLY B 1 175 ? -10.195 -31.781 0.935 1 91.94 175 GLY B O 1
ATOM 3208 N N . SER B 1 176 ? -11.32 -31.359 -0.926 1 94.62 176 SER B N 1
ATOM 3209 C CA . SER B 1 176 ? -10.141 -31.438 -1.781 1 94.62 176 SER B CA 1
ATOM 3210 C C . SER B 1 176 ? -9.172 -30.297 -1.503 1 94.62 176 SER B C 1
ATOM 3212 O O . SER B 1 176 ? -7.957 -30.453 -1.628 1 94.62 176 SER B O 1
ATOM 3214 N N . THR B 1 177 ? -9.695 -29.156 -1.195 1 97.62 177 THR B N 1
ATOM 3215 C CA . THR B 1 177 ? -8.906 -27.984 -0.832 1 97.62 177 THR B CA 1
ATOM 3216 C C . THR B 1 177 ? -9.234 -27.531 0.587 1 97.62 177 THR B C 1
ATOM 3218 O O . THR B 1 177 ? -10.406 -27.422 0.953 1 97.62 177 THR B O 1
ATOM 3221 N N . GLU B 1 178 ? -8.203 -27.375 1.401 1 97.88 178 GLU B N 1
ATOM 3222 C CA . GLU B 1 178 ? -8.391 -26.859 2.75 1 97.88 178 GLU B CA 1
ATOM 3223 C C . GLU B 1 178 ? -8.164 -25.344 2.793 1 97.88 178 GLU B C 1
ATOM 3225 O O . GLU B 1 178 ? -7.047 -24.875 2.592 1 97.88 178 GLU B O 1
ATOM 3230 N N . VAL B 1 179 ? -9.203 -24.609 3.025 1 97.94 179 VAL B N 1
ATOM 3231 C CA . VAL B 1 179 ? -9.102 -23.156 3.135 1 97.94 179 VAL B CA 1
ATOM 3232 C C . VAL B 1 179 ? -9.016 -22.75 4.605 1 97.94 179 VAL B C 1
ATOM 3234 O O . VAL B 1 179 ? -9.906 -23.078 5.395 1 97.94 179 VAL B O 1
ATOM 3237 N N . VAL B 1 180 ? -7.934 -22.094 4.988 1 96.38 180 VAL B N 1
ATOM 3238 C CA . VAL B 1 180 ? -7.711 -21.766 6.395 1 96.38 180 VAL B CA 1
ATOM 3239 C C . VAL B 1 180 ? -7.523 -20.266 6.555 1 96.38 180 VAL B C 1
ATOM 3241 O O . VAL B 1 180 ? -7.117 -19.578 5.613 1 96.38 180 VAL B O 1
ATOM 3244 N N . ARG B 1 181 ? -7.902 -19.688 7.664 1 94 181 ARG B N 1
ATOM 3245 C CA . ARG B 1 181 ? -7.656 -18.281 7.965 1 94 181 ARG B CA 1
ATOM 3246 C C . ARG B 1 181 ? -6.242 -18.078 8.5 1 94 181 ARG B C 1
ATOM 3248 O O . ARG B 1 181 ? -5.953 -18.406 9.656 1 94 181 ARG B O 1
ATOM 3255 N N . LYS B 1 182 ? -5.379 -17.641 7.723 1 94.25 182 LYS B N 1
ATOM 3256 C CA . LYS B 1 182 ? -3.984 -17.328 8.031 1 94.25 182 LYS B CA 1
ATOM 3257 C C . LYS B 1 182 ? -3.516 -16.094 7.285 1 94.25 182 LYS B C 1
ATOM 3259 O O . LYS B 1 182 ? -4.113 -15.703 6.281 1 94.25 182 LYS B O 1
ATOM 3264 N N . LYS B 1 183 ? -2.52 -15.469 7.84 1 94.19 183 LYS B N 1
ATOM 3265 C CA . LYS B 1 183 ? -1.913 -14.359 7.113 1 94.19 183 LYS B CA 1
ATOM 3266 C C . LYS B 1 183 ? -1.39 -14.812 5.754 1 94.19 183 LYS B C 1
ATOM 3268 O O . LYS B 1 183 ? -1.538 -14.102 4.758 1 94.19 183 LYS B O 1
ATOM 3273 N N . PHE B 1 184 ? -0.736 -15.891 5.785 1 96.56 184 PHE B N 1
ATOM 3274 C CA . PHE B 1 184 ? -0.323 -16.5 4.523 1 96.56 184 PHE B CA 1
ATOM 3275 C C . PHE B 1 184 ? -0.141 -18 4.684 1 96.56 184 PHE B C 1
ATOM 3277 O O . PHE B 1 184 ? -0.014 -18.5 5.801 1 96.56 184 PHE B O 1
ATOM 3284 N N . VAL B 1 185 ? -0.175 -18.734 3.605 1 96.75 185 VAL B N 1
ATOM 3285 C CA . VAL B 1 185 ? -0.009 -20.188 3.539 1 96.75 185 VAL B CA 1
ATOM 3286 C C . VAL B 1 185 ? 1.026 -20.531 2.475 1 96.75 185 VAL B C 1
ATOM 3288 O O . VAL B 1 185 ? 0.959 -20.047 1.347 1 96.75 185 VAL B O 1
ATOM 3291 N N . ASP B 1 186 ? 2.059 -21.281 2.891 1 96.75 186 ASP B N 1
ATOM 3292 C CA . ASP B 1 186 ? 2.84 -22.016 1.898 1 96.75 186 ASP B CA 1
ATOM 3293 C C . ASP B 1 186 ? 2.02 -23.141 1.281 1 96.75 186 ASP B C 1
ATOM 3295 O O . ASP B 1 186 ? 1.902 -24.219 1.866 1 96.75 186 ASP B O 1
ATOM 3299 N N . VAL B 1 187 ? 1.475 -22.875 0.087 1 97.19 187 VAL B N 1
ATOM 3300 C CA . VAL B 1 187 ? 0.568 -23.828 -0.561 1 97.19 187 VAL B CA 1
ATOM 3301 C C . VAL B 1 187 ? 1.347 -25.047 -1.03 1 97.19 187 VAL B C 1
ATOM 3303 O O . VAL B 1 187 ? 0.771 -26.125 -1.225 1 97.19 187 VAL B O 1
ATOM 3306 N N . GLY B 1 188 ? 2.66 -24.922 -1.186 1 96.25 188 GLY B N 1
ATOM 3307 C CA . GLY B 1 188 ? 3.523 -26.031 -1.563 1 96.25 188 GLY B CA 1
ATOM 3308 C C . GLY B 1 188 ? 4.086 -25.891 -2.967 1 96.25 188 GLY B C 1
ATOM 3309 O O . GLY B 1 188 ? 3.924 -24.859 -3.609 1 96.25 188 GLY B O 1
ATOM 3310 N N . ALA B 1 189 ? 4.785 -26.953 -3.422 1 96.69 189 ALA B N 1
ATOM 3311 C CA . ALA B 1 189 ? 5.367 -27 -4.762 1 96.69 189 ALA B CA 1
ATOM 3312 C C . ALA B 1 189 ? 4.473 -27.766 -5.723 1 96.69 189 ALA B C 1
ATOM 3314 O O . ALA B 1 189 ? 3.912 -28.812 -5.359 1 96.69 189 ALA B O 1
ATOM 3315 N N . LEU B 1 190 ? 4.293 -27.156 -6.895 1 97.69 190 LEU B N 1
ATOM 3316 C CA . LEU B 1 190 ? 3.695 -27.953 -7.965 1 97.69 190 LEU B CA 1
ATOM 3317 C C . LEU B 1 190 ? 4.648 -29.047 -8.422 1 97.69 190 LEU B C 1
ATOM 3319 O O . LEU B 1 190 ? 5.797 -29.109 -7.984 1 97.69 190 LEU B O 1
ATOM 3323 N N . GLU B 1 191 ? 4.211 -29.953 -9.266 1 96.19 191 GLU B N 1
ATOM 3324 C CA . GLU B 1 191 ? 5.012 -31.078 -9.727 1 96.19 191 GLU B CA 1
ATOM 3325 C C . GLU B 1 191 ? 6.277 -30.609 -10.43 1 96.19 191 GLU B C 1
ATOM 3327 O O . GLU B 1 191 ? 7.316 -31.266 -10.359 1 96.19 191 GLU B O 1
ATOM 3332 N N . ASN B 1 192 ? 6.207 -29.5 -11.016 1 97.06 192 ASN B N 1
ATOM 3333 C CA . ASN B 1 192 ? 7.32 -28.969 -11.797 1 97.06 192 ASN B CA 1
ATOM 3334 C C . ASN B 1 192 ? 8.227 -28.094 -10.945 1 97.06 192 ASN B C 1
ATOM 3336 O O . ASN B 1 192 ? 9.117 -27.406 -11.469 1 97.06 192 ASN B O 1
ATOM 3340 N N . GLY B 1 193 ? 7.961 -27.969 -9.68 1 96.25 193 GLY B N 1
ATOM 3341 C CA . GLY B 1 193 ? 8.867 -27.297 -8.758 1 96.25 193 GLY B CA 1
ATOM 3342 C C . GLY B 1 193 ? 8.461 -25.875 -8.469 1 96.25 193 GLY B C 1
ATOM 3343 O O . GLY B 1 193 ? 9.047 -25.219 -7.605 1 96.25 193 GLY B O 1
ATOM 3344 N N . ILE B 1 194 ? 7.418 -25.391 -9.117 1 98.06 194 ILE B N 1
ATOM 3345 C CA . ILE B 1 194 ? 6.945 -24.031 -8.859 1 98.06 194 ILE B CA 1
ATOM 3346 C C . ILE B 1 194 ? 6.32 -23.953 -7.473 1 98.06 194 ILE B C 1
ATOM 3348 O O . ILE B 1 194 ? 5.465 -24.781 -7.125 1 98.06 194 ILE B O 1
ATOM 3352 N N . ARG B 1 195 ? 6.812 -23.016 -6.664 1 97.75 195 ARG B N 1
ATOM 3353 C CA . ARG B 1 195 ? 6.246 -22.812 -5.336 1 97.75 195 ARG B CA 1
ATOM 3354 C C . ARG B 1 195 ? 5.023 -21.891 -5.398 1 97.75 195 ARG B C 1
ATOM 3356 O O . ARG B 1 195 ? 5.027 -20.891 -6.109 1 97.75 195 ARG B O 1
ATOM 3363 N N . VAL B 1 196 ? 3.992 -22.312 -4.676 1 98.56 196 VAL B N 1
ATOM 3364 C CA . VAL B 1 196 ? 2.781 -21.5 -4.59 1 98.56 196 VAL B CA 1
ATOM 3365 C C . VAL B 1 196 ? 2.607 -20.984 -3.164 1 98.56 196 VAL B C 1
ATOM 3367 O O . VAL B 1 196 ? 2.693 -21.75 -2.203 1 98.56 196 VAL B O 1
ATOM 3370 N N . VAL B 1 197 ? 2.447 -19.672 -3.045 1 98 197 VAL B N 1
ATOM 3371 C CA . VAL B 1 197 ? 2.191 -19 -1.772 1 98 197 VAL B CA 1
ATOM 3372 C C . VAL B 1 197 ? 0.909 -18.172 -1.87 1 98 197 VAL B C 1
ATOM 3374 O O . VAL B 1 197 ? 0.684 -17.484 -2.865 1 98 197 VAL B O 1
ATOM 3377 N N . ALA B 1 198 ? 0.045 -18.281 -0.89 1 98.12 198 ALA B N 1
ATOM 3378 C CA . ALA B 1 198 ? -1.194 -17.516 -0.856 1 98.12 198 ALA B CA 1
ATOM 3379 C C . ALA B 1 198 ? -1.332 -16.75 0.459 1 98.12 198 ALA B C 1
ATOM 3381 O O . ALA B 1 198 ? -0.991 -17.266 1.523 1 98.12 198 ALA B O 1
ATOM 3382 N N . SER B 1 199 ? -1.853 -15.57 0.377 1 97.5 199 SER B N 1
ATOM 3383 C CA . SER B 1 199 ? -2.021 -14.789 1.598 1 97.5 199 SER B CA 1
ATOM 3384 C C . SER B 1 199 ? -3.484 -14.43 1.827 1 97.5 199 SER B C 1
ATOM 3386 O O . SER B 1 199 ? -4.312 -14.562 0.922 1 97.5 199 SER B O 1
ATOM 3388 N N . GLY B 1 200 ? -3.738 -14.008 3.059 1 96.06 200 GLY B N 1
ATOM 3389 C CA . GLY B 1 200 ? -4.969 -13.297 3.352 1 96.06 200 GLY B CA 1
ATOM 3390 C C . GLY B 1 200 ? -5.062 -11.953 2.643 1 96.06 200 GLY B C 1
ATOM 3391 O O . GLY B 1 200 ? -4.391 -11.734 1.635 1 96.06 200 GLY B O 1
ATOM 3392 N N . GLY B 1 201 ? -5.898 -11.141 3.145 1 94.38 201 GLY B N 1
ATOM 3393 C CA . GLY B 1 201 ? -6.223 -9.922 2.43 1 94.38 201 GLY B CA 1
ATOM 3394 C C . GLY B 1 201 ? -5.281 -8.773 2.746 1 94.38 201 GLY B C 1
ATOM 3395 O O . GLY B 1 201 ? -4.695 -8.727 3.83 1 94.38 201 GLY B O 1
ATOM 3396 N N . LEU B 1 202 ? -5.156 -7.914 1.801 1 97.06 202 LEU B N 1
ATOM 3397 C CA . LEU B 1 202 ? -4.602 -6.57 1.928 1 97.06 202 LEU B CA 1
ATOM 3398 C C . LEU B 1 202 ? -3.199 -6.617 2.523 1 97.06 202 LEU B C 1
ATOM 3400 O O . LEU B 1 202 ? -2.252 -7.047 1.86 1 97.06 202 LEU B O 1
ATOM 3404 N N . THR B 1 203 ? -3.021 -6.375 3.855 1 97.19 203 THR B N 1
ATOM 3405 C CA . THR B 1 203 ? -1.67 -6.223 4.383 1 97.19 203 THR B CA 1
ATOM 3406 C C . THR B 1 203 ? -0.985 -7.578 4.516 1 97.19 203 THR B C 1
ATOM 3408 O O . THR B 1 203 ? 0.238 -7.652 4.648 1 97.19 203 THR B O 1
ATOM 3411 N N . SER B 1 204 ? -1.73 -8.664 4.438 1 96.38 204 SER B N 1
ATOM 3412 C CA . SER B 1 204 ? -1.134 -9.992 4.441 1 96.38 204 SER B CA 1
ATOM 3413 C C . SER B 1 204 ? -0.217 -10.195 3.24 1 96.38 204 SER B C 1
ATOM 3415 O O . SER B 1 204 ? 0.628 -11.094 3.24 1 96.38 204 SER B O 1
ATOM 3417 N N . GLY B 1 205 ? -0.423 -9.375 2.25 1 97.38 205 GLY B N 1
ATOM 3418 C CA . GLY B 1 205 ? 0.452 -9.414 1.089 1 97.38 205 GLY B CA 1
ATOM 3419 C C . GLY B 1 205 ? 1.902 -9.117 1.423 1 97.38 205 GLY B C 1
ATOM 3420 O O . GLY B 1 205 ? 2.812 -9.602 0.746 1 97.38 205 GLY B O 1
ATOM 3421 N N . PHE B 1 206 ? 2.131 -8.281 2.443 1 97.88 206 PHE B N 1
ATOM 3422 C CA . PHE B 1 206 ? 3.498 -8.062 2.898 1 97.88 206 PHE B CA 1
ATOM 3423 C C . PHE B 1 206 ? 4.109 -9.352 3.428 1 97.88 206 PHE B C 1
ATOM 3425 O O . PHE B 1 206 ? 5.238 -9.695 3.08 1 97.88 206 PHE B O 1
ATOM 3432 N N . ASP B 1 207 ? 3.336 -10.086 4.227 1 96.69 207 ASP B N 1
ATOM 3433 C CA . ASP B 1 207 ? 3.811 -11.32 4.832 1 96.69 207 ASP B CA 1
ATOM 3434 C C . ASP B 1 207 ? 4.164 -12.352 3.762 1 96.69 207 ASP B C 1
ATOM 3436 O O . ASP B 1 207 ? 5.25 -12.938 3.795 1 96.69 207 ASP B O 1
ATOM 3440 N N . ALA B 1 208 ? 3.279 -12.508 2.873 1 97.12 208 ALA B N 1
ATOM 3441 C CA . ALA B 1 208 ? 3.492 -13.508 1.831 1 97.12 208 ALA B CA 1
ATOM 3442 C C . ALA B 1 208 ? 4.656 -13.117 0.923 1 97.12 208 ALA B C 1
ATOM 3444 O O . ALA B 1 208 ? 5.418 -13.977 0.474 1 97.12 208 ALA B O 1
ATOM 3445 N N . SER B 1 209 ? 4.762 -11.836 0.618 1 98.25 209 SER B N 1
ATOM 3446 C CA . SER B 1 209 ? 5.859 -11.367 -0.223 1 98.25 209 SER B CA 1
ATOM 3447 C C . SER B 1 209 ? 7.207 -11.57 0.462 1 98.25 209 SER B C 1
ATOM 3449 O O . SER B 1 209 ? 8.188 -11.938 -0.187 1 98.25 209 SER B O 1
ATOM 3451 N N . LEU B 1 210 ? 7.246 -11.305 1.749 1 98.12 210 LEU B N 1
ATOM 3452 C CA . LEU B 1 210 ? 8.469 -11.555 2.504 1 98.12 210 LEU B CA 1
ATOM 3453 C C . LEU B 1 210 ? 8.828 -13.031 2.488 1 98.12 210 LEU B C 1
ATOM 3455 O O . LEU B 1 210 ? 10 -13.391 2.348 1 98.12 210 LEU B O 1
ATOM 3459 N N . TYR B 1 211 ? 7.855 -13.859 2.584 1 97.5 211 TYR B N 1
ATOM 3460 C CA . TYR B 1 211 ? 8.109 -15.297 2.506 1 97.5 211 TYR B CA 1
ATOM 3461 C C . TYR B 1 211 ? 8.594 -15.688 1.118 1 97.5 211 TYR B C 1
ATOM 3463 O O . TYR B 1 211 ? 9.5 -16.516 0.984 1 97.5 211 TYR B O 1
ATOM 3471 N N . ALA B 1 212 ? 8.031 -15.094 0.093 1 97.56 212 ALA B N 1
ATOM 3472 C CA . ALA B 1 212 ? 8.523 -15.344 -1.261 1 97.56 212 ALA B CA 1
ATOM 3473 C C . ALA B 1 212 ? 9.992 -14.961 -1.391 1 97.56 212 ALA B C 1
ATOM 3475 O O . ALA B 1 212 ? 10.773 -15.688 -2 1 97.56 212 ALA B O 1
ATOM 3476 N N . ILE B 1 213 ? 10.375 -13.797 -0.84 1 98 213 ILE B N 1
ATOM 3477 C CA . ILE B 1 213 ? 11.766 -13.367 -0.846 1 98 213 ILE B CA 1
ATOM 3478 C C . ILE B 1 213 ? 12.633 -14.406 -0.13 1 98 213 ILE B C 1
ATOM 3480 O O . ILE B 1 213 ? 13.719 -14.742 -0.597 1 98 213 ILE B O 1
ATOM 3484 N N . GLU B 1 214 ? 12.125 -14.914 0.979 1 96.81 214 GLU B N 1
ATOM 3485 C CA . GLU B 1 214 ? 12.852 -15.953 1.705 1 96.81 214 GLU B CA 1
ATOM 3486 C C . GLU B 1 214 ? 13.078 -17.188 0.829 1 96.81 214 GLU B C 1
ATOM 3488 O O . GLU B 1 214 ? 14.188 -17.703 0.762 1 96.81 214 GLU B O 1
ATOM 3493 N N . LEU B 1 215 ? 12.055 -17.641 0.141 1 95.31 215 LEU B N 1
ATOM 3494 C CA . LEU B 1 215 ? 12.133 -18.812 -0.714 1 95.31 215 LEU B CA 1
ATOM 3495 C C . LEU B 1 215 ? 13.156 -18.609 -1.824 1 95.31 215 LEU B C 1
ATOM 3497 O O . LEU B 1 215 ? 13.859 -19.547 -2.209 1 95.31 215 LEU B O 1
ATOM 3501 N N . ILE B 1 216 ? 13.258 -17.406 -2.312 1 96.38 216 ILE B N 1
ATOM 3502 C CA . ILE B 1 216 ? 14.078 -17.094 -3.479 1 96.38 216 ILE B CA 1
ATOM 3503 C C . ILE B 1 216 ? 15.508 -16.812 -3.041 1 96.38 216 ILE B C 1
ATOM 3505 O O . ILE B 1 216 ? 16.469 -17.109 -3.766 1 96.38 216 ILE B O 1
ATOM 3509 N N . THR B 1 217 ? 15.656 -16.266 -1.812 1 96 217 THR B N 1
ATOM 3510 C CA . THR B 1 217 ? 16.969 -15.922 -1.264 1 96 217 THR B CA 1
ATOM 3511 C C . THR B 1 217 ? 17.219 -16.672 0.045 1 96 217 THR B C 1
ATOM 3513 O O . THR B 1 217 ? 17.484 -17.875 0.039 1 96 217 THR B O 1
ATOM 3516 N N . ASN B 1 218 ? 16.969 -15.961 1.167 1 96.12 218 ASN B N 1
ATOM 3517 C CA . ASN B 1 218 ? 17.062 -16.531 2.51 1 96.12 218 ASN B CA 1
ATOM 3518 C C . ASN B 1 218 ? 16.312 -15.688 3.529 1 96.12 218 ASN B C 1
ATOM 3520 O O . ASN B 1 218 ? 15.805 -14.609 3.203 1 96.12 218 ASN B O 1
ATOM 3524 N N . VAL B 1 219 ? 16.234 -16.219 4.711 1 95.62 219 VAL B N 1
ATOM 3525 C CA . VAL B 1 219 ? 15.422 -15.602 5.754 1 95.62 219 VAL B CA 1
ATOM 3526 C C . VAL B 1 219 ? 16.047 -14.273 6.18 1 95.62 219 VAL B C 1
ATOM 3528 O O . VAL B 1 219 ? 15.336 -13.328 6.527 1 95.62 219 VAL B O 1
ATOM 3531 N N . LYS B 1 220 ? 17.312 -14.094 6.133 1 96.62 220 LYS B N 1
ATOM 3532 C CA . LYS B 1 220 ? 17.984 -12.867 6.551 1 96.62 220 LYS B CA 1
ATOM 3533 C C . LYS B 1 220 ? 17.609 -11.695 5.652 1 96.62 220 LYS B C 1
ATOM 3535 O O . LYS B 1 220 ? 17.375 -10.586 6.133 1 96.62 220 LYS B O 1
ATOM 3540 N N . GLU B 1 221 ? 17.547 -11.977 4.309 1 97.62 221 GLU B N 1
ATOM 3541 C CA . GLU B 1 221 ? 17.141 -10.922 3.387 1 97.62 221 GLU B CA 1
ATOM 3542 C C . GLU B 1 221 ? 15.68 -10.539 3.604 1 97.62 221 GLU B C 1
ATOM 3544 O O . GLU B 1 221 ? 15.336 -9.352 3.568 1 97.62 221 GLU B O 1
ATOM 3549 N N . ALA B 1 222 ? 14.828 -11.508 3.834 1 97.69 222 ALA B N 1
ATOM 3550 C CA . ALA B 1 222 ? 13.43 -11.219 4.137 1 97.69 222 ALA B CA 1
ATOM 3551 C C . ALA B 1 222 ? 13.305 -10.344 5.383 1 97.69 222 ALA B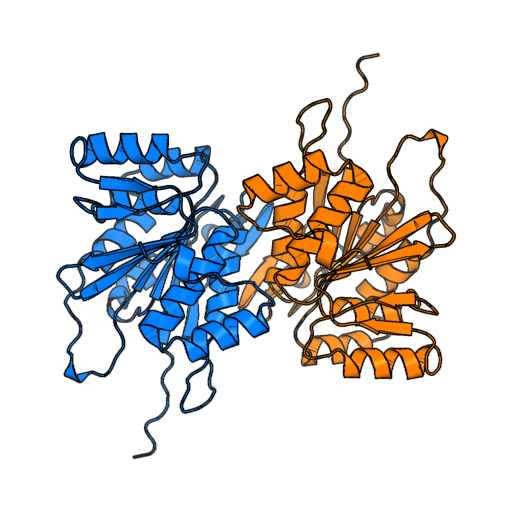 C 1
ATOM 3553 O O . ALA B 1 222 ? 12.523 -9.398 5.406 1 97.69 222 ALA B O 1
ATOM 3554 N N . GLU B 1 223 ? 14.062 -10.625 6.383 1 97 223 GLU B N 1
ATOM 3555 C CA . GLU B 1 223 ? 14.047 -9.852 7.621 1 97 223 GLU B CA 1
ATOM 3556 C C . GLU B 1 223 ? 14.578 -8.438 7.398 1 97 223 GLU B C 1
ATOM 3558 O O . GLU B 1 223 ? 14.047 -7.477 7.961 1 97 223 GLU B O 1
ATOM 3563 N N . ARG B 1 224 ? 15.609 -8.336 6.617 1 97.56 224 ARG B N 1
ATOM 3564 C CA . ARG B 1 224 ? 16.125 -7.012 6.285 1 97.56 224 ARG B CA 1
ATOM 3565 C C . ARG B 1 224 ? 15.055 -6.16 5.609 1 97.56 224 ARG B C 1
ATOM 3567 O O . ARG B 1 224 ? 14.859 -5 5.969 1 97.56 224 ARG B O 1
ATOM 3574 N N . VAL B 1 225 ? 14.398 -6.773 4.633 1 98.25 225 VAL B N 1
ATOM 3575 C CA . VAL B 1 225 ? 13.344 -6.066 3.916 1 98.25 225 VAL B CA 1
ATOM 3576 C C . VAL B 1 225 ? 12.227 -5.68 4.887 1 98.25 225 VAL B C 1
ATOM 3578 O O . VAL B 1 225 ? 11.719 -4.559 4.84 1 98.25 225 VAL B O 1
ATOM 3581 N N . SER B 1 226 ? 11.859 -6.609 5.754 1 97.56 226 SER B N 1
ATOM 3582 C CA . SER B 1 226 ? 10.859 -6.32 6.77 1 97.56 226 SER B CA 1
ATOM 3583 C C . SER B 1 226 ? 11.25 -5.109 7.609 1 97.56 226 SER B C 1
ATOM 3585 O O . SER B 1 226 ? 10.406 -4.27 7.93 1 97.56 226 SER B O 1
ATOM 3587 N N . GLY B 1 227 ? 12.477 -5.035 7.953 1 96.75 227 GLY B N 1
ATOM 3588 C CA . GLY B 1 227 ? 12.984 -3.9 8.703 1 96.75 227 GLY B CA 1
ATOM 3589 C C . GLY B 1 227 ? 12.867 -2.588 7.953 1 96.75 227 GLY B C 1
ATOM 3590 O O . GLY B 1 227 ? 12.445 -1.577 8.516 1 96.75 227 GLY B O 1
ATOM 3591 N N . ILE B 1 228 ? 13.18 -2.609 6.664 1 97.69 228 ILE B N 1
ATOM 3592 C CA . ILE B 1 228 ? 13.094 -1.416 5.828 1 97.69 228 ILE B CA 1
ATOM 3593 C C . ILE B 1 228 ? 11.641 -0.954 5.742 1 97.69 228 ILE B C 1
ATOM 3595 O O . ILE B 1 228 ? 11.359 0.245 5.82 1 97.69 228 ILE B O 1
ATOM 3599 N N . LEU B 1 229 ? 10.734 -1.886 5.66 1 97.81 229 LEU B N 1
ATOM 3600 C CA . LEU B 1 229 ? 9.305 -1.61 5.516 1 97.81 229 LEU B CA 1
ATOM 3601 C C . LEU B 1 229 ? 8.711 -1.133 6.832 1 97.81 229 LEU B C 1
ATOM 3603 O O . LEU B 1 229 ? 7.574 -0.65 6.863 1 97.81 229 LEU B O 1
ATOM 3607 N N . ASP B 1 230 ? 9.484 -1.314 7.945 1 95.19 230 ASP B N 1
ATOM 3608 C CA . ASP B 1 230 ? 8.945 -1.131 9.289 1 95.19 230 ASP B CA 1
ATOM 3609 C C . ASP B 1 230 ? 7.703 -1.995 9.508 1 95.19 230 ASP B C 1
ATOM 3611 O O . ASP B 1 230 ? 6.676 -1.507 9.984 1 95.19 230 ASP B O 1
ATOM 3615 N N . TYR B 1 231 ? 7.754 -3.172 9.047 1 95.75 231 TYR B N 1
ATOM 3616 C CA . TYR B 1 231 ? 6.672 -4.148 9.109 1 95.75 231 TYR B CA 1
ATOM 3617 C C . TYR B 1 231 ? 7.008 -5.281 10.07 1 95.75 231 TYR B C 1
ATOM 3619 O O . TYR B 1 231 ? 8.094 -5.863 9.992 1 95.75 231 TYR B O 1
ATOM 3627 N N . ARG B 1 232 ? 6.051 -5.586 10.969 1 89.88 232 ARG B N 1
ATOM 3628 C CA . ARG B 1 232 ? 6.23 -6.711 11.883 1 89.88 232 ARG B CA 1
ATOM 3629 C C . ARG B 1 232 ? 5.871 -8.031 11.203 1 89.88 232 ARG B C 1
ATOM 3631 O O . ARG B 1 232 ? 4.703 -8.422 11.18 1 89.88 232 ARG B O 1
ATOM 3638 N N . TRP B 1 233 ? 6.926 -8.602 10.703 1 90.38 233 TRP B N 1
ATOM 3639 C CA . TRP B 1 233 ? 6.723 -9.883 10.031 1 90.38 233 TRP B CA 1
ATOM 3640 C C . TRP B 1 233 ? 6.723 -11.031 11.039 1 90.38 233 TRP B C 1
ATOM 3642 O O . TRP B 1 233 ? 7.668 -11.18 11.82 1 90.38 233 TRP B O 1
ATOM 3652 N N . VAL B 1 234 ? 5.559 -11.758 11.062 1 79.44 234 VAL B N 1
ATOM 3653 C CA . VAL B 1 234 ? 5.512 -12.953 11.898 1 79.44 234 VAL B CA 1
ATOM 3654 C C . VAL B 1 234 ? 5.535 -14.203 11.023 1 79.44 234 VAL B C 1
ATOM 3656 O O . VAL B 1 234 ? 4.484 -14.688 10.594 1 79.44 234 VAL B O 1
ATOM 3659 N N . ARG B 1 235 ? 6.617 -14.625 10.82 1 76.69 235 ARG B N 1
ATOM 3660 C CA . ARG B 1 235 ? 6.871 -15.734 9.906 1 76.69 235 ARG B CA 1
ATOM 3661 C C . ARG B 1 235 ? 6.027 -16.953 10.266 1 76.69 235 ARG B C 1
ATOM 3663 O O . ARG B 1 235 ? 5.488 -17.625 9.391 1 76.69 235 ARG B O 1
ATOM 3670 N N . SER B 1 236 ? 5.898 -17.156 11.508 1 71.19 236 SER B N 1
ATOM 3671 C CA . SER B 1 236 ? 5.23 -18.359 11.992 1 71.19 236 SER B CA 1
ATOM 3672 C C . SER B 1 236 ? 3.732 -18.312 11.703 1 71.19 236 SER B C 1
ATOM 3674 O O . SER B 1 236 ? 3.047 -19.328 11.789 1 71.19 236 SER B O 1
ATOM 3676 N N . GLU B 1 237 ? 3.273 -17.203 11.422 1 60.28 237 GLU B N 1
ATOM 3677 C CA . GLU B 1 237 ? 1.846 -17.078 11.133 1 60.28 237 GLU B CA 1
ATOM 3678 C C . GLU B 1 237 ? 1.515 -17.625 9.75 1 60.28 237 GLU B C 1
ATOM 3680 O O . GLU B 1 237 ? 0.347 -17.859 9.43 1 60.28 237 GLU B O 1
ATOM 3685 N N . GLY B 1 238 ? 2.35 -17.766 8.781 1 60.81 238 GLY B N 1
ATOM 3686 C CA . GLY B 1 238 ? 2.096 -18.297 7.449 1 60.81 238 GLY B CA 1
ATOM 3687 C C . GLY B 1 238 ? 2.475 -19.766 7.312 1 60.81 238 GLY B C 1
ATOM 3688 O O . GLY B 1 238 ? 1.993 -20.453 6.41 1 60.81 238 GLY B O 1
ATOM 3689 N N . LEU B 1 239 ? 3.469 -20.203 8.117 1 61.09 239 LEU B N 1
ATOM 3690 C CA . LEU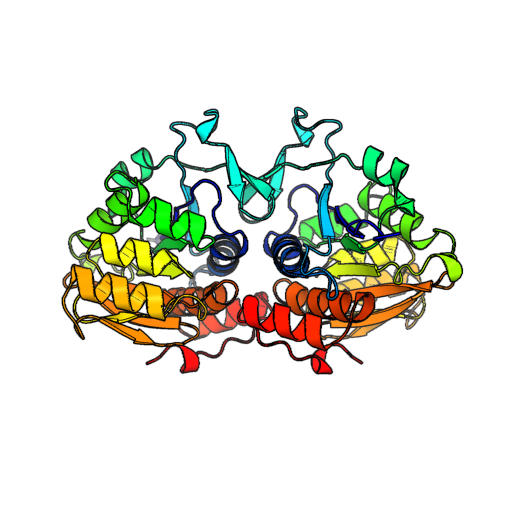 B 1 239 ? 4.055 -21.5 7.809 1 61.09 239 LEU B CA 1
ATOM 3691 C C . LEU B 1 239 ? 3.273 -22.625 8.484 1 61.09 239 LEU B C 1
ATOM 3693 O O . LEU B 1 239 ? 3.152 -22.641 9.711 1 61.09 239 LEU B O 1
ATOM 3697 N N . ILE B 1 240 ? 1.989 -22.766 7.914 1 49.03 240 ILE B N 1
ATOM 3698 C CA . ILE B 1 240 ? 1.378 -23.984 8.445 1 49.03 240 ILE B CA 1
ATOM 3699 C C . ILE B 1 240 ? 1.905 -25.203 7.695 1 49.03 240 ILE B C 1
ATOM 3701 O O . ILE B 1 240 ? 2.207 -25.109 6.5 1 49.03 240 ILE B O 1
#

Secondary structure (DSSP, 8-state):
-------EEEEEE--TTB-HHHHHHHHHHHHT-B-TTT--BSEEEEEEES-SSTTSGGGEEEBTTS-EEE-SEEHHHHHHTGGG-SEEEE--B-HHHHHHHHT-TT-HHHHHHHHHHTPPPPPGGG-PPPPEEEE-TTHHHHHHHTT--TT-EE---GGGHHHHHHHHHHHH-TTSSEE---SEEEEEE-TTS-EEEEE-STTHHHHHHHHHHHHHS-HHHHHHHHHHHT----GGGT--/-------EEEEEE--TTB-HHHHHHHHHHHHT-B-TTT--BSEEEEEEES-SSTTSGGGEEEBTTS-EEE-SEEHHHHHHTGGG-SEEEE--B-HHHHHHHHT-TT-HHHHHHHHHHTPPPPPGGG-PPPPEEEE-TTHHHHHHHTT--TT-EE---GGGHHHHHHHHHHHH-TTSSEE---SEEEEEE-TTS-EEEEE-STTHHHHHHHHHHHHHS-HHHHHHHHHHHT----GGGT--

pLDDT: mean 94.86, std 8.84, range [34.28, 98.94]